Protein AF-A0A7S0H6D3-F1 (afdb_monomer)

Sequence (485 aa):
FSKVIHRALQGRVVLNNTKLGASETRRFGSTVGDAVSDLMSPMLFPGECLSIGIMVELELSQHLGHVSD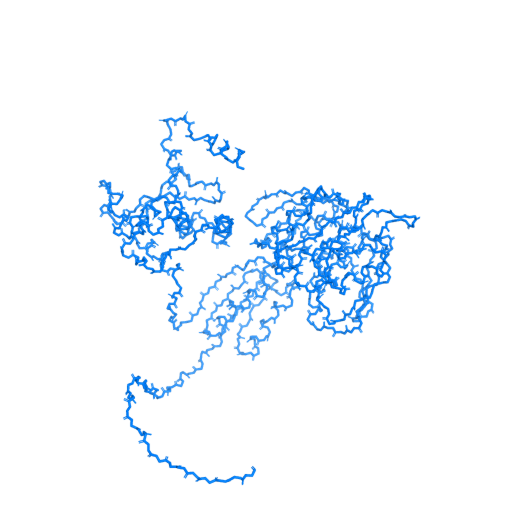SGVCLGVARRCLKKFYLPTRVPNEIVPADLIDAMRRLNDTSDSKDGTFPVVMVSGIGRSLAPDPIAMVKESAVVRILKSMKDAISLTPSRVYGSIRVPGSKSVSNRVLLMAALGKGTCQVKGLQLSDSTETMIAVLCKLGVKIEWTGETSLIVHGSCGKLSLPDTELYMGASSTATRFMTTAVNLIDQPGTVVITGNARMNERPITDLVDALNGSGCKIKYKSKAQLPLSVTVGRDKNGPIWRGGKIRLSANVSSQFVSSVLMSAPYAANPVTLTLEQTAGVSKQYIGITVSVMKLFGVEVKQISPNEFEVPTRPYTNPSVVTVEGDATAACYHLTLAAATGGEVKVENVGSSSMQNDARFCDILAKMGCKITQDKTSTIVTGPAPPPRRVDSEIDAASPDEDKRDTQKEEKIDEK

Solvent-accessible surface area (backbone atoms only — not comparable to full-atom values): 26237 Å² total; per-residue (Å²): 105,70,72,55,54,50,49,64,71,59,47,86,60,76,90,61,100,79,49,80,52,55,62,52,59,74,44,53,14,38,59,52,6,52,20,46,32,70,73,39,56,86,82,47,55,68,71,38,24,30,37,25,10,36,43,52,38,50,52,48,17,30,75,73,66,48,19,73,88,80,50,53,59,61,51,53,53,48,53,55,38,48,75,72,74,35,48,67,57,74,60,86,85,62,48,60,66,61,44,51,53,36,34,50,70,75,58,74,46,99,76,43,85,77,54,41,42,77,35,45,30,34,48,43,89,96,35,60,35,76,91,54,24,64,43,78,41,47,52,68,58,56,45,51,53,54,52,72,62,44,94,72,79,86,80,74,96,59,64,41,73,52,76,43,75,54,61,22,18,68,79,52,33,56,51,51,53,52,49,33,36,33,2,37,52,52,21,35,41,31,41,42,36,93,42,75,43,41,53,33,40,54,54,48,42,43,56,23,68,32,54,73,44,79,77,51,97,39,24,32,39,28,42,24,40,58,50,61,42,44,82,50,98,60,70,45,67,28,44,79,22,59,68,41,45,45,32,46,68,45,47,54,37,49,15,62,60,74,49,70,49,40,41,37,46,39,76,74,44,26,69,44,88,50,52,68,50,51,52,31,40,39,74,32,54,38,49,72,41,58,77,71,58,90,27,48,38,34,41,35,53,30,6,61,52,101,88,41,56,34,37,32,41,33,76,36,60,40,67,31,97,46,64,36,54,46,60,36,17,48,63,73,42,24,25,73,17,77,31,47,22,38,41,35,38,77,44,86,38,73,78,31,50,49,50,40,49,36,42,47,53,53,38,42,66,24,70,36,73,64,45,71,79,48,103,41,30,37,38,32,54,58,45,76,34,41,36,44,68,66,46,73,43,51,27,20,31,69,65,42,49,58,53,41,45,47,4,44,77,38,36,16,34,24,33,35,62,44,42,15,75,68,50,67,51,68,51,52,55,50,58,62,56,44,38,76,72,54,25,50,72,52,68,46,61,44,23,32,33,28,32,16,34,78,70,74,80,77,75,82,73,74,79,81,74,80,82,75,95,80,80,95,84,87,82,90,86,85,79,85,90,84,83,90,134

Structure (mmCIF, N/CA/C/O backbone):
data_AF-A0A7S0H6D3-F1
#
_entry.id   AF-A0A7S0H6D3-F1
#
loop_
_atom_site.group_PDB
_atom_site.id
_atom_site.type_symbol
_atom_site.label_atom_id
_atom_site.label_alt_id
_atom_site.label_comp_id
_atom_site.label_asym_id
_atom_site.label_entity_id
_atom_site.label_seq_id
_atom_site.pdbx_PDB_ins_code
_atom_site.Cartn_x
_atom_site.Cartn_y
_atom_site.Cartn_z
_atom_site.occupancy
_atom_site.B_iso_or_equiv
_atom_site.auth_seq_id
_atom_site.auth_comp_id
_atom_site.auth_asym_id
_atom_site.auth_atom_id
_atom_site.pdbx_PDB_model_num
ATOM 1 N N . PHE A 1 1 ? 9.081 26.284 6.638 1.00 47.47 1 PHE A N 1
ATOM 2 C CA . PHE A 1 1 ? 8.662 27.163 7.746 1.00 47.47 1 PHE A CA 1
ATOM 3 C C . PHE A 1 1 ? 7.935 28.424 7.268 1.00 47.47 1 PHE A C 1
ATOM 5 O O . PHE A 1 1 ? 6.742 28.501 7.509 1.00 4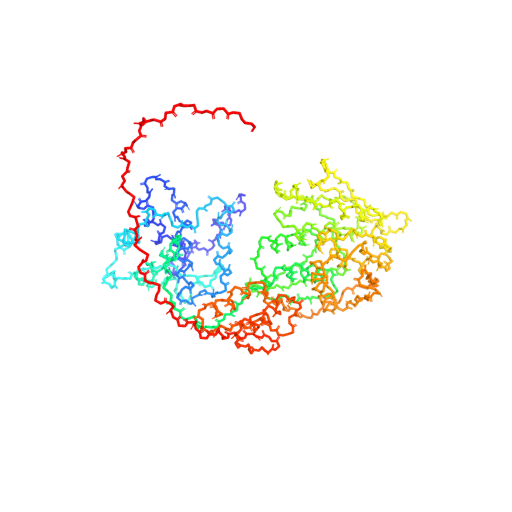7.47 1 PHE A O 1
ATOM 12 N N . SER A 1 2 ? 8.554 29.337 6.500 1.00 45.50 2 SER A N 1
ATOM 13 C CA . SER A 1 2 ? 7.908 30.593 6.036 1.00 45.50 2 SER A CA 1
ATOM 14 C C . SER A 1 2 ? 6.546 30.406 5.327 1.00 45.50 2 SER A C 1
ATOM 16 O O . SER A 1 2 ? 5.565 31.014 5.735 1.00 45.50 2 SER A O 1
ATOM 18 N N . LYS A 1 3 ? 6.416 29.475 4.364 1.00 50.19 3 LYS A N 1
ATOM 19 C CA . LYS A 1 3 ? 5.117 29.170 3.713 1.00 50.19 3 LYS A CA 1
ATOM 20 C C . LYS A 1 3 ? 4.058 28.580 4.659 1.00 50.19 3 LYS A C 1
ATOM 22 O O . LYS A 1 3 ? 2.871 28.761 4.413 1.00 50.19 3 LYS A O 1
ATOM 27 N N . VAL A 1 4 ? 4.474 27.859 5.704 1.00 60.56 4 VAL A N 1
ATOM 28 C CA . VAL A 1 4 ? 3.566 27.251 6.697 1.00 60.56 4 VAL A CA 1
ATOM 29 C C . VAL A 1 4 ? 3.059 28.324 7.648 1.00 60.56 4 VAL A C 1
ATOM 31 O O . VAL A 1 4 ? 1.855 28.436 7.816 1.00 60.56 4 VAL A O 1
ATOM 34 N N . ILE A 1 5 ? 3.957 29.161 8.175 1.00 62.94 5 ILE A N 1
ATOM 35 C CA . ILE A 1 5 ? 3.606 30.323 9.001 1.00 62.94 5 ILE A CA 1
ATOM 36 C C . ILE A 1 5 ? 2.687 31.255 8.214 1.00 62.94 5 ILE A C 1
ATOM 38 O O . ILE A 1 5 ? 1.614 31.601 8.686 1.00 62.94 5 ILE A O 1
ATOM 42 N N . HIS A 1 6 ? 3.046 31.583 6.973 1.00 58.06 6 HIS A N 1
ATOM 43 C CA . HIS A 1 6 ? 2.231 32.439 6.120 1.00 58.06 6 HIS A CA 1
ATOM 44 C C . HIS A 1 6 ? 0.843 31.845 5.862 1.00 58.06 6 HIS A C 1
ATOM 46 O O . HIS A 1 6 ? -0.135 32.564 5.969 1.00 58.06 6 HIS A O 1
ATOM 52 N N . ARG A 1 7 ? 0.717 30.539 5.580 1.00 58.00 7 ARG A N 1
ATOM 53 C CA . ARG A 1 7 ? -0.596 29.888 5.405 1.00 58.00 7 ARG A CA 1
ATOM 54 C C . ARG A 1 7 ? -1.389 29.747 6.703 1.00 58.00 7 ARG A C 1
ATOM 56 O O . ARG A 1 7 ? -2.605 29.858 6.650 1.00 58.00 7 ARG A O 1
ATOM 63 N N . ALA A 1 8 ? -0.730 29.517 7.836 1.00 62.12 8 ALA A N 1
ATOM 64 C CA . ALA A 1 8 ? -1.372 29.480 9.147 1.00 62.12 8 ALA A CA 1
ATOM 65 C C . ALA A 1 8 ? -1.920 30.865 9.530 1.00 62.12 8 ALA A C 1
ATOM 67 O O . ALA A 1 8 ? -3.051 30.969 9.987 1.00 62.12 8 ALA A O 1
ATOM 68 N N . LEU A 1 9 ? -1.161 31.928 9.243 1.00 57.12 9 LEU A N 1
ATOM 69 C CA . LEU A 1 9 ? -1.585 33.321 9.412 1.00 57.12 9 LEU A CA 1
ATOM 70 C C . LEU A 1 9 ? -2.640 33.750 8.373 1.00 57.12 9 LEU A C 1
ATOM 72 O O . LEU A 1 9 ? -3.537 34.520 8.694 1.00 57.12 9 LEU A O 1
ATOM 76 N N . GLN A 1 10 ? -2.556 33.243 7.136 1.00 45.53 10 GLN A N 1
ATOM 77 C CA . GLN A 1 10 ? -3.515 33.490 6.047 1.00 45.53 10 GLN A CA 1
ATOM 78 C C . GLN A 1 10 ? -4.758 32.600 6.089 1.00 45.53 10 GLN A C 1
ATOM 80 O O . GLN A 1 10 ? -5.638 32.775 5.242 1.00 45.53 10 GLN A O 1
ATOM 85 N N . GLY A 1 11 ? -4.841 31.633 7.010 1.00 48.12 11 GLY A N 1
ATOM 86 C CA . GLY A 1 11 ? -6.049 30.846 7.219 1.00 48.12 11 GLY A CA 1
ATOM 87 C C . GLY A 1 11 ? -7.208 31.816 7.413 1.00 48.12 11 GLY A C 1
ATOM 88 O O . GLY A 1 11 ? -7.278 32.489 8.439 1.00 48.12 11 GLY A O 1
ATOM 89 N N . ARG A 1 12 ? -8.062 31.950 6.386 1.00 44.25 12 ARG A N 1
ATOM 90 C CA . ARG A 1 12 ? -9.200 32.883 6.280 1.00 44.25 12 ARG A CA 1
ATOM 91 C C . ARG A 1 12 ? -10.302 32.531 7.284 1.00 44.25 12 ARG A C 1
ATOM 93 O O . ARG A 1 12 ? -11.418 32.186 6.924 1.00 44.25 12 ARG A O 1
ATOM 100 N N . VAL A 1 13 ? -9.962 32.599 8.558 1.00 44.91 13 VAL A N 1
ATOM 101 C CA . VAL A 1 13 ? -10.873 32.569 9.699 1.00 44.91 13 VAL A CA 1
ATOM 102 C C . VAL A 1 13 ? -10.732 33.880 10.479 1.00 44.91 13 VAL A C 1
ATOM 104 O O . VAL A 1 13 ? -11.517 34.156 11.377 1.00 44.91 13 VAL A O 1
ATOM 107 N N . VAL A 1 14 ? -9.727 34.711 10.181 1.00 38.44 14 VAL A N 1
ATOM 108 C CA . VAL A 1 14 ? -9.561 36.033 10.792 1.00 38.44 14 VAL A CA 1
ATOM 109 C C . VAL A 1 14 ? -10.223 37.064 9.874 1.00 38.44 14 VAL A C 1
ATOM 111 O O . VAL A 1 14 ? -9.906 37.107 8.688 1.00 38.44 14 VAL A O 1
ATOM 114 N N . LEU A 1 15 ? -11.103 37.888 10.455 1.00 33.12 15 LEU A N 1
ATOM 115 C CA . LEU A 1 15 ? -11.841 39.026 9.874 1.00 33.12 15 LEU A CA 1
ATOM 116 C C . LEU A 1 15 ? -13.257 38.762 9.323 1.00 33.12 15 LEU A C 1
ATOM 118 O O . LEU A 1 15 ? -13.672 39.418 8.379 1.00 33.12 15 LEU A O 1
ATOM 122 N N . ASN A 1 16 ? -14.047 37.880 9.941 1.00 32.12 16 ASN A N 1
ATOM 123 C CA . ASN A 1 16 ? -15.507 38.060 9.936 1.00 32.12 16 ASN A CA 1
ATOM 124 C C . ASN A 1 16 ? -16.078 37.696 11.311 1.00 32.12 16 ASN A C 1
ATOM 126 O O . ASN A 1 16 ? -16.449 36.554 11.564 1.00 32.12 16 ASN A O 1
ATOM 130 N N . ASN A 1 17 ? -16.168 38.701 12.187 1.00 35.44 17 ASN A N 1
ATOM 131 C CA . ASN A 1 17 ? -16.805 38.663 13.515 1.00 35.44 17 ASN A CA 1
ATOM 132 C C . ASN A 1 17 ? -18.335 38.420 13.469 1.00 35.44 17 ASN A C 1
ATOM 134 O O . ASN A 1 17 ? -19.047 38.760 14.405 1.00 35.44 17 ASN A O 1
ATOM 138 N N . THR A 1 18 ? -18.869 37.860 12.380 1.00 38.47 18 THR A N 1
ATOM 139 C CA . THR A 1 18 ? -20.317 37.741 12.133 1.00 38.47 18 THR A CA 1
ATOM 140 C C . THR A 1 18 ? -20.802 36.307 11.899 1.00 38.47 18 THR A C 1
ATOM 142 O O . THR A 1 18 ? -22.001 36.097 11.745 1.00 38.47 18 THR A O 1
ATOM 145 N N . LYS A 1 19 ? -19.922 35.293 11.926 1.00 43.41 19 LYS A N 1
ATOM 146 C CA . LYS A 1 19 ? -20.325 33.874 11.972 1.00 43.41 19 LYS A CA 1
ATOM 147 C C . LYS A 1 19 ? -19.639 33.181 13.148 1.00 43.41 19 LYS A C 1
ATOM 149 O O . LYS A 1 19 ? -18.502 32.740 13.003 1.00 43.41 19 LYS A O 1
ATOM 154 N N . LEU A 1 20 ? -20.339 33.079 14.284 1.00 42.81 20 LEU A N 1
ATOM 155 C CA . LEU A 1 20 ? -19.849 32.465 15.530 1.00 42.81 20 LEU A CA 1
ATOM 156 C C . LEU A 1 20 ? -19.160 31.098 15.325 1.00 42.81 20 LEU A C 1
ATOM 158 O O . LEU A 1 20 ? -18.194 30.806 16.010 1.00 42.81 20 LEU A O 1
ATOM 162 N N . GLY A 1 21 ? -19.560 30.290 14.338 1.00 48.19 21 GLY A N 1
ATOM 163 C CA . GLY A 1 21 ? -18.958 28.967 14.117 1.00 48.19 21 GLY A CA 1
ATOM 164 C C . GLY A 1 21 ? -17.516 28.960 13.581 1.00 48.19 21 GLY A C 1
ATOM 165 O O . GLY A 1 21 ? -16.813 27.970 13.740 1.00 48.19 21 GLY A O 1
ATOM 166 N N . ALA A 1 22 ? -17.022 30.030 12.945 1.00 52.41 22 ALA A N 1
ATOM 167 C CA . ALA A 1 22 ? -15.695 29.991 12.318 1.00 52.41 22 ALA A CA 1
ATOM 168 C C . ALA A 1 22 ? -14.550 30.133 13.342 1.00 52.41 22 ALA A C 1
ATOM 170 O O . ALA A 1 22 ? -13.534 29.453 13.207 1.00 52.41 22 ALA A O 1
ATOM 171 N N . SER A 1 23 ? -14.702 30.965 14.380 1.00 61.91 23 SER A N 1
ATOM 172 C CA . SER A 1 23 ? -13.699 31.119 15.449 1.00 61.91 23 SER A CA 1
ATOM 173 C C . SER A 1 23 ? -13.547 29.858 16.294 1.00 61.91 23 SER A C 1
ATOM 175 O O . SER A 1 23 ? -12.423 29.503 16.646 1.00 61.91 23 SER A O 1
ATOM 177 N N . GLU A 1 24 ? -14.653 29.157 16.547 1.00 70.88 24 GLU A N 1
ATOM 178 C CA . GLU A 1 24 ? -14.690 27.978 17.416 1.00 70.88 24 GLU A CA 1
ATOM 179 C C . GLU A 1 24 ? -13.931 26.787 16.832 1.00 70.88 24 GLU A C 1
ATOM 181 O O . GLU A 1 24 ? -13.269 26.061 17.566 1.00 70.88 24 GLU A O 1
ATOM 186 N N . THR A 1 25 ? -13.878 26.647 15.502 1.00 76.25 25 THR A N 1
ATOM 187 C CA . THR A 1 25 ? -13.064 25.594 14.856 1.00 76.25 25 THR A CA 1
ATOM 188 C C . THR A 1 25 ? -11.574 25.646 15.214 1.00 76.25 25 THR A C 1
ATOM 190 O O . THR A 1 25 ? -10.880 24.638 15.086 1.00 76.25 25 THR A O 1
ATOM 193 N N . ARG A 1 26 ? -11.059 26.793 15.686 1.00 79.25 26 ARG A N 1
ATOM 194 C CA . ARG A 1 26 ? -9.661 26.930 16.131 1.00 79.25 26 ARG A CA 1
ATOM 195 C C . ARG A 1 26 ? -9.379 26.249 17.465 1.00 79.25 26 ARG A C 1
ATOM 197 O O . ARG A 1 26 ? -8.214 26.009 17.756 1.00 79.25 26 ARG A O 1
ATOM 204 N N . ARG A 1 27 ? -10.419 25.964 18.250 1.00 85.25 27 ARG A N 1
ATOM 205 C CA . ARG A 1 27 ? -10.327 25.291 19.550 1.00 85.25 27 ARG A CA 1
ATOM 206 C C . ARG A 1 27 ? -10.308 23.767 19.427 1.00 85.25 27 ARG A C 1
ATOM 208 O O . ARG A 1 27 ? -10.424 23.078 20.432 1.00 85.25 27 ARG A O 1
ATOM 215 N N . PHE A 1 28 ? -10.185 23.224 18.214 1.00 90.56 28 PHE A N 1
ATOM 216 C CA . PHE A 1 28 ? -10.075 21.781 18.032 1.00 90.56 28 PHE A CA 1
ATOM 217 C C . PHE A 1 28 ? -8.851 21.221 18.763 1.00 90.56 28 PHE A C 1
ATOM 219 O O . PHE A 1 28 ? -7.715 21.617 18.494 1.00 90.56 28 PHE A O 1
ATOM 226 N N . GLY A 1 29 ? -9.104 20.282 19.670 1.00 91.62 29 GLY A N 1
ATOM 227 C CA . GLY A 1 29 ? -8.126 19.698 20.576 1.00 91.62 29 GLY A CA 1
ATOM 228 C C . GLY A 1 29 ? -7.907 20.480 21.871 1.00 91.62 29 GLY A C 1
ATOM 229 O O . GLY A 1 29 ? -7.183 19.988 22.733 1.00 91.62 29 GLY A O 1
ATOM 230 N N . SER A 1 30 ? -8.476 21.678 22.024 1.00 92.44 30 SER A N 1
ATOM 231 C CA . SER A 1 30 ? -8.266 22.518 23.207 1.00 92.44 30 SER A CA 1
ATOM 232 C C . SER A 1 30 ? -9.102 22.062 24.397 1.00 92.44 30 SER A C 1
ATOM 234 O O . SER A 1 30 ? -8.579 22.057 25.503 1.00 92.44 30 SER A O 1
ATOM 236 N N . THR A 1 31 ? -10.348 21.609 24.210 1.00 91.56 31 THR A N 1
ATOM 237 C CA . THR A 1 31 ? -11.213 21.222 25.342 1.00 91.56 31 THR A CA 1
ATOM 238 C C . THR A 1 31 ? -10.563 20.120 26.181 1.00 91.56 31 THR A C 1
ATOM 240 O O . THR A 1 31 ? -10.555 20.188 27.409 1.00 91.56 31 THR A O 1
ATOM 243 N N . VAL A 1 32 ? -9.981 19.113 25.523 1.00 92.81 32 VAL A N 1
ATOM 244 C CA . VAL A 1 32 ? -9.225 18.058 26.214 1.00 92.81 32 VAL A CA 1
ATOM 245 C C . VAL A 1 32 ? -7.773 18.474 26.461 1.00 92.81 32 VAL A C 1
ATOM 247 O O . VAL A 1 32 ? -7.218 18.161 27.513 1.00 92.81 32 VAL A O 1
ATOM 250 N N . GLY A 1 33 ? -7.140 19.172 25.516 1.00 94.19 33 GLY A N 1
ATOM 251 C CA . GLY A 1 33 ? -5.734 19.571 25.614 1.00 94.19 33 GLY A CA 1
ATOM 252 C C . GLY A 1 33 ? -5.448 20.508 26.787 1.00 94.19 33 GLY A C 1
ATOM 253 O O . GLY A 1 33 ? -4.454 20.317 27.483 1.00 94.19 33 GLY A O 1
ATOM 254 N N . ASP A 1 34 ? -6.338 21.456 27.067 1.00 94.38 34 ASP A N 1
ATOM 255 C CA . ASP A 1 34 ? -6.207 22.388 28.188 1.00 94.38 34 ASP A CA 1
ATOM 256 C C . ASP A 1 34 ? -6.361 21.652 29.528 1.00 94.38 34 ASP A C 1
ATOM 258 O O . ASP A 1 34 ? -5.597 21.901 30.458 1.00 94.38 34 ASP A O 1
ATOM 262 N N . ALA A 1 35 ? -7.256 20.660 29.607 1.00 93.94 35 ALA A N 1
ATOM 263 C CA . ALA A 1 35 ? -7.393 19.799 30.784 1.00 93.94 35 ALA A CA 1
ATOM 264 C C . ALA A 1 35 ? -6.158 18.912 31.013 1.00 93.94 35 ALA A C 1
ATOM 266 O O . ALA A 1 35 ? -5.712 18.745 32.146 1.00 93.94 35 ALA A O 1
ATOM 267 N N . VAL A 1 36 ? -5.554 18.378 29.944 1.00 93.75 36 VAL A N 1
ATOM 268 C CA . VAL A 1 36 ? -4.259 17.679 30.038 1.00 93.75 36 VAL A CA 1
ATOM 269 C C . VAL A 1 36 ? -3.169 18.639 30.519 1.00 93.75 36 VAL A C 1
ATOM 271 O O . VAL A 1 36 ? -2.339 18.257 31.342 1.00 93.75 36 VAL A O 1
ATOM 274 N N . SER A 1 37 ? -3.183 19.885 30.040 1.00 94.25 37 SER A N 1
ATOM 275 C CA . SER A 1 37 ? -2.228 20.911 30.455 1.00 94.25 37 SER A CA 1
ATOM 276 C C . SER A 1 37 ? -2.368 21.284 31.932 1.00 94.25 37 SER A C 1
ATOM 278 O O . SER A 1 37 ? -1.345 21.463 32.586 1.00 94.25 37 SER A O 1
ATOM 280 N N . ASP A 1 38 ? -3.590 21.376 32.464 1.00 93.88 38 ASP A N 1
ATOM 281 C CA . ASP A 1 38 ? -3.858 21.640 33.889 1.00 93.88 38 ASP A CA 1
ATOM 282 C C . ASP A 1 38 ? -3.258 20.550 34.788 1.00 93.88 38 ASP A C 1
ATOM 284 O O . ASP A 1 38 ? -2.627 20.844 35.799 1.00 93.88 38 ASP A O 1
ATOM 288 N N . LEU A 1 39 ? -3.379 19.284 34.377 1.00 93.00 39 LEU A N 1
ATOM 289 C CA . LEU A 1 39 ? -2.887 18.148 35.158 1.00 93.00 39 LEU A CA 1
ATOM 290 C C . LEU A 1 39 ? -1.379 17.922 35.038 1.00 93.00 39 LEU A C 1
ATOM 292 O O . LEU A 1 39 ? -0.749 17.472 35.991 1.00 93.00 39 LEU A O 1
ATOM 296 N N . MET A 1 40 ? -0.806 18.161 33.857 1.00 91.75 40 MET A N 1
ATOM 297 C CA . MET A 1 40 ? 0.575 17.776 33.547 1.00 91.75 40 MET A CA 1
ATOM 298 C C . MET A 1 40 ? 1.555 18.938 33.577 1.00 91.75 40 MET A C 1
ATOM 300 O O . MET A 1 40 ? 2.744 18.706 33.392 1.00 91.75 40 MET A O 1
ATOM 304 N N . SER A 1 41 ? 1.115 20.175 33.795 1.00 89.00 41 SER A N 1
ATOM 305 C CA . SER A 1 41 ? 2.042 21.296 33.942 1.00 89.00 41 SER A CA 1
ATOM 306 C C . SER A 1 41 ? 2.911 21.122 35.201 1.00 89.00 41 SER A C 1
ATOM 308 O O . SER A 1 41 ? 2.378 20.801 36.263 1.00 89.00 41 SER A O 1
ATOM 310 N N . PRO A 1 42 ? 4.243 21.333 35.132 1.00 88.56 42 PRO A N 1
ATOM 311 C CA . PRO A 1 42 ? 5.034 21.809 33.987 1.00 88.56 42 PRO A CA 1
ATOM 312 C C . PRO A 1 42 ? 5.716 20.690 33.167 1.00 88.56 42 PRO A C 1
ATOM 314 O O . PRO A 1 42 ? 6.630 20.970 32.396 1.00 88.56 42 PRO A O 1
ATOM 317 N N . MET A 1 43 ? 5.336 19.425 33.353 1.00 90.31 43 MET A N 1
ATOM 318 C CA . MET A 1 43 ? 5.961 18.258 32.711 1.00 90.31 43 MET A CA 1
ATOM 319 C C . MET A 1 43 ? 5.729 18.182 31.196 1.00 90.31 43 MET A C 1
ATOM 321 O O . MET A 1 43 ? 6.577 17.640 30.493 1.00 90.31 43 MET A O 1
ATOM 325 N N . LEU A 1 44 ? 4.605 18.706 30.695 1.00 89.94 44 LEU A N 1
ATOM 326 C CA . LEU A 1 44 ? 4.298 18.788 29.263 1.00 89.94 44 LEU A CA 1
ATOM 327 C C . LEU A 1 44 ? 4.089 20.235 28.816 1.00 89.94 44 LEU A C 1
ATOM 329 O O . LEU A 1 44 ? 3.454 21.035 29.506 1.00 89.94 44 LEU A O 1
ATOM 333 N N . PHE A 1 45 ? 4.583 20.562 27.623 1.00 93.12 45 PHE A N 1
ATOM 334 C CA . PHE A 1 45 ? 4.357 21.861 27.000 1.00 93.12 45 PHE A CA 1
ATOM 335 C C . PHE A 1 45 ? 2.930 21.974 26.432 1.00 93.12 45 PHE A C 1
ATOM 337 O O . PHE A 1 45 ? 2.373 20.981 25.959 1.00 93.12 45 PHE A O 1
ATOM 344 N N . PRO A 1 46 ? 2.350 23.188 26.328 1.00 91.38 46 PRO A N 1
ATOM 345 C CA . PRO A 1 46 ? 0.990 23.372 25.806 1.00 91.38 46 PRO A CA 1
ATOM 346 C C . PRO A 1 46 ? 0.752 22.758 24.417 1.00 91.38 46 PRO A C 1
ATOM 348 O O . PRO A 1 46 ? -0.314 22.214 24.147 1.00 91.38 46 PRO A O 1
ATOM 351 N N . GLY A 1 47 ? 1.755 22.794 23.530 1.00 89.56 47 GLY A N 1
ATOM 352 C CA . GLY A 1 47 ? 1.661 22.169 22.204 1.00 89.56 47 GLY A CA 1
ATOM 353 C C . GLY A 1 47 ? 1.611 20.636 22.246 1.00 89.56 47 GLY A C 1
ATOM 354 O O . GLY A 1 47 ? 0.962 20.017 21.402 1.00 89.56 47 GLY A O 1
ATOM 355 N N . GLU A 1 48 ? 2.254 20.022 23.239 1.00 93.56 48 GLU A N 1
ATOM 356 C CA . GLU A 1 48 ? 2.199 18.581 23.484 1.00 93.56 48 GLU A CA 1
ATOM 357 C C . GLU A 1 48 ? 0.822 18.193 24.032 1.00 93.56 48 GLU A C 1
ATOM 359 O O . GLU A 1 48 ? 0.176 17.294 23.491 1.00 93.56 48 GLU A O 1
ATOM 364 N N . CYS A 1 49 ? 0.307 18.940 25.009 1.00 95.31 49 CYS A N 1
ATOM 365 C CA . CYS A 1 49 ? -1.044 18.756 25.541 1.00 95.31 49 CYS A CA 1
ATOM 366 C C . CYS A 1 49 ? -2.116 18.911 24.447 1.00 95.31 49 CYS A C 1
ATOM 368 O O . CYS A 1 49 ? -2.989 18.053 24.305 1.00 95.31 49 CYS A O 1
ATOM 370 N N . LEU A 1 50 ? -1.995 19.935 23.593 1.00 94.88 50 LEU A N 1
ATOM 371 C CA . LEU A 1 50 ? -2.888 20.147 22.451 1.00 94.88 50 LEU A CA 1
ATOM 372 C C . LEU A 1 50 ? -2.854 18.968 21.470 1.00 94.88 50 LEU A C 1
ATOM 374 O O . LEU A 1 50 ? -3.893 18.551 20.970 1.00 94.88 50 LEU A O 1
ATOM 378 N N . SER A 1 51 ? -1.681 18.392 21.197 1.00 94.75 51 SER A N 1
ATOM 379 C CA . SER A 1 51 ? -1.575 17.234 20.298 1.00 94.75 51 SER A CA 1
ATOM 380 C C . SER A 1 51 ? -2.274 15.978 20.836 1.00 94.75 51 SER A C 1
ATOM 382 O O . SER A 1 51 ? -2.858 15.215 20.060 1.00 94.75 51 SER A O 1
ATOM 384 N N . ILE A 1 52 ? -2.290 15.801 22.160 1.00 94.00 52 ILE A N 1
ATOM 385 C CA . ILE A 1 52 ? -3.059 14.752 22.837 1.00 94.00 52 ILE A CA 1
ATOM 386 C C . ILE A 1 52 ? -4.554 15.053 22.718 1.00 94.00 52 ILE A C 1
ATOM 388 O O . ILE A 1 52 ? -5.316 14.176 22.309 1.00 94.00 52 ILE A O 1
ATOM 392 N N . GLY A 1 53 ? -4.959 16.294 22.999 1.00 94.88 53 GLY A N 1
ATOM 393 C CA . GLY A 1 53 ? -6.346 16.732 22.873 1.00 94.88 53 GLY A CA 1
ATOM 394 C C . GLY A 1 53 ? -6.900 16.551 21.459 1.00 94.88 53 GLY A C 1
ATOM 395 O O . GLY A 1 53 ? -7.966 15.967 21.297 1.00 94.88 53 GLY A O 1
ATOM 396 N N . ILE A 1 54 ? -6.131 16.913 20.423 1.00 94.94 54 ILE A N 1
ATOM 397 C CA . ILE A 1 54 ? -6.471 16.667 19.009 1.00 94.94 54 ILE A CA 1
ATOM 398 C C . ILE A 1 54 ? -6.791 15.190 18.767 1.00 94.94 54 ILE A C 1
ATOM 400 O O . ILE A 1 54 ? -7.757 14.872 18.074 1.00 94.94 54 ILE A O 1
ATOM 404 N N . MET A 1 55 ? -5.980 14.276 19.308 1.00 94.25 55 MET A N 1
ATOM 405 C CA . MET A 1 55 ? -6.225 12.847 19.135 1.00 94.25 55 MET A CA 1
ATOM 406 C C . MET A 1 55 ? -7.504 12.415 19.851 1.00 94.25 55 MET A C 1
ATOM 408 O O . MET A 1 55 ? -8.326 11.759 19.222 1.00 94.25 55 MET A O 1
ATOM 412 N N . VAL A 1 56 ? -7.705 12.809 21.113 1.00 93.38 56 VAL A N 1
ATOM 413 C CA . VAL A 1 56 ? -8.907 12.449 21.890 1.00 93.38 56 VAL A CA 1
ATOM 414 C C . VAL A 1 56 ? -10.179 12.979 21.231 1.00 93.38 56 VAL A C 1
ATOM 416 O O . VAL A 1 56 ? -11.126 12.221 21.042 1.00 93.38 56 VAL A O 1
ATOM 419 N N . GLU A 1 57 ? -10.198 14.244 20.816 1.00 94.38 57 GLU A N 1
ATOM 420 C CA . GLU A 1 57 ? -11.362 14.862 20.170 1.00 94.38 57 GLU A CA 1
ATOM 421 C C . GLU A 1 57 ? -11.646 14.269 18.780 1.00 94.38 57 GLU A C 1
ATOM 423 O O . GLU A 1 57 ? -12.805 14.137 18.374 1.00 94.38 57 GLU A O 1
ATOM 428 N N . LEU A 1 58 ? -10.611 13.815 18.067 1.00 93.44 58 LEU A N 1
ATOM 429 C CA . LEU A 1 58 ? -10.778 13.071 16.820 1.00 93.44 58 LEU A CA 1
ATOM 430 C C . LEU A 1 58 ? -11.368 11.670 17.047 1.00 93.44 58 LEU A C 1
ATOM 432 O O . LEU A 1 58 ? -12.238 11.254 16.281 1.00 93.44 58 LEU A O 1
ATOM 436 N N . GLU A 1 59 ? -10.924 10.941 18.078 1.00 92.25 59 GLU A N 1
ATOM 437 C CA . GLU A 1 59 ? -11.516 9.637 18.424 1.00 92.25 59 GLU A CA 1
ATOM 438 C C . GLU A 1 59 ? -12.958 9.798 18.928 1.00 92.25 59 GLU A C 1
ATOM 440 O O . GLU A 1 59 ? -13.812 8.981 18.593 1.00 92.25 59 GLU A O 1
ATOM 445 N N . LEU A 1 60 ? -13.267 10.883 19.650 1.00 93.19 60 LEU A N 1
ATOM 446 C CA . LEU A 1 60 ? -14.641 11.247 20.017 1.00 93.19 60 LEU A CA 1
ATOM 447 C C . LEU A 1 60 ? -15.504 11.518 18.781 1.00 93.19 60 LEU A C 1
ATOM 449 O O . LEU A 1 60 ? -16.607 10.983 18.680 1.00 93.19 60 LEU A O 1
ATOM 453 N N . SER A 1 61 ? -14.988 12.281 17.813 1.00 92.31 61 SER A N 1
ATOM 454 C CA . SER A 1 61 ? -15.686 12.543 16.548 1.00 92.31 61 SER A CA 1
ATOM 455 C C . SER A 1 61 ? -15.998 11.243 15.791 1.00 92.31 61 SER A C 1
ATOM 457 O O . SER A 1 61 ? -17.073 11.107 15.209 1.00 92.31 61 SER A O 1
ATOM 459 N N . GLN A 1 62 ? -15.085 10.266 15.815 1.00 90.81 62 GLN A N 1
ATOM 460 C CA . GLN A 1 62 ? -15.322 8.936 15.246 1.00 90.81 62 GLN A CA 1
ATOM 461 C C . GLN A 1 62 ? -16.359 8.147 16.053 1.00 90.81 62 GLN A C 1
ATOM 463 O O . GLN A 1 62 ? -17.320 7.645 15.486 1.00 90.81 62 GLN A O 1
ATOM 468 N N . HIS A 1 63 ? -16.219 8.093 17.379 1.00 90.06 63 HIS A N 1
ATOM 469 C CA . HIS A 1 63 ? -17.133 7.362 18.257 1.00 90.06 63 HIS A CA 1
ATOM 470 C C . HIS A 1 63 ? -18.588 7.837 18.159 1.00 90.06 63 HIS A C 1
ATOM 472 O O . HIS A 1 63 ? -19.508 7.032 18.289 1.00 90.06 63 HIS A O 1
ATOM 478 N N . LEU A 1 64 ? -18.793 9.132 17.911 1.00 90.19 64 LEU A N 1
ATOM 479 C CA . LEU A 1 64 ? -20.108 9.741 17.703 1.00 90.19 64 LEU A CA 1
ATOM 480 C C . LEU A 1 64 ? -20.618 9.619 16.252 1.00 90.19 64 LEU A C 1
ATOM 482 O O . LEU A 1 64 ? -21.697 10.115 15.938 1.00 90.19 64 LEU A O 1
ATOM 486 N N . GLY A 1 65 ? -19.868 8.961 15.363 1.00 89.25 65 GLY A N 1
ATOM 487 C CA . GLY A 1 65 ? -20.251 8.715 13.971 1.00 89.25 65 GLY A CA 1
ATOM 488 C C . GLY A 1 65 ? -20.068 9.911 13.030 1.00 89.25 65 GLY A C 1
ATOM 489 O O . GLY A 1 65 ? -20.571 9.887 11.908 1.00 89.25 65 GLY A O 1
ATOM 490 N N . HIS A 1 66 ? -19.362 10.965 13.452 1.00 89.00 66 HIS A N 1
ATOM 491 C CA . HIS A 1 66 ? -19.067 12.125 12.600 1.00 89.00 66 HIS A CA 1
ATOM 492 C C . HIS A 1 66 ? -17.893 11.868 11.649 1.00 89.00 66 HIS A C 1
ATOM 494 O O . HIS A 1 66 ? -17.845 12.425 10.551 1.00 89.00 66 HIS A O 1
ATOM 500 N N . VAL A 1 67 ? -16.959 11.005 12.050 1.00 87.19 67 VAL A N 1
ATOM 501 C CA . VAL A 1 67 ? -15.846 10.524 11.225 1.00 87.19 67 VAL A CA 1
ATOM 502 C C . VAL A 1 67 ? -16.059 9.049 10.914 1.00 87.19 67 VAL A C 1
ATOM 504 O O . VAL A 1 67 ? -16.513 8.290 11.759 1.00 87.19 67 VAL A O 1
ATOM 507 N N . SER A 1 68 ? -15.691 8.639 9.701 1.00 82.50 68 SER A N 1
ATOM 508 C CA . SER A 1 68 ? -15.721 7.240 9.271 1.00 82.50 68 SER A CA 1
ATOM 509 C C . SER A 1 68 ? -14.980 6.307 10.243 1.00 82.50 68 SER A C 1
ATOM 511 O O . SER A 1 68 ? -13.842 6.576 10.644 1.00 82.50 68 SER A O 1
ATOM 513 N N . ASP A 1 69 ? -15.564 5.140 10.522 1.00 77.94 69 ASP A N 1
ATOM 514 C CA . ASP A 1 69 ? -14.952 4.064 11.321 1.00 77.94 69 ASP A CA 1
ATOM 515 C C . ASP A 1 69 ? -13.784 3.354 10.606 1.00 77.94 69 ASP A C 1
ATOM 517 O O . ASP A 1 69 ? -13.190 2.415 11.131 1.00 77.94 69 ASP A O 1
ATOM 521 N N . SER A 1 70 ? -13.385 3.829 9.418 1.00 73.56 70 SER A N 1
ATOM 522 C CA . SER A 1 70 ? -12.248 3.306 8.646 1.00 73.56 70 SER A CA 1
ATOM 523 C C . SER A 1 70 ? -10.900 3.391 9.381 1.00 73.56 70 SER A C 1
ATOM 525 O O . SER A 1 70 ? -9.928 2.759 8.965 1.00 73.56 70 SER A O 1
ATOM 527 N N . GLY A 1 71 ? -10.799 4.230 10.421 1.00 79.75 71 GLY A N 1
ATOM 528 C CA . GLY A 1 71 ? -9.554 4.519 11.141 1.00 79.75 71 GLY A CA 1
ATOM 529 C C . GLY A 1 71 ? -8.545 5.352 10.338 1.00 79.75 71 GLY A C 1
ATOM 530 O O . GLY A 1 71 ? -7.469 5.685 10.842 1.00 79.75 71 GLY A O 1
ATOM 531 N N . VAL A 1 72 ? -8.880 5.733 9.099 1.00 80.88 72 VAL A N 1
ATOM 532 C CA . VAL A 1 72 ? -7.993 6.484 8.204 1.00 80.88 72 VAL A CA 1
ATOM 533 C C . VAL A 1 72 ? -7.678 7.862 8.766 1.00 80.88 72 VAL A C 1
ATOM 535 O O . VAL A 1 72 ? -6.504 8.224 8.857 1.00 80.88 72 VAL A O 1
ATOM 538 N N . CYS A 1 73 ? -8.703 8.618 9.167 1.00 84.75 73 CYS A N 1
ATOM 539 C CA . CYS A 1 73 ? -8.528 9.969 9.695 1.00 84.75 73 CYS A CA 1
ATOM 540 C C . CYS A 1 73 ? -7.623 9.974 10.938 1.00 84.75 73 CYS A C 1
ATOM 542 O O . CYS A 1 73 ? -6.648 10.728 10.974 1.00 84.75 73 CYS A O 1
ATOM 544 N N . LEU A 1 74 ? -7.864 9.071 11.900 1.00 87.69 74 LEU A N 1
ATOM 545 C CA . LEU A 1 74 ? -7.007 8.910 13.081 1.00 87.69 74 LEU A CA 1
ATOM 546 C C . LEU A 1 74 ? -5.571 8.541 12.697 1.00 87.69 74 LEU A C 1
ATOM 548 O O . LEU A 1 74 ? -4.617 9.099 13.236 1.00 87.69 74 LEU A O 1
ATOM 552 N N . GLY A 1 75 ? -5.402 7.609 11.756 1.00 85.19 75 GLY A N 1
ATOM 553 C CA . GLY A 1 75 ? -4.089 7.187 11.277 1.00 85.19 75 GLY A CA 1
ATOM 554 C C . GLY A 1 75 ? -3.290 8.334 10.655 1.00 85.19 75 GLY A C 1
ATOM 555 O O . GLY A 1 75 ? -2.109 8.491 10.965 1.00 85.19 75 GLY A O 1
ATOM 556 N N . VAL A 1 76 ? -3.933 9.154 9.817 1.00 85.69 76 VAL A N 1
ATOM 557 C CA . VAL A 1 76 ? -3.317 10.328 9.177 1.00 85.69 76 VAL A CA 1
ATOM 558 C C . VAL A 1 76 ? -2.927 11.379 10.217 1.00 85.69 76 VAL A C 1
ATOM 560 O O . VAL A 1 76 ? -1.780 11.830 10.214 1.00 85.69 76 VAL A O 1
ATOM 563 N N . ALA A 1 77 ? -3.834 11.735 11.134 1.00 89.25 77 ALA A N 1
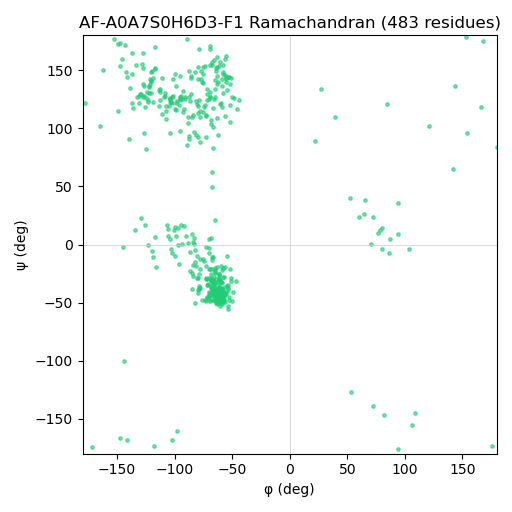ATOM 564 C CA . ALA A 1 77 ? -3.554 12.703 12.195 1.00 89.25 77 ALA A CA 1
ATOM 565 C C . ALA A 1 77 ? -2.380 12.245 13.075 1.00 89.25 77 ALA A C 1
ATOM 567 O O . ALA A 1 77 ? -1.406 12.978 13.256 1.00 89.25 77 ALA A O 1
ATOM 568 N N . ARG A 1 78 ? -2.406 10.982 13.516 1.00 89.75 78 ARG A N 1
ATOM 569 C CA . ARG A 1 78 ? -1.351 10.376 14.337 1.00 89.75 78 ARG A CA 1
ATOM 570 C C . ARG A 1 78 ? 0.006 10.373 13.633 1.00 89.75 78 ARG A C 1
ATOM 572 O O . ARG A 1 78 ? 1.011 10.708 14.256 1.00 89.75 78 ARG A O 1
ATOM 579 N N . ARG A 1 79 ? 0.064 10.012 12.343 1.00 85.38 79 ARG A N 1
ATOM 580 C CA . ARG A 1 79 ? 1.313 10.061 11.555 1.00 85.38 79 ARG A CA 1
ATOM 581 C C . ARG A 1 79 ? 1.834 11.488 11.403 1.00 85.38 79 ARG A C 1
ATOM 583 O O . ARG A 1 79 ? 3.038 11.702 11.525 1.00 85.38 79 ARG A O 1
ATOM 590 N N . CYS A 1 80 ? 0.942 12.451 11.170 1.00 88.31 80 CYS A N 1
ATOM 591 C CA . CYS A 1 80 ? 1.301 13.862 11.065 1.00 88.31 80 CYS A CA 1
ATOM 592 C C . CYS A 1 80 ? 1.946 14.367 12.364 1.00 88.31 80 CYS A C 1
ATOM 594 O O . CYS A 1 80 ? 3.073 14.851 12.325 1.00 88.31 80 CYS A O 1
ATOM 596 N N . LEU A 1 81 ? 1.290 14.170 13.512 1.00 89.81 81 LEU A N 1
ATOM 597 C CA . LEU A 1 81 ? 1.788 14.604 14.823 1.00 89.81 81 LEU A CA 1
ATOM 598 C C . LEU A 1 81 ? 3.125 13.939 15.185 1.00 89.81 81 LEU A C 1
ATOM 600 O O . LEU A 1 81 ? 4.086 14.628 15.527 1.00 89.81 81 LEU A O 1
ATOM 604 N N . LYS A 1 82 ? 3.242 12.617 14.995 1.00 87.00 82 LYS A N 1
ATOM 605 C CA . LYS A 1 82 ? 4.497 11.886 15.247 1.00 87.00 82 LYS A CA 1
ATOM 606 C C . LYS A 1 82 ? 5.666 12.380 14.397 1.00 87.00 82 LYS A C 1
ATOM 608 O O . LYS A 1 82 ? 6.802 12.353 14.859 1.00 87.00 82 LYS A O 1
ATOM 613 N N . LYS A 1 83 ? 5.414 12.852 13.172 1.00 83.19 83 LYS A N 1
ATOM 614 C CA . LYS A 1 83 ? 6.456 13.427 12.305 1.00 83.19 83 LYS A CA 1
ATOM 615 C C . LYS A 1 83 ? 7.060 14.715 12.880 1.00 83.19 83 LYS A C 1
ATOM 617 O O . LYS A 1 83 ? 8.193 15.046 12.543 1.00 83.19 83 LYS A O 1
ATOM 622 N N . PHE A 1 84 ? 6.319 15.413 13.738 1.00 87.06 84 PHE A N 1
ATOM 623 C CA . PHE A 1 84 ? 6.778 16.584 14.486 1.00 87.06 84 PHE A CA 1
ATOM 624 C C . PHE A 1 84 ? 7.173 16.250 15.933 1.00 87.06 84 PHE A C 1
ATOM 626 O O . PHE A 1 84 ? 7.326 17.165 16.732 1.00 87.06 84 PHE A O 1
ATOM 633 N N . TYR A 1 85 ? 7.361 14.965 16.259 1.00 88.75 85 TYR A N 1
ATOM 634 C CA . TYR A 1 85 ? 7.727 14.480 17.596 1.00 88.75 85 TYR A CA 1
ATOM 635 C C . TYR A 1 85 ? 6.713 14.830 18.695 1.00 88.75 85 TYR A C 1
ATOM 637 O O . TYR A 1 85 ? 7.062 14.854 19.868 1.00 88.75 85 TYR A O 1
ATOM 645 N N . LEU A 1 86 ? 5.452 15.064 18.321 1.00 93.19 86 LEU A N 1
ATOM 646 C CA . LEU A 1 86 ? 4.385 15.361 19.270 1.00 93.19 86 LEU A CA 1
ATOM 647 C C . LEU A 1 86 ? 3.744 14.073 19.817 1.00 93.19 86 LEU A C 1
ATOM 649 O O . LEU A 1 86 ? 3.602 13.090 19.067 1.00 93.19 86 LEU A O 1
ATOM 653 N N . PRO A 1 87 ? 3.329 14.057 21.098 1.00 91.88 87 PRO A N 1
ATOM 654 C CA . PRO A 1 87 ? 2.616 12.928 21.673 1.00 91.88 87 PRO A CA 1
ATOM 655 C C . PRO A 1 87 ? 1.259 12.715 20.992 1.00 91.88 87 PRO A C 1
ATOM 657 O O . PRO A 1 87 ? 0.640 13.608 20.427 1.00 91.88 87 PRO A O 1
ATOM 660 N N . THR A 1 88 ? 0.800 11.466 20.993 1.00 91.12 88 THR A N 1
ATOM 661 C CA . THR A 1 88 ? -0.466 11.068 20.338 1.00 91.12 88 THR A CA 1
ATOM 662 C C . THR A 1 88 ? -1.320 10.165 21.219 1.00 91.12 88 THR A C 1
ATOM 664 O O . THR A 1 88 ? -2.247 9.515 20.735 1.00 91.12 88 THR A O 1
ATOM 667 N N . ARG A 1 89 ? -0.959 10.074 22.499 1.00 88.00 89 ARG A N 1
ATOM 668 C CA . ARG A 1 89 ? -1.605 9.259 23.521 1.00 88.00 89 ARG A CA 1
ATOM 669 C C . ARG A 1 89 ? -1.613 10.029 24.826 1.00 88.00 89 ARG A C 1
ATOM 671 O O . ARG A 1 89 ? -0.687 10.791 25.091 1.00 88.00 89 ARG A O 1
ATOM 678 N N . VAL A 1 90 ? -2.647 9.786 25.614 1.00 87.19 90 VAL A N 1
ATOM 679 C CA . VAL A 1 90 ? -2.760 10.307 26.972 1.00 87.19 90 VAL A CA 1
ATOM 680 C C . VAL A 1 90 ? -1.716 9.600 27.853 1.00 87.19 90 VAL A C 1
ATOM 682 O O . VAL A 1 90 ? -1.632 8.371 27.778 1.00 87.19 90 VAL A O 1
ATOM 685 N N . PRO A 1 91 ? -0.915 10.335 28.647 1.00 87.31 91 PRO A N 1
ATOM 686 C CA . PRO A 1 91 ? 0.009 9.751 29.618 1.00 87.31 91 PRO A CA 1
ATOM 687 C C . PRO A 1 91 ? -0.702 8.780 30.570 1.00 87.31 91 PRO A C 1
ATOM 689 O O . PRO A 1 91 ? -1.858 8.996 30.947 1.00 87.31 91 PRO A O 1
ATOM 692 N N . ASN A 1 92 ? -0.028 7.698 30.960 1.00 84.62 92 ASN A N 1
ATOM 693 C CA . ASN A 1 92 ? -0.634 6.652 31.791 1.00 84.62 92 ASN A CA 1
ATOM 694 C C . ASN A 1 92 ? -0.997 7.165 33.194 1.00 84.62 92 ASN A C 1
ATOM 696 O O . ASN A 1 92 ? -1.972 6.686 33.785 1.00 84.62 92 ASN A O 1
ATOM 700 N N . GLU A 1 93 ? -0.250 8.166 33.659 1.00 86.62 93 GLU A N 1
ATOM 701 C CA . GLU A 1 93 ? -0.380 8.898 34.916 1.00 86.62 93 GLU A CA 1
ATOM 702 C C . GLU A 1 93 ? -1.723 9.631 35.025 1.00 86.62 93 GLU A C 1
ATOM 704 O O . GLU A 1 93 ? -2.255 9.771 36.121 1.00 86.62 93 GLU A O 1
ATOM 709 N N . ILE A 1 94 ? -2.313 10.053 33.900 1.00 87.06 94 ILE A N 1
ATOM 710 C CA . ILE A 1 94 ? -3.606 10.744 33.902 1.00 87.06 94 ILE A CA 1
ATOM 711 C C . ILE A 1 94 ? -4.723 9.722 34.089 1.00 87.06 94 ILE A C 1
ATOM 713 O O . ILE A 1 94 ? -5.031 8.933 33.188 1.00 87.06 94 ILE A O 1
ATOM 717 N N . VAL A 1 95 ? -5.376 9.725 35.248 1.00 88.00 95 VAL A N 1
ATOM 718 C CA . VAL A 1 95 ? -6.571 8.909 35.488 1.00 88.00 95 VAL A CA 1
ATOM 719 C C . VAL A 1 95 ? -7.778 9.559 34.792 1.00 88.00 95 VAL A C 1
ATOM 721 O O . VAL A 1 95 ? -7.911 10.780 34.819 1.00 88.00 95 VAL A O 1
ATOM 724 N N . PRO A 1 96 ? -8.691 8.782 34.164 1.00 88.81 96 PRO A N 1
ATOM 725 C CA . PRO A 1 96 ? -9.859 9.358 33.499 1.00 88.81 96 PRO A CA 1
ATOM 726 C C . PRO A 1 96 ? -10.710 10.275 34.386 1.00 88.81 96 PRO A C 1
ATOM 728 O O . PRO A 1 96 ? -11.240 11.251 33.878 1.00 88.81 96 PRO A O 1
ATOM 731 N N . ALA A 1 97 ? -10.834 9.981 35.685 1.00 87.94 97 ALA A N 1
ATOM 732 C CA . ALA A 1 97 ? -11.585 10.817 36.624 1.00 87.94 97 ALA A CA 1
ATOM 733 C C . ALA A 1 97 ? -10.955 12.212 36.781 1.00 87.94 97 ALA A C 1
ATOM 735 O O . ALA A 1 97 ? -11.649 13.210 36.606 1.00 87.94 97 ALA A O 1
ATOM 736 N N . ASP A 1 98 ? -9.638 12.278 36.984 1.00 90.94 98 ASP A N 1
ATOM 737 C CA . ASP A 1 98 ? -8.913 13.541 37.158 1.00 90.94 98 ASP A CA 1
ATOM 738 C C . ASP A 1 98 ? -9.026 14.436 35.918 1.00 90.94 98 ASP A C 1
ATOM 740 O O . ASP A 1 98 ? -9.190 15.652 36.035 1.00 90.94 98 ASP A O 1
ATOM 744 N N . LEU A 1 99 ? -8.988 13.837 34.719 1.00 90.56 99 LEU A N 1
ATOM 745 C CA . LEU A 1 99 ? -9.162 14.583 33.471 1.00 90.56 99 LEU A CA 1
ATOM 746 C C . LEU A 1 99 ? -10.577 15.144 33.336 1.00 90.56 99 LEU A C 1
ATOM 748 O O . LEU A 1 99 ? -10.735 16.288 32.924 1.00 90.56 99 LEU A O 1
ATOM 752 N N . ILE A 1 100 ? -11.596 14.366 33.702 1.00 90.94 100 ILE A N 1
ATOM 753 C CA . ILE A 1 100 ? -12.990 14.827 33.707 1.00 90.94 100 ILE A CA 1
ATOM 754 C C . ILE A 1 100 ? -13.162 15.994 34.681 1.00 90.94 100 ILE A C 1
ATOM 756 O O . ILE A 1 100 ? -13.780 16.995 34.325 1.00 90.94 100 ILE A O 1
ATOM 760 N N . ASP A 1 101 ? -12.571 15.916 35.872 1.00 89.88 101 ASP A N 1
ATOM 761 C CA . ASP A 1 101 ? -12.638 17.003 36.849 1.00 89.88 101 ASP A CA 1
ATOM 762 C C . ASP A 1 101 ? -11.900 18.259 36.371 1.00 89.88 101 ASP A C 1
ATOM 764 O O . ASP A 1 101 ? -12.409 19.368 36.545 1.00 89.88 101 ASP A O 1
ATOM 768 N N . ALA A 1 102 ? -10.747 18.113 35.711 1.00 90.88 102 ALA A N 1
ATOM 769 C CA . ALA A 1 102 ? -10.060 19.229 35.061 1.00 90.88 102 ALA A CA 1
ATOM 770 C C . ALA A 1 102 ? -10.912 19.851 33.941 1.00 90.88 102 ALA A C 1
ATOM 772 O O . ALA A 1 102 ? -11.075 21.071 33.889 1.00 90.88 102 ALA A O 1
ATOM 773 N N . MET A 1 103 ? -11.537 19.028 33.093 1.00 91.06 103 MET A N 1
ATOM 774 C CA . MET A 1 103 ? -12.455 19.502 32.055 1.00 91.06 103 MET A CA 1
ATOM 775 C C . MET A 1 103 ? -13.651 20.255 32.649 1.00 91.06 103 MET A C 1
ATOM 777 O O . MET A 1 103 ? -14.027 21.290 32.103 1.00 91.06 103 MET A O 1
ATOM 781 N N . ARG A 1 104 ? -14.231 19.795 33.765 1.00 87.75 104 ARG A N 1
ATOM 782 C CA . ARG A 1 104 ? -15.317 20.512 34.460 1.00 87.75 104 ARG A CA 1
ATOM 783 C C . ARG A 1 104 ? -14.862 21.880 34.955 1.00 87.75 104 ARG A C 1
ATOM 785 O O . ARG A 1 104 ? -15.535 22.865 34.677 1.00 87.75 104 ARG A O 1
ATOM 792 N N . ARG A 1 105 ? -13.708 21.951 35.633 1.00 87.44 105 ARG A N 1
ATOM 793 C CA . ARG A 1 105 ? -13.157 23.217 36.153 1.00 87.44 105 ARG A CA 1
ATOM 794 C C . ARG A 1 105 ? -12.915 24.249 35.051 1.00 87.44 105 ARG A C 1
ATOM 796 O O . ARG A 1 105 ? -13.150 25.431 35.268 1.00 87.44 105 ARG A O 1
ATOM 803 N N . LEU A 1 106 ? -12.435 23.811 33.887 1.00 85.94 106 LEU A N 1
ATOM 804 C CA . LEU A 1 106 ? -12.047 24.703 32.789 1.00 85.94 106 LEU A CA 1
ATOM 805 C C . LEU A 1 106 ? -13.209 25.118 31.877 1.00 85.94 106 LEU A C 1
ATOM 807 O O . LEU A 1 106 ? -13.125 26.159 31.230 1.00 85.94 106 LEU A O 1
ATOM 811 N N . ASN A 1 107 ? -14.280 24.323 31.810 1.00 77.25 107 ASN A N 1
ATOM 812 C CA . ASN A 1 107 ? -15.412 24.557 30.905 1.00 77.25 107 ASN A CA 1
ATOM 813 C C . ASN A 1 107 ? -16.673 25.062 31.621 1.00 77.25 107 ASN A C 1
ATOM 815 O O . ASN A 1 107 ? -17.762 24.974 31.047 1.00 77.25 107 ASN A O 1
ATOM 819 N N . ASP A 1 108 ? -16.542 25.564 32.855 1.00 63.97 108 ASP A N 1
ATOM 820 C CA . ASP A 1 108 ? -17.672 25.967 33.691 1.00 63.97 108 ASP A CA 1
ATOM 821 C C . ASP A 1 108 ? -18.459 27.121 33.046 1.00 63.97 108 ASP A C 1
ATOM 823 O O . ASP A 1 108 ? -18.137 28.307 33.129 1.00 63.97 108 ASP A O 1
ATOM 827 N N . THR A 1 109 ? -19.489 26.720 32.317 1.00 53.03 109 THR A N 1
ATOM 828 C CA . THR A 1 109 ? -20.495 27.543 31.662 1.00 53.03 109 THR A CA 1
ATOM 829 C C . THR A 1 109 ? -21.824 27.133 32.277 1.00 53.03 109 THR A C 1
ATOM 831 O O . THR A 1 109 ? -21.991 25.990 32.689 1.00 53.03 109 THR A O 1
ATOM 834 N N . SER A 1 110 ? -22.791 28.042 32.366 1.00 48.03 110 SER A N 1
ATOM 835 C CA . SER A 1 110 ? -24.081 27.822 33.044 1.00 48.03 110 SER A CA 1
ATOM 836 C C . SER A 1 110 ? -24.894 26.593 32.574 1.00 48.03 110 SER A C 1
ATOM 838 O O . SER A 1 110 ? -25.851 26.227 33.258 1.00 48.03 110 SER A O 1
ATOM 840 N N . ASP A 1 111 ? -24.489 25.947 31.472 1.00 50.34 111 ASP A N 1
ATOM 841 C CA . ASP A 1 111 ? -25.053 24.726 30.874 1.00 50.34 111 ASP A CA 1
ATOM 842 C C . ASP A 1 111 ? -24.311 23.416 31.254 1.00 50.34 111 ASP A C 1
ATOM 844 O O . ASP A 1 111 ? -24.723 22.329 30.853 1.00 50.34 111 ASP A O 1
ATOM 848 N N . SER A 1 112 ? -23.241 23.465 32.061 1.00 51.91 112 SER A N 1
ATOM 849 C CA . SER A 1 112 ? -22.411 22.304 32.458 1.00 51.91 112 SER A CA 1
ATOM 850 C C . SER A 1 112 ? -23.103 21.307 33.411 1.00 51.91 112 SER A C 1
ATOM 852 O O . SER A 1 112 ? -22.541 20.260 33.745 1.00 51.91 112 SER A O 1
ATOM 854 N N . LYS A 1 113 ? -24.341 21.593 33.838 1.00 51.66 113 LYS A N 1
ATOM 855 C CA . LYS A 1 113 ? -25.074 20.833 34.869 1.00 51.66 113 LYS A CA 1
ATOM 856 C C . LYS A 1 113 ? -25.476 19.408 34.464 1.00 51.66 113 LYS A C 1
ATOM 858 O O . LYS A 1 113 ? -25.787 18.613 35.347 1.00 51.66 113 LYS A O 1
ATOM 863 N N . ASP A 1 114 ? -25.394 19.062 33.180 1.00 62.38 114 ASP A N 1
ATOM 864 C CA . ASP A 1 114 ? -25.823 17.758 32.645 1.00 62.38 114 ASP A CA 1
ATOM 865 C C . ASP A 1 114 ? -24.676 16.753 32.398 1.00 62.38 114 ASP A C 1
ATOM 867 O O . ASP A 1 114 ? -24.874 15.726 31.742 1.00 62.38 114 ASP A O 1
ATOM 871 N N . GLY A 1 115 ? -23.460 17.015 32.901 1.00 79.38 115 GLY A N 1
ATOM 872 C CA . GLY A 1 115 ? -22.316 16.104 32.716 1.00 79.38 115 GLY A CA 1
ATOM 873 C C . GLY A 1 115 ? -21.891 15.987 31.247 1.00 79.38 115 GLY A C 1
ATOM 874 O O . GLY A 1 115 ? -21.583 14.895 30.746 1.00 79.38 115 GLY A O 1
ATOM 875 N N . THR A 1 116 ? -21.940 17.115 30.532 1.00 87.19 116 THR A N 1
ATOM 876 C CA . THR A 1 116 ? -21.543 17.228 29.126 1.00 87.19 116 THR A CA 1
ATOM 877 C C . THR A 1 116 ? -20.541 18.361 28.915 1.00 87.19 116 THR A C 1
ATOM 879 O O . THR A 1 116 ? -20.547 19.346 29.649 1.00 87.19 116 THR A O 1
ATOM 882 N N . PHE A 1 117 ? -19.686 18.224 27.900 1.00 88.12 117 PHE A N 1
ATOM 883 C CA . PHE A 1 117 ? -18.660 19.206 27.548 1.00 88.12 117 PHE A CA 1
ATOM 884 C C . PHE A 1 117 ? -18.831 19.701 26.111 1.00 88.12 117 PHE A C 1
ATOM 886 O O . PHE A 1 117 ? -19.055 18.870 25.224 1.00 88.12 117 PHE A O 1
ATOM 893 N N . PRO A 1 118 ? -18.665 21.008 25.846 1.00 89.56 118 PRO A N 1
ATOM 894 C CA . PRO A 1 118 ? -18.599 21.524 24.488 1.00 89.56 118 PRO A CA 1
ATOM 895 C C . PRO A 1 118 ? -17.258 21.130 23.856 1.00 89.56 118 PRO A C 1
ATOM 897 O O . PRO A 1 118 ? -16.192 21.597 24.259 1.00 89.56 118 PRO A O 1
ATOM 900 N N . VAL A 1 119 ? -17.301 20.248 22.861 1.00 91.25 119 VAL A N 1
ATOM 901 C CA . VAL A 1 119 ? -16.109 19.758 22.158 1.00 91.25 119 VAL A CA 1
ATOM 902 C C . VAL A 1 119 ? -16.243 20.055 20.672 1.00 91.25 119 VAL A C 1
ATOM 904 O O . VAL A 1 119 ? -17.297 19.830 20.073 1.00 91.25 119 VAL A O 1
ATOM 907 N N . VAL A 1 120 ? -15.165 20.547 20.064 1.00 90.94 120 VAL A N 1
ATOM 908 C CA . VAL A 1 120 ? -15.122 20.802 18.624 1.00 90.94 120 VAL A CA 1
ATOM 909 C C . VAL A 1 120 ? -15.024 19.470 17.882 1.00 90.94 120 V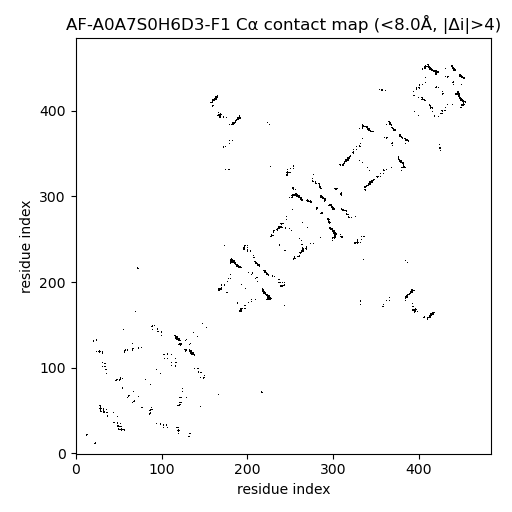AL A C 1
ATOM 911 O O . VAL A 1 120 ? -14.068 18.716 18.038 1.00 90.94 120 VAL A O 1
ATOM 914 N N . MET A 1 121 ? -16.010 19.190 17.038 1.00 90.62 121 MET A N 1
ATOM 915 C CA . MET A 1 121 ? -16.096 17.978 16.237 1.00 90.62 121 MET A CA 1
ATOM 916 C C . MET A 1 121 ? -15.642 18.205 14.804 1.00 90.62 121 MET A C 1
ATOM 918 O O . MET A 1 121 ? -15.869 19.248 14.178 1.00 90.62 121 MET A O 1
ATOM 922 N N . VAL A 1 122 ? -15.052 17.157 14.244 1.00 89.50 122 VAL A N 1
ATOM 923 C CA . VAL A 1 122 ? -14.646 17.112 12.842 1.00 89.50 122 VAL A CA 1
ATOM 924 C C . VAL A 1 122 ? -15.408 16.032 12.090 1.00 89.50 122 VAL A C 1
ATOM 926 O O . VAL A 1 122 ? -15.798 15.015 12.649 1.00 89.50 122 VAL A O 1
ATOM 929 N N . SER A 1 123 ? -15.601 16.253 10.792 1.00 85.81 123 SER A N 1
ATOM 930 C CA . SER A 1 123 ? -16.175 15.269 9.860 1.00 85.81 123 SER A CA 1
ATOM 931 C C . SER A 1 123 ? -15.106 14.625 8.960 1.00 85.81 123 SER A C 1
ATOM 933 O O . SER A 1 123 ? -15.389 13.874 8.022 1.00 85.81 123 SER A O 1
ATOM 935 N N . GLY A 1 124 ? -13.837 14.960 9.200 1.00 82.62 124 GLY A N 1
ATOM 936 C CA . GLY A 1 124 ? -12.669 14.413 8.519 1.00 82.62 124 GLY A CA 1
ATOM 937 C C . GLY A 1 124 ? -11.500 15.395 8.504 1.00 82.62 124 GLY A C 1
ATOM 938 O O . GLY A 1 124 ? -11.603 16.529 8.970 1.00 82.62 124 GLY A O 1
ATOM 939 N N . ILE A 1 125 ? -10.368 14.979 7.934 1.00 82.12 125 ILE A N 1
ATOM 940 C CA . ILE A 1 125 ? -9.185 15.845 7.833 1.00 82.12 125 ILE A CA 1
ATOM 941 C C . ILE A 1 125 ? -9.512 17.104 7.017 1.00 82.12 125 ILE A C 1
ATOM 943 O O . ILE A 1 125 ? -9.901 17.023 5.852 1.00 82.12 125 ILE A O 1
ATOM 947 N N . GLY A 1 126 ? -9.336 18.271 7.643 1.00 81.12 126 GLY A N 1
ATOM 948 C CA . GLY A 1 126 ? -9.614 19.577 7.041 1.00 81.12 126 GLY A CA 1
ATOM 949 C C . GLY A 1 126 ? -11.099 19.955 6.966 1.00 81.12 126 GLY A C 1
ATOM 950 O O . GLY A 1 126 ? -11.417 20.939 6.302 1.00 81.12 126 GLY A O 1
ATOM 951 N N . ARG A 1 127 ? -12.003 19.201 7.612 1.00 84.12 127 ARG A N 1
ATOM 952 C CA . ARG A 1 127 ? -13.449 19.473 7.633 1.00 84.12 127 ARG A CA 1
ATOM 953 C C . ARG A 1 127 ? -13.997 19.426 9.060 1.00 84.12 127 ARG A C 1
ATOM 955 O O . ARG A 1 127 ? -13.904 18.396 9.723 1.00 84.12 127 ARG A O 1
ATOM 962 N N . SER A 1 128 ? -14.606 20.516 9.517 1.00 85.38 128 SER A N 1
ATOM 963 C CA . SER A 1 128 ? -15.363 20.537 10.773 1.00 85.38 128 SER A CA 1
ATOM 964 C C . SER A 1 128 ? -16.750 19.910 10.597 1.00 85.38 128 SER A C 1
ATOM 966 O O . SER A 1 128 ? -17.195 19.663 9.469 1.00 85.38 128 SER A O 1
ATOM 968 N N . LEU A 1 129 ? -17.440 19.645 11.705 1.00 82.94 129 LEU A N 1
ATOM 969 C CA . LEU A 1 129 ? -18.882 19.421 11.677 1.00 82.94 129 LEU A CA 1
ATOM 970 C C . LEU A 1 129 ? -19.599 20.709 11.212 1.00 82.94 129 LEU A C 1
ATOM 972 O O . LEU A 1 129 ? -19.083 21.818 11.377 1.00 82.94 129 LEU A O 1
ATOM 976 N N . ALA A 1 130 ? -20.743 20.549 10.549 1.00 76.31 130 ALA A N 1
ATOM 977 C CA . ALA A 1 130 ? -21.580 21.639 10.055 1.00 76.31 130 ALA A CA 1
ATOM 978 C C . ALA A 1 130 ? -23.059 21.310 10.338 1.00 76.31 130 ALA A C 1
ATOM 980 O O . ALA A 1 130 ? -23.424 20.135 10.256 1.00 76.31 130 ALA A O 1
ATOM 981 N N . PRO A 1 131 ? -23.922 22.307 10.622 1.00 76.88 131 PRO A N 1
ATOM 982 C CA . PRO A 1 131 ? -23.660 23.751 10.576 1.00 76.88 131 PRO A CA 1
ATOM 983 C C . PRO A 1 131 ? -22.876 24.303 11.778 1.00 76.88 131 PRO A C 1
ATOM 985 O O . PRO A 1 131 ? -22.249 25.351 11.636 1.00 76.88 131 PRO A O 1
ATOM 988 N N . ASP A 1 132 ? -22.877 23.596 12.910 1.00 82.50 132 ASP A N 1
ATOM 989 C CA . ASP A 1 132 ? -22.142 23.956 14.127 1.00 82.50 132 ASP A CA 1
ATOM 990 C C . ASP A 1 132 ? -20.970 22.980 14.338 1.00 82.50 132 ASP A C 1
ATOM 992 O O . ASP A 1 132 ? -21.181 21.762 14.289 1.00 82.50 132 ASP A O 1
ATOM 996 N N . PRO A 1 133 ? -19.729 23.471 14.512 1.00 84.25 133 PRO A N 1
ATOM 997 C CA . PRO A 1 133 ? -18.597 22.616 14.829 1.00 84.25 133 PRO A CA 1
ATOM 998 C C . PRO A 1 133 ? -18.585 22.113 16.278 1.00 84.25 133 PRO A C 1
ATOM 1000 O O . PRO A 1 133 ? -17.804 21.210 16.554 1.00 84.25 133 PRO A O 1
ATOM 1003 N N . ILE A 1 134 ? -19.378 22.662 17.203 1.00 88.25 134 ILE A N 1
ATOM 1004 C CA . ILE A 1 134 ? -19.397 22.237 18.610 1.00 88.25 134 ILE A CA 1
ATOM 1005 C C . ILE A 1 134 ? -20.480 21.174 18.827 1.00 88.25 134 ILE A C 1
ATOM 1007 O O . ILE A 1 134 ? -21.630 21.343 18.430 1.00 88.25 134 ILE A O 1
ATOM 1011 N N . ALA A 1 135 ? -20.123 20.084 19.508 1.00 88.75 135 ALA A N 1
ATOM 1012 C CA . ALA A 1 135 ? -21.072 19.098 20.014 1.00 88.75 135 ALA A CA 1
ATOM 1013 C C . ALA A 1 135 ? -20.950 18.960 21.536 1.00 88.75 135 ALA A C 1
ATOM 1015 O O . ALA A 1 135 ? -19.846 18.970 22.082 1.00 88.75 135 ALA A O 1
ATOM 1016 N N . MET A 1 136 ? -22.087 18.775 22.213 1.00 90.38 136 MET A N 1
ATOM 1017 C CA . MET A 1 136 ? -22.116 18.461 23.643 1.00 90.38 136 MET A CA 1
ATOM 1018 C C . MET A 1 136 ? -21.819 16.974 23.855 1.00 90.38 136 MET A C 1
ATOM 1020 O O . MET A 1 136 ? -22.598 16.101 23.468 1.00 90.38 136 MET A O 1
ATOM 1024 N N . VAL A 1 137 ? -20.678 16.676 24.473 1.00 90.75 137 VAL A N 1
ATOM 1025 C CA . VAL A 1 137 ? -20.171 15.314 24.678 1.00 90.75 137 VAL A CA 1
ATOM 1026 C C . VAL A 1 137 ? -20.375 14.883 26.115 1.00 90.75 137 VAL A C 1
ATOM 1028 O O . VAL A 1 137 ? -19.883 15.534 27.028 1.00 90.75 137 VAL A O 1
ATOM 1031 N N . LYS A 1 138 ? -21.034 13.742 26.325 1.00 91.44 138 LYS A N 1
ATOM 1032 C CA . LYS A 1 138 ? -21.184 13.144 27.659 1.00 91.44 138 LYS A CA 1
ATOM 1033 C C . LYS A 1 138 ? -19.838 12.707 28.232 1.00 91.44 138 LYS A C 1
ATOM 1035 O O . LYS A 1 138 ? -19.043 12.075 27.536 1.00 91.44 138 LYS A O 1
ATOM 1040 N N . GLU A 1 139 ? -19.650 12.906 29.532 1.00 90.19 139 GLU A N 1
ATOM 1041 C CA . GLU A 1 139 ? -18.485 12.415 30.287 1.00 90.19 139 GLU A CA 1
ATOM 1042 C C . GLU A 1 139 ? -18.185 10.931 30.041 1.00 90.19 139 GLU A C 1
ATOM 1044 O O . GLU A 1 139 ? -17.036 10.532 29.864 1.00 90.19 139 GLU A O 1
ATOM 1049 N N . SER A 1 140 ? -19.226 10.099 29.964 1.00 88.69 140 SER A N 1
ATOM 1050 C CA . SER A 1 140 ? -19.092 8.660 29.717 1.00 88.69 140 SER A CA 1
ATOM 1051 C C . SER A 1 140 ? -18.430 8.331 28.374 1.00 88.69 140 SER A C 1
ATOM 1053 O O . SER A 1 140 ? -17.684 7.353 28.292 1.00 88.69 140 SER A O 1
ATOM 1055 N N . ALA A 1 141 ? -18.651 9.148 27.339 1.00 89.88 141 ALA A N 1
ATOM 1056 C CA . ALA A 1 141 ? -17.991 8.994 26.047 1.00 89.88 141 ALA A CA 1
ATOM 1057 C C . ALA A 1 141 ? -16.499 9.342 26.152 1.00 89.88 141 ALA A C 1
ATOM 1059 O O . ALA A 1 141 ? -15.660 8.572 25.688 1.00 89.88 141 ALA A O 1
ATOM 1060 N N . VAL A 1 142 ? -16.161 10.438 26.841 1.00 89.62 142 VAL A N 1
ATOM 1061 C CA . VAL A 1 142 ? -14.767 10.832 27.106 1.00 89.62 142 VAL A CA 1
ATOM 1062 C C . VAL A 1 142 ? -14.039 9.729 27.875 1.00 89.62 142 VAL A C 1
ATOM 1064 O O . VAL A 1 142 ? -13.010 9.235 27.420 1.00 89.62 142 VAL A O 1
ATOM 1067 N N . VAL A 1 143 ? -14.611 9.245 28.983 1.00 88.38 143 VAL A N 1
ATOM 1068 C CA . VAL A 1 143 ? -14.029 8.155 29.787 1.00 88.38 143 VAL A CA 1
ATOM 1069 C C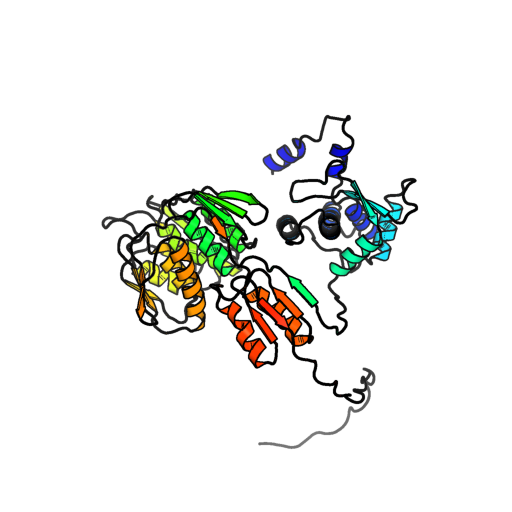 . VAL A 1 143 ? -13.816 6.889 28.957 1.00 88.38 143 VAL A C 1
ATOM 1071 O O . VAL A 1 143 ? -12.795 6.216 29.113 1.00 88.38 143 VAL A O 1
ATOM 1074 N N . ARG A 1 144 ? -14.757 6.549 28.069 1.00 86.88 144 ARG A N 1
ATOM 1075 C CA . ARG A 1 144 ? -14.631 5.386 27.184 1.00 86.88 144 ARG A CA 1
ATOM 1076 C C . ARG A 1 144 ? -13.427 5.512 26.251 1.00 86.88 144 ARG A C 1
ATOM 1078 O O . ARG A 1 144 ? -12.665 4.553 26.154 1.00 86.88 144 ARG A O 1
ATOM 1085 N N . ILE A 1 145 ? -13.239 6.675 25.626 1.00 88.69 145 ILE A N 1
ATOM 1086 C CA . ILE A 1 145 ? -12.090 6.944 24.748 1.00 88.69 145 ILE A CA 1
ATOM 1087 C C . ILE A 1 145 ? -10.773 6.907 25.526 1.00 88.69 145 ILE A C 1
ATOM 1089 O O . ILE A 1 145 ? -9.822 6.248 25.111 1.00 88.69 145 ILE A O 1
ATOM 1093 N N . LEU A 1 146 ? -10.716 7.539 26.699 1.00 85.06 146 LEU A N 1
ATOM 1094 C CA . LEU A 1 146 ? -9.509 7.517 27.530 1.00 85.06 146 LEU A CA 1
ATOM 1095 C C . LEU A 1 146 ? -9.124 6.089 27.926 1.00 85.06 146 LEU A C 1
ATOM 1097 O O . LEU A 1 146 ? -7.950 5.730 27.881 1.00 85.06 146 LEU A O 1
ATOM 1101 N N . LYS A 1 147 ? -10.108 5.247 28.268 1.00 80.38 147 LYS A N 1
ATOM 1102 C CA . LYS A 1 147 ? -9.872 3.829 28.567 1.00 80.38 147 LYS A CA 1
ATOM 1103 C C . LYS A 1 147 ? -9.355 3.060 27.353 1.00 80.38 147 LYS A C 1
ATOM 1105 O O . LYS A 1 147 ? -8.441 2.263 27.523 1.00 80.38 147 LYS A O 1
ATOM 1110 N N . SER A 1 148 ? -9.882 3.301 26.148 1.00 74.56 148 SER A N 1
ATOM 1111 C CA . SER A 1 148 ? -9.379 2.635 24.935 1.00 74.56 148 SER A CA 1
ATOM 1112 C C . SER A 1 148 ? -7.977 3.086 24.523 1.00 74.56 148 SER A C 1
ATOM 1114 O O . SER A 1 148 ? -7.299 2.364 23.798 1.00 74.56 148 SER A O 1
ATOM 1116 N N . MET A 1 149 ? -7.530 4.259 24.977 1.00 74.94 149 MET A N 1
ATOM 1117 C CA . MET A 1 149 ? -6.182 4.767 24.713 1.00 74.94 149 MET A CA 1
ATOM 1118 C C . MET A 1 149 ? -5.109 4.235 25.676 1.00 74.94 149 MET A C 1
ATOM 1120 O O . MET A 1 149 ? -3.921 4.322 25.345 1.00 74.94 149 MET A O 1
ATOM 1124 N N . LYS A 1 150 ? -5.503 3.692 26.839 1.00 69.50 150 LYS A N 1
ATOM 1125 C CA . LYS A 1 150 ? -4.592 3.068 27.812 1.00 69.50 150 LYS A CA 1
ATOM 1126 C C . LYS A 1 150 ? -4.265 1.624 27.416 1.00 69.50 150 LYS A C 1
ATOM 1128 O O . LYS A 1 150 ? -5.092 0.921 26.846 1.00 69.50 150 LYS A O 1
ATOM 1133 N N . ASP A 1 151 ? -3.061 1.163 27.753 1.00 55.78 151 ASP A N 1
ATOM 1134 C CA . ASP A 1 151 ? -2.511 -0.119 27.275 1.00 55.78 151 ASP A CA 1
ATOM 1135 C C . ASP A 1 151 ? -3.145 -1.383 27.907 1.00 55.78 151 ASP A C 1
ATOM 1137 O O . ASP A 1 151 ? -2.814 -2.501 27.514 1.00 55.78 151 ASP A O 1
ATOM 1141 N N . ALA A 1 152 ? -4.085 -1.239 28.848 1.00 53.66 152 ALA A N 1
ATOM 1142 C CA . ALA A 1 152 ? -4.736 -2.359 29.528 1.00 53.66 152 ALA A CA 1
ATOM 1143 C C . ALA A 1 152 ? -6.165 -2.595 29.006 1.00 53.66 152 ALA A C 1
ATOM 1145 O O . ALA A 1 152 ? -7.130 -1.993 29.479 1.00 53.66 152 ALA A O 1
ATOM 1146 N N . ILE A 1 153 ? -6.310 -3.521 28.055 1.00 56.72 153 ILE A N 1
ATOM 1147 C CA . ILE A 1 153 ? -7.615 -4.069 27.666 1.00 56.72 153 ILE A CA 1
ATOM 1148 C C . ILE A 1 153 ? -7.905 -5.268 28.574 1.00 56.72 153 ILE A C 1
ATOM 1150 O O . ILE A 1 153 ? 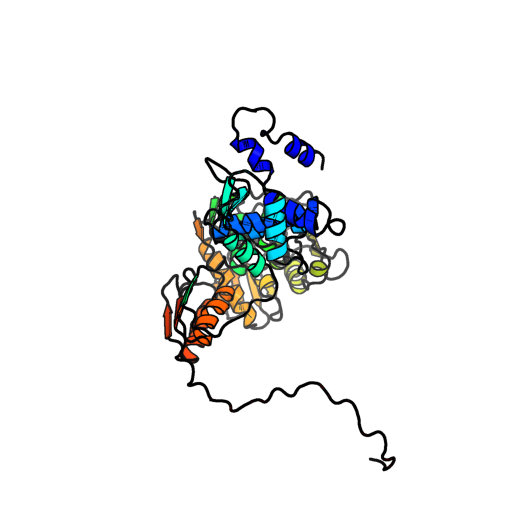-7.270 -6.313 28.448 1.00 56.72 153 ILE A O 1
ATOM 1154 N N . SER A 1 154 ? -8.873 -5.137 29.484 1.00 57.94 154 SER A N 1
ATOM 1155 C CA . SER A 1 154 ? -9.415 -6.295 30.203 1.00 57.94 154 SER A CA 1
ATOM 1156 C C . SER A 1 154 ? -10.339 -7.073 29.263 1.00 57.94 154 SER A C 1
ATOM 1158 O O . SER A 1 154 ? -11.365 -6.550 28.822 1.00 57.94 154 SER A O 1
ATOM 1160 N N . LEU A 1 155 ? -9.953 -8.301 28.909 1.00 62.91 155 LEU A N 1
ATOM 1161 C CA . LEU A 1 155 ? -10.747 -9.192 28.064 1.00 62.91 155 LEU A CA 1
ATOM 1162 C C . LEU A 1 155 ? -11.551 -10.148 28.945 1.00 62.91 155 LEU A C 1
ATOM 1164 O O . LEU A 1 155 ? -10.986 -10.946 29.689 1.00 62.91 155 LEU A O 1
ATOM 1168 N N . THR A 1 156 ? -12.876 -10.103 28.829 1.00 71.06 156 THR A N 1
ATOM 1169 C CA . THR A 1 156 ? -13.755 -11.120 29.415 1.00 71.06 156 THR A CA 1
ATOM 1170 C C . THR A 1 156 ? -13.993 -12.235 28.391 1.00 71.06 156 THR A C 1
ATOM 1172 O O . THR A 1 156 ? -14.396 -11.937 27.260 1.00 71.06 156 THR A O 1
ATOM 1175 N N . PRO A 1 157 ? -13.757 -13.519 28.741 1.00 72.19 157 PRO A N 1
ATOM 1176 C CA . PRO A 1 157 ? -14.031 -14.635 27.841 1.00 72.19 157 PRO A CA 1
ATOM 1177 C C . PRO A 1 157 ? -15.496 -14.622 27.401 1.00 72.19 157 PRO A C 1
ATOM 1179 O O . PRO A 1 157 ? -16.405 -14.851 28.197 1.00 72.19 157 PRO A O 1
ATOM 1182 N N . SER A 1 158 ? -15.727 -14.324 26.128 1.00 82.12 158 SER A N 1
ATOM 1183 C CA . SER A 1 158 ? -17.056 -14.188 25.541 1.00 82.12 158 SER A CA 1
ATOM 1184 C C . SER A 1 158 ? -17.035 -14.647 24.088 1.00 82.12 158 SER A C 1
ATOM 1186 O O . SER A 1 158 ? -15.994 -14.623 23.428 1.00 82.12 158 SER A O 1
ATOM 1188 N N . ARG A 1 159 ? -18.191 -15.101 23.594 1.00 89.00 159 ARG A N 1
ATOM 1189 C CA . ARG A 1 159 ? -18.366 -15.415 22.173 1.00 89.00 159 ARG A CA 1
ATOM 1190 C C . ARG A 1 159 ? -18.396 -14.112 21.387 1.00 89.00 159 ARG A C 1
ATOM 1192 O O . ARG A 1 159 ? -19.165 -13.215 21.729 1.00 89.00 159 ARG A O 1
ATOM 1199 N N . VAL A 1 160 ? -17.595 -14.022 20.333 1.00 88.62 160 VAL A N 1
ATOM 1200 C CA . VAL A 1 160 ? -17.531 -12.816 19.503 1.00 88.62 160 VAL A CA 1
ATOM 1201 C C . VAL A 1 160 ? -18.454 -12.958 18.302 1.00 88.62 160 VAL A C 1
ATOM 1203 O O . VAL A 1 160 ? -18.338 -13.913 17.541 1.00 88.62 160 VAL A O 1
ATOM 1206 N N . TYR A 1 161 ? -19.339 -11.981 18.119 1.00 93.31 161 TYR A N 1
ATOM 1207 C CA . TYR A 1 161 ? -20.214 -11.885 16.956 1.00 93.31 161 TYR A CA 1
ATOM 1208 C C . TYR A 1 161 ? -19.998 -10.554 16.251 1.00 93.31 161 TYR A C 1
ATOM 1210 O O . TYR A 1 161 ? -19.923 -9.516 16.911 1.00 93.31 161 TYR A O 1
ATOM 1218 N N . GLY A 1 162 ? -19.922 -10.557 14.923 1.00 93.88 162 GLY A N 1
ATOM 1219 C CA . GLY A 1 162 ? -19.881 -9.302 14.182 1.00 93.88 162 GLY A CA 1
ATOM 1220 C C . GLY A 1 162 ? -19.509 -9.421 12.713 1.00 93.88 162 GLY A C 1
ATOM 1221 O O . GLY A 1 162 ? -19.144 -10.481 12.210 1.00 93.88 162 GLY A O 1
ATOM 1222 N N . SER A 1 163 ? -19.583 -8.281 12.034 1.00 94.88 163 SER A N 1
ATOM 1223 C CA . SER A 1 163 ? -19.123 -8.099 10.661 1.00 94.88 163 SER A CA 1
ATOM 1224 C C . SER A 1 163 ? -18.055 -7.014 10.635 1.00 94.88 163 SER A C 1
ATOM 1226 O O . SER A 1 163 ? -18.167 -6.020 11.353 1.00 94.88 163 SER A O 1
ATOM 1228 N N . ILE A 1 164 ? -17.015 -7.196 9.826 1.00 92.81 164 ILE A N 1
ATOM 1229 C CA . ILE A 1 164 ? -15.932 -6.228 9.687 1.00 92.81 164 ILE A CA 1
ATOM 1230 C C . ILE A 1 164 ? -15.450 -6.123 8.242 1.00 92.81 164 ILE A C 1
ATOM 1232 O O . ILE A 1 164 ? -15.351 -7.106 7.504 1.00 92.81 164 ILE A O 1
ATOM 1236 N N . ARG A 1 165 ? -15.080 -4.903 7.850 1.00 92.31 165 ARG A N 1
ATOM 1237 C CA . ARG A 1 165 ? -14.257 -4.646 6.669 1.00 92.31 165 ARG A CA 1
ATOM 1238 C C . ARG A 1 165 ? -12.819 -4.445 7.094 1.00 92.31 165 ARG A C 1
ATOM 1240 O O . ARG A 1 165 ? -12.522 -3.535 7.861 1.00 92.31 165 ARG A O 1
ATOM 1247 N N . VAL A 1 166 ? -11.925 -5.268 6.564 1.00 92.69 166 VAL A N 1
ATOM 1248 C CA . VAL A 1 166 ? -10.491 -5.089 6.798 1.00 92.69 166 VAL A CA 1
ATOM 1249 C C . VAL A 1 166 ? -9.933 -3.990 5.887 1.00 92.69 166 VAL A C 1
ATOM 1251 O O . VAL A 1 166 ? -10.478 -3.767 4.797 1.00 92.69 166 VAL A O 1
ATOM 1254 N N . PRO A 1 167 ? -8.850 -3.296 6.287 1.00 90.88 167 PRO A N 1
ATOM 1255 C CA . PRO A 1 167 ? -8.160 -2.347 5.416 1.00 90.88 167 PRO A CA 1
ATOM 1256 C C . PRO A 1 167 ? -7.719 -2.995 4.101 1.00 90.88 167 PRO A C 1
ATOM 1258 O O . PRO A 1 167 ? -7.609 -4.216 4.015 1.00 90.88 167 PRO A O 1
ATOM 1261 N N . GLY A 1 168 ? -7.419 -2.189 3.081 1.00 93.50 168 GLY A N 1
ATOM 1262 C CA . GLY A 1 168 ? -6.860 -2.705 1.829 1.00 93.50 168 GLY A CA 1
ATOM 1263 C C . GLY A 1 168 ? -5.546 -3.464 2.036 1.00 93.50 168 GLY A C 1
ATOM 1264 O O . GLY A 1 168 ? -4.804 -3.200 2.983 1.00 93.50 168 GLY A O 1
ATOM 1265 N N . SER A 1 169 ? -5.229 -4.379 1.124 1.00 95.00 169 SER A N 1
ATOM 1266 C CA . SER A 1 169 ? -3.981 -5.144 1.173 1.00 95.00 169 SER A CA 1
ATOM 1267 C C . SER A 1 169 ? -2.756 -4.278 0.888 1.00 95.00 169 SER A C 1
ATOM 1269 O O . SER A 1 169 ? -2.649 -3.650 -0.177 1.00 95.00 169 SER A O 1
ATOM 1271 N N . LYS A 1 170 ? -1.763 -4.314 1.788 1.00 89.62 170 LYS A N 1
ATOM 1272 C CA . LYS A 1 170 ? -0.460 -3.648 1.576 1.00 89.62 170 LYS A CA 1
ATOM 1273 C C . LYS A 1 170 ? 0.227 -4.132 0.307 1.00 89.62 170 LYS A C 1
ATOM 1275 O O . LYS A 1 170 ? 0.816 -3.361 -0.456 1.00 89.62 170 LYS A O 1
ATOM 1280 N N . SER A 1 171 ? 0.179 -5.447 0.123 1.00 90.19 171 SER A N 1
ATOM 1281 C CA . SER A 1 171 ? 0.881 -6.170 -0.930 1.00 90.19 171 SER A CA 1
ATOM 1282 C C . SER A 1 171 ? 0.271 -5.890 -2.299 1.00 90.19 171 SER A C 1
ATOM 1284 O O . SER A 1 171 ? 1.007 -5.799 -3.281 1.00 90.19 171 SER A O 1
ATOM 1286 N N . VAL A 1 172 ? -1.044 -5.690 -2.370 1.00 96.06 172 VAL A N 1
ATOM 1287 C CA . VAL A 1 172 ? -1.735 -5.305 -3.608 1.00 96.06 172 VAL A CA 1
ATOM 1288 C C . VAL A 1 172 ? -1.578 -3.804 -3.878 1.00 96.06 172 VAL A C 1
ATOM 1290 O O . VAL A 1 172 ? -1.270 -3.422 -5.006 1.00 96.06 172 VAL A O 1
ATOM 1293 N N . SER A 1 173 ? -1.682 -2.953 -2.848 1.00 96.81 173 SER A N 1
ATOM 1294 C CA . SER A 1 173 ? -1.680 -1.486 -2.985 1.00 96.81 173 SER A CA 1
ATOM 1295 C C . SER A 1 173 ? -0.476 -0.945 -3.768 1.00 96.81 173 SER A C 1
ATOM 1297 O O . SER A 1 173 ? -0.655 -0.249 -4.764 1.00 96.81 173 SER A O 1
ATOM 1299 N N . ASN A 1 174 ? 0.758 -1.300 -3.384 1.00 96.38 174 ASN A N 1
ATOM 1300 C CA . ASN A 1 174 ? 1.956 -0.790 -4.073 1.00 96.38 174 ASN A CA 1
ATOM 1301 C C . ASN A 1 174 ? 2.118 -1.334 -5.504 1.00 96.38 174 ASN A C 1
ATOM 1303 O O . ASN A 1 174 ? 2.729 -0.664 -6.334 1.00 96.38 174 ASN A O 1
ATOM 1307 N N . ARG A 1 175 ? 1.566 -2.517 -5.807 1.00 98.06 175 ARG A N 1
ATOM 1308 C CA . ARG A 1 175 ? 1.573 -3.086 -7.166 1.00 98.06 175 ARG A CA 1
ATOM 1309 C C . ARG A 1 175 ? 0.589 -2.349 -8.064 1.00 98.06 175 ARG A C 1
ATOM 1311 O O . ARG A 1 175 ? 0.962 -1.924 -9.151 1.00 98.06 175 ARG A O 1
ATOM 1318 N N . VAL A 1 176 ? -0.632 -2.138 -7.572 1.00 98.31 176 VAL A N 1
ATOM 1319 C CA . VAL A 1 176 ? -1.666 -1.370 -8.275 1.00 98.31 176 VAL A CA 1
ATOM 1320 C C . VAL A 1 176 ? -1.200 0.064 -8.519 1.00 98.31 176 VAL A C 1
ATOM 1322 O O . VAL A 1 176 ? -1.333 0.543 -9.637 1.00 98.31 176 VAL A O 1
ATOM 1325 N N . LEU A 1 177 ? -0.599 0.726 -7.522 1.00 98.31 177 LEU A N 1
ATOM 1326 C CA . LEU A 1 177 ? -0.060 2.083 -7.678 1.00 98.31 177 LEU A CA 1
ATOM 1327 C C . LEU A 1 177 ? 0.993 2.164 -8.786 1.00 98.31 177 LEU A C 1
ATOM 1329 O O . LEU A 1 177 ? 0.901 3.040 -9.643 1.00 98.31 177 LEU A O 1
ATOM 1333 N N . LEU A 1 178 ? 1.967 1.249 -8.792 1.00 98.56 178 LEU A N 1
ATOM 1334 C CA . LEU A 1 178 ? 3.009 1.244 -9.814 1.00 98.56 178 LEU A CA 1
ATOM 1335 C C . LEU A 1 178 ? 2.438 0.938 -11.206 1.00 98.56 178 LEU A C 1
ATOM 1337 O O . LEU A 1 178 ? 2.736 1.659 -12.152 1.00 98.56 178 LEU A O 1
ATOM 1341 N N . MET A 1 179 ? 1.600 -0.091 -11.349 1.00 98.62 179 MET A N 1
ATOM 1342 C CA . MET A 1 179 ? 1.033 -0.451 -12.655 1.00 98.62 179 MET A CA 1
ATOM 1343 C C . MET A 1 179 ? 0.089 0.625 -13.194 1.00 98.62 179 MET A C 1
ATOM 1345 O O . MET A 1 179 ? 0.177 0.955 -14.373 1.00 98.62 179 MET A O 1
ATOM 1349 N N . ALA A 1 180 ? -0.737 1.238 -12.337 1.00 98.62 180 ALA A N 1
ATOM 1350 C CA . ALA A 1 180 ? -1.585 2.364 -12.719 1.00 98.62 180 ALA A CA 1
ATOM 1351 C C . ALA A 1 180 ? -0.758 3.576 -13.165 1.00 98.62 180 ALA A C 1
ATOM 1353 O O . ALA A 1 180 ? -1.105 4.241 -14.141 1.00 98.62 180 ALA A O 1
ATOM 1354 N N . ALA A 1 181 ? 0.355 3.846 -12.479 1.00 98.62 181 ALA A N 1
ATOM 1355 C CA . ALA A 1 181 ? 1.267 4.922 -12.840 1.00 98.62 181 ALA A CA 1
ATOM 1356 C C . ALA A 1 181 ? 1.994 4.656 -14.159 1.00 98.62 181 ALA A C 1
ATOM 1358 O O . ALA A 1 181 ? 2.223 5.589 -14.924 1.00 98.62 181 ALA A O 1
ATOM 1359 N N . LEU A 1 182 ? 2.351 3.405 -14.446 1.00 98.56 182 LEU A N 1
ATOM 1360 C CA . LEU A 1 182 ? 3.008 3.037 -15.697 1.00 98.56 182 LEU A CA 1
ATOM 1361 C C . LEU A 1 182 ? 2.020 2.908 -16.862 1.00 98.56 182 LEU A C 1
ATOM 1363 O O . LEU A 1 182 ? 2.417 3.136 -17.995 1.00 98.56 182 LEU A O 1
ATOM 1367 N N . GLY A 1 183 ? 0.757 2.558 -16.624 1.00 98.25 183 GLY A N 1
ATOM 1368 C CA . GLY A 1 183 ? -0.202 2.266 -17.687 1.00 98.25 183 GLY A CA 1
ATOM 1369 C C . GLY A 1 183 ? -0.643 3.456 -18.530 1.00 98.25 183 GLY A C 1
ATOM 1370 O O . GLY A 1 183 ? -0.368 4.619 -18.237 1.00 98.25 183 GLY A O 1
ATOM 1371 N N . LYS A 1 184 ? -1.318 3.144 -19.636 1.00 98.00 184 LYS A N 1
ATOM 1372 C CA . LYS A 1 184 ? -1.937 4.117 -20.538 1.00 98.00 184 LYS A CA 1
ATOM 1373 C C . LYS A 1 184 ? -3.338 4.473 -20.045 1.00 98.00 184 LYS A C 1
ATOM 1375 O O . LYS A 1 184 ? -4.155 3.577 -19.854 1.00 98.00 184 LYS A O 1
ATOM 1380 N N . GLY A 1 185 ? -3.632 5.770 -19.945 1.00 97.38 185 GLY A N 1
ATOM 1381 C CA . GLY A 1 185 ? -4.940 6.297 -19.541 1.00 97.38 185 GLY A CA 1
ATOM 1382 C C . GLY A 1 185 ? -5.036 6.594 -18.044 1.00 97.38 185 GLY A C 1
ATOM 1383 O O . GLY A 1 185 ? -4.064 6.467 -17.302 1.00 97.38 185 GLY A O 1
ATOM 1384 N N . THR A 1 186 ? -6.216 6.999 -17.591 1.00 98.06 186 THR A N 1
ATOM 1385 C CA . THR A 1 186 ? -6.471 7.359 -16.191 1.00 98.06 186 THR A CA 1
ATOM 1386 C C . THR A 1 186 ? -7.132 6.196 -15.452 1.00 98.06 186 THR A C 1
ATOM 1388 O O . THR A 1 186 ? -8.044 5.571 -15.986 1.00 98.06 186 THR A O 1
ATOM 1391 N N . CYS A 1 187 ? -6.684 5.919 -14.227 1.00 98.38 187 CYS A N 1
ATOM 1392 C CA . CYS A 1 187 ? -7.206 4.854 -13.372 1.00 98.38 187 CYS A CA 1
ATOM 1393 C C . CYS A 1 187 ? -7.678 5.427 -12.035 1.00 98.38 187 CYS A C 1
ATOM 1395 O O . CYS A 1 187 ? -6.894 6.056 -11.319 1.00 98.38 187 CYS A O 1
ATOM 1397 N N . GLN A 1 188 ? -8.934 5.183 -11.663 1.00 98.38 188 GLN A N 1
ATOM 1398 C CA . GLN A 1 188 ? -9.389 5.419 -10.297 1.00 98.38 188 GLN A CA 1
ATOM 1399 C C . GLN A 1 188 ? -9.048 4.206 -9.426 1.00 98.38 188 GLN A C 1
ATOM 1401 O O . GLN A 1 188 ? -9.646 3.141 -9.561 1.00 98.38 188 GLN A O 1
ATOM 1406 N N . VAL A 1 189 ? -8.120 4.374 -8.489 1.00 98.19 189 VAL A N 1
ATOM 1407 C CA . VAL A 1 189 ? -7.768 3.344 -7.509 1.00 98.19 189 VAL A CA 1
ATOM 1408 C C . VAL A 1 189 ? -8.580 3.570 -6.237 1.00 98.19 189 VAL A C 1
ATOM 1410 O O . VAL A 1 189 ? -8.540 4.659 -5.668 1.00 98.19 189 VAL A O 1
ATOM 1413 N N . LYS A 1 190 ? -9.307 2.548 -5.780 1.00 96.69 190 LYS A N 1
ATOM 1414 C CA . LYS A 1 190 ? -10.142 2.570 -4.567 1.00 96.69 190 LYS A CA 1
ATOM 1415 C C . LYS A 1 190 ? -9.638 1.574 -3.527 1.00 96.69 190 LYS A C 1
ATOM 1417 O O . LYS A 1 190 ? -9.090 0.534 -3.884 1.00 96.69 190 LYS A O 1
ATOM 1422 N N . GLY A 1 191 ? -9.882 1.860 -2.249 1.00 93.00 191 GLY A N 1
ATOM 1423 C CA . GLY A 1 191 ? -9.610 0.925 -1.152 1.00 93.00 191 GLY A CA 1
ATOM 1424 C C . GLY A 1 191 ? -8.127 0.732 -0.835 1.00 93.00 191 GLY A C 1
ATOM 1425 O O . GLY A 1 191 ? -7.759 -0.301 -0.288 1.00 93.00 191 GLY A O 1
ATOM 1426 N N . LEU A 1 192 ? -7.263 1.696 -1.174 1.00 93.88 192 LEU A N 1
ATOM 1427 C CA . LEU A 1 192 ? -5.842 1.626 -0.832 1.00 93.88 192 LEU A CA 1
ATOM 1428 C C . LEU A 1 192 ? -5.642 1.519 0.677 1.00 93.88 192 LEU A C 1
ATOM 1430 O O . LEU A 1 192 ? -6.301 2.201 1.465 1.00 93.88 192 LEU A O 1
ATOM 1434 N N . GLN A 1 193 ? -4.650 0.731 1.076 1.00 90.94 193 GLN A N 1
ATOM 1435 C CA . GLN A 1 193 ? -4.173 0.781 2.446 1.00 90.94 193 GLN A CA 1
ATOM 1436 C C . GLN A 1 193 ? -3.348 2.047 2.651 1.00 90.94 193 GLN A C 1
ATOM 1438 O O . GLN A 1 193 ? -2.303 2.192 2.027 1.00 90.94 193 GLN A O 1
ATOM 1443 N N . LEU A 1 194 ? -3.753 2.945 3.547 1.00 84.50 194 LEU A N 1
ATOM 1444 C CA . LEU A 1 194 ? -2.925 4.100 3.891 1.00 84.50 194 LEU A CA 1
ATOM 1445 C C . LEU A 1 194 ? -1.878 3.740 4.940 1.00 84.50 194 LEU A C 1
ATOM 1447 O O . LEU A 1 194 ? -2.135 3.742 6.142 1.00 84.50 194 LEU A O 1
ATOM 1451 N N . SER A 1 195 ? -0.676 3.451 4.452 1.00 86.31 195 SER A N 1
ATOM 1452 C CA . SER A 1 195 ? 0.520 3.191 5.248 1.00 86.31 195 SER A CA 1
ATOM 1453 C C . SER A 1 195 ? 1.681 4.079 4.801 1.00 86.31 195 SER A C 1
ATOM 1455 O O . SER A 1 195 ? 1.696 4.563 3.668 1.00 86.31 195 SER A O 1
ATOM 1457 N N . ASP A 1 196 ? 2.726 4.183 5.626 1.00 85.31 196 ASP A N 1
ATOM 1458 C CA . ASP A 1 196 ? 3.988 4.843 5.250 1.00 85.31 196 ASP A CA 1
ATOM 1459 C C . ASP A 1 196 ? 4.534 4.312 3.913 1.00 85.31 196 ASP A C 1
ATOM 1461 O O . ASP A 1 196 ? 5.156 5.029 3.134 1.00 85.31 196 ASP A O 1
ATOM 1465 N N . SER A 1 197 ? 4.279 3.032 3.624 1.00 90.88 197 SER A N 1
ATOM 1466 C CA . SER A 1 197 ? 4.746 2.348 2.421 1.00 90.88 197 SER A CA 1
ATOM 1467 C C . SER A 1 197 ? 4.066 2.819 1.139 1.00 90.88 197 SER A C 1
ATOM 1469 O O . SER A 1 197 ? 4.728 2.960 0.113 1.00 90.88 197 SER A O 1
ATOM 1471 N N . THR A 1 198 ? 2.754 3.024 1.182 1.00 92.75 198 THR A N 1
ATOM 1472 C CA . THR A 1 198 ? 1.960 3.520 0.051 1.00 92.75 198 THR A CA 1
ATOM 1473 C C . THR A 1 198 ? 2.105 5.025 -0.099 1.00 92.75 198 THR A C 1
ATOM 1475 O O . THR A 1 198 ? 2.214 5.508 -1.219 1.00 92.75 198 THR A O 1
ATOM 1478 N N . GLU A 1 199 ? 2.190 5.766 1.010 1.00 91.62 199 GLU A N 1
ATOM 1479 C CA . GLU A 1 199 ? 2.476 7.206 0.989 1.00 91.62 199 GLU A CA 1
ATOM 1480 C C . GLU A 1 199 ? 3.841 7.489 0.352 1.00 91.62 199 GLU A C 1
ATOM 1482 O O . GLU A 1 199 ? 3.950 8.350 -0.520 1.00 91.62 199 GLU A O 1
ATOM 1487 N N . THR A 1 200 ? 4.865 6.707 0.715 1.00 93.94 200 THR A N 1
ATOM 1488 C CA . THR A 1 200 ? 6.190 6.773 0.083 1.00 93.94 200 THR A CA 1
ATOM 1489 C C . THR A 1 200 ? 6.104 6.494 -1.416 1.00 93.94 200 THR A C 1
ATOM 1491 O O . THR A 1 200 ? 6.659 7.251 -2.209 1.00 93.94 200 THR A O 1
ATOM 1494 N N . MET A 1 201 ? 5.401 5.427 -1.814 1.00 96.62 201 MET A N 1
ATOM 1495 C CA . MET A 1 201 ? 5.240 5.075 -3.226 1.00 96.62 201 MET A CA 1
ATOM 1496 C C . MET A 1 201 ? 4.576 6.215 -4.011 1.00 96.62 201 MET A C 1
ATOM 1498 O O . MET A 1 201 ? 5.100 6.630 -5.039 1.00 96.62 201 MET A O 1
ATOM 1502 N N . ILE A 1 202 ? 3.473 6.773 -3.502 1.00 96.50 202 ILE A N 1
ATOM 1503 C CA . ILE A 1 202 ? 2.769 7.907 -4.121 1.00 96.50 202 ILE A CA 1
ATOM 1504 C C . ILE A 1 202 ? 3.706 9.112 -4.255 1.00 96.50 202 ILE A C 1
ATOM 1506 O O . ILE A 1 202 ? 3.820 9.682 -5.337 1.00 96.50 202 ILE A O 1
ATOM 1510 N N . ALA A 1 203 ? 4.418 9.479 -3.185 1.00 95.44 203 ALA A N 1
ATOM 1511 C CA . ALA A 1 203 ? 5.333 10.616 -3.199 1.00 95.44 203 ALA A CA 1
ATOM 1512 C C . ALA A 1 203 ? 6.461 10.448 -4.231 1.00 95.44 203 ALA A C 1
ATOM 1514 O O . ALA A 1 203 ? 6.792 11.396 -4.943 1.00 95.44 203 ALA A O 1
ATOM 1515 N N . VAL A 1 204 ? 7.034 9.247 -4.333 1.00 97.56 204 VAL A N 1
ATOM 1516 C CA . VAL A 1 204 ? 8.081 8.935 -5.312 1.00 97.56 204 VAL A CA 1
ATOM 1517 C C . VAL A 1 204 ? 7.541 8.961 -6.739 1.00 97.56 204 VAL A C 1
ATOM 1519 O O . VAL A 1 204 ? 8.176 9.558 -7.603 1.00 97.56 204 VAL A O 1
ATOM 1522 N N . LEU A 1 205 ? 6.365 8.385 -6.995 1.00 98.19 205 LEU A N 1
ATOM 1523 C CA . LEU A 1 205 ? 5.733 8.440 -8.316 1.00 98.19 205 LEU A CA 1
ATOM 1524 C C . LEU A 1 205 ? 5.465 9.891 -8.747 1.00 98.19 205 LEU A C 1
ATOM 1526 O O . LEU A 1 205 ? 5.775 10.254 -9.880 1.00 98.19 205 LEU A O 1
ATOM 1530 N N . CYS A 1 206 ? 4.998 10.747 -7.832 1.00 97.69 206 CYS A N 1
ATOM 1531 C CA . CYS A 1 206 ? 4.839 12.179 -8.097 1.00 97.69 206 CYS A CA 1
ATOM 1532 C C . CYS A 1 206 ? 6.170 12.868 -8.440 1.00 97.69 206 CYS A C 1
ATOM 1534 O O . CYS A 1 206 ? 6.220 13.659 -9.381 1.00 97.69 206 CYS A O 1
ATOM 1536 N N . LYS A 1 207 ? 7.266 12.553 -7.728 1.00 97.44 207 LYS A N 1
ATOM 1537 C CA . LYS A 1 207 ? 8.613 13.063 -8.062 1.00 97.44 207 LYS A CA 1
ATOM 1538 C C . LYS A 1 207 ? 9.096 12.619 -9.446 1.00 97.44 207 LYS A C 1
ATOM 1540 O O . LYS A 1 207 ? 9.923 13.298 -10.040 1.00 97.44 207 LYS A O 1
ATOM 1545 N N . LEU A 1 208 ? 8.588 11.495 -9.941 1.00 98.06 208 LEU A N 1
ATOM 1546 C CA . LEU A 1 208 ? 8.891 10.944 -11.261 1.00 98.06 208 LEU A CA 1
ATOM 1547 C C . LEU A 1 208 ? 7.906 11.413 -12.343 1.00 98.06 208 LEU A C 1
ATOM 1549 O O . LEU A 1 208 ? 7.852 10.825 -13.420 1.00 98.06 208 LEU A O 1
ATOM 1553 N N . GLY A 1 209 ? 7.131 12.468 -12.074 1.00 97.19 209 GLY A N 1
ATOM 1554 C CA . GLY A 1 209 ? 6.253 13.109 -13.054 1.00 97.19 209 GLY A CA 1
ATOM 1555 C C . GLY A 1 209 ? 4.855 12.499 -13.177 1.00 97.19 209 GLY A C 1
ATOM 1556 O O . GLY A 1 209 ? 4.075 12.942 -14.017 1.00 97.19 209 GLY A O 1
ATOM 1557 N N . VAL A 1 210 ? 4.496 11.516 -12.347 1.00 98.25 210 VAL A N 1
ATOM 1558 C CA . VAL A 1 210 ? 3.152 10.919 -12.364 1.00 98.25 210 VAL A CA 1
ATOM 1559 C C . VAL A 1 210 ? 2.174 11.831 -11.627 1.00 98.25 210 VAL A C 1
ATOM 1561 O O . VAL A 1 210 ? 2.361 12.144 -10.452 1.00 98.25 210 VAL A O 1
ATOM 1564 N N . LYS A 1 211 ? 1.085 12.234 -12.287 1.00 98.19 211 LYS A N 1
ATOM 1565 C CA . LYS A 1 211 ? 0.031 13.029 -11.646 1.00 98.19 211 LYS A CA 1
ATOM 1566 C C . LYS A 1 211 ? -0.914 12.112 -10.860 1.00 98.19 211 LYS A C 1
ATOM 1568 O O . LYS A 1 211 ? -1.513 11.199 -11.429 1.00 98.19 211 LYS A O 1
ATOM 1573 N N . ILE A 1 212 ? -1.066 12.376 -9.560 1.00 97.94 212 ILE A N 1
ATOM 1574 C CA . ILE A 1 212 ? -1.938 11.622 -8.646 1.00 97.94 212 ILE A CA 1
ATOM 1575 C C . ILE A 1 212 ? -2.824 12.597 -7.862 1.00 97.94 212 ILE A C 1
ATOM 1577 O O . ILE A 1 212 ? -2.324 13.555 -7.275 1.00 97.94 212 ILE A O 1
ATOM 1581 N N . GLU A 1 213 ? -4.133 12.346 -7.837 1.00 95.81 213 GLU A N 1
ATOM 1582 C CA . GLU A 1 213 ? -5.134 13.208 -7.191 1.00 95.81 213 GLU A CA 1
ATOM 1583 C C . GLU A 1 213 ? -6.002 12.399 -6.222 1.00 95.81 213 GLU A C 1
ATOM 1585 O O . GLU A 1 213 ? -6.591 11.391 -6.601 1.00 95.81 213 GLU A O 1
ATOM 1590 N N . TRP A 1 214 ? -6.118 12.829 -4.967 1.00 91.25 214 TRP A N 1
ATOM 1591 C CA . TRP A 1 214 ? -7.001 12.173 -3.998 1.00 91.25 214 TRP A CA 1
ATOM 1592 C C . TRP A 1 214 ? -8.471 12.460 -4.316 1.00 91.25 214 TRP A C 1
ATOM 1594 O O . TRP A 1 214 ? -8.846 13.605 -4.551 1.00 91.25 214 TRP A O 1
ATOM 1604 N N . THR A 1 215 ? -9.308 11.422 -4.291 1.00 90.88 215 THR A N 1
ATOM 1605 C CA . THR A 1 215 ? -10.770 11.522 -4.494 1.00 90.88 215 THR A CA 1
ATOM 1606 C C . THR A 1 215 ? -11.583 11.030 -3.301 1.00 90.88 215 THR A C 1
ATOM 1608 O O . THR A 1 215 ? -12.802 11.164 -3.282 1.00 90.88 215 THR A O 1
ATOM 1611 N N . GLY A 1 216 ? -10.920 10.481 -2.286 1.00 84.81 216 GLY A N 1
ATOM 1612 C CA . GLY A 1 216 ? -11.520 10.071 -1.024 1.00 84.81 216 GLY A CA 1
ATOM 1613 C C . GLY A 1 216 ? -10.444 9.662 -0.024 1.00 84.81 216 GLY A C 1
ATOM 1614 O O . GLY A 1 216 ? -9.255 9.765 -0.312 1.00 84.81 216 GLY A O 1
ATOM 1615 N N . GLU A 1 217 ? -10.860 9.154 1.136 1.00 81.19 217 GLU A N 1
ATOM 1616 C CA . GLU A 1 217 ? -9.945 8.736 2.210 1.00 81.19 217 GLU A CA 1
ATOM 1617 C C . GLU A 1 217 ? -8.945 7.662 1.764 1.00 81.19 217 GLU A C 1
ATOM 1619 O O . GLU A 1 217 ? -7.778 7.716 2.119 1.00 81.19 217 GLU A O 1
ATOM 1624 N N . THR A 1 218 ? -9.387 6.697 0.961 1.00 89.56 218 THR A N 1
ATOM 1625 C CA . THR A 1 218 ? -8.564 5.575 0.469 1.00 89.56 218 THR A CA 1
ATOM 1626 C C . THR A 1 218 ? -8.593 5.466 -1.053 1.00 89.56 218 THR A C 1
ATOM 1628 O O . THR A 1 218 ? -8.292 4.414 -1.620 1.00 89.56 218 THR A O 1
ATOM 1631 N N . SER A 1 219 ? -9.019 6.537 -1.727 1.00 94.19 219 SER A N 1
ATOM 1632 C CA . SER A 1 219 ? -9.249 6.546 -3.170 1.00 94.19 219 SER A CA 1
ATOM 1633 C C . SER A 1 219 ? -8.517 7.695 -3.843 1.00 94.19 219 SER A C 1
ATOM 1635 O O . SER A 1 219 ? -8.514 8.825 -3.353 1.00 94.19 219 SER A O 1
ATOM 1637 N N . LEU A 1 220 ? -7.926 7.413 -4.997 1.00 96.88 220 LEU A N 1
ATOM 1638 C CA . LEU A 1 220 ? -7.180 8.378 -5.790 1.00 96.88 220 LEU A CA 1
ATOM 1639 C C . LEU A 1 220 ? -7.351 8.118 -7.286 1.00 96.88 220 LEU A C 1
ATOM 1641 O O . LEU A 1 220 ? -7.730 7.030 -7.710 1.00 96.88 220 LEU A O 1
ATOM 1645 N N . ILE A 1 221 ? -7.083 9.139 -8.083 1.00 98.38 221 ILE A N 1
ATOM 1646 C CA . ILE A 1 221 ? -6.979 9.074 -9.532 1.00 98.38 221 ILE A CA 1
ATOM 1647 C C . ILE A 1 221 ? -5.493 9.101 -9.878 1.00 98.38 221 ILE A C 1
ATOM 1649 O O . ILE A 1 221 ? -4.786 10.041 -9.511 1.00 98.38 221 ILE A O 1
ATOM 1653 N N . VAL A 1 222 ? -5.025 8.074 -10.585 1.00 98.56 222 VAL A N 1
ATOM 1654 C CA . VAL A 1 222 ? -3.684 8.020 -11.175 1.00 98.56 222 VAL A CA 1
ATOM 1655 C C . VAL A 1 222 ? -3.799 8.317 -12.660 1.00 98.56 222 VAL A C 1
ATOM 1657 O O . VAL A 1 222 ? -4.483 7.601 -13.395 1.00 98.56 222 VAL A O 1
ATOM 1660 N N . HIS A 1 223 ? -3.109 9.357 -13.114 1.00 98.44 223 HIS A N 1
ATOM 1661 C CA . HIS A 1 223 ? -2.959 9.645 -14.537 1.00 98.44 223 HIS A CA 1
ATOM 1662 C C . HIS A 1 223 ? -1.729 8.897 -15.041 1.00 98.44 223 HIS A C 1
ATOM 1664 O O . HIS A 1 223 ? -0.596 9.264 -14.725 1.00 98.44 223 HIS A O 1
ATOM 1670 N N . GLY A 1 224 ? -1.962 7.804 -15.764 1.00 97.94 224 GLY A N 1
ATOM 1671 C CA . GLY A 1 224 ? -0.911 6.905 -16.209 1.00 97.94 224 GLY A CA 1
ATOM 1672 C C . GLY A 1 224 ? 0.077 7.573 -17.168 1.00 97.94 224 GLY A C 1
ATOM 1673 O O . GLY A 1 224 ? -0.304 8.319 -18.071 1.00 97.94 224 GLY A O 1
ATOM 1674 N N . SER A 1 225 ? 1.361 7.289 -16.966 1.00 97.19 225 SER A N 1
ATOM 1675 C CA . SER A 1 225 ? 2.490 7.862 -17.709 1.00 97.19 225 SER A CA 1
ATOM 1676 C C . SER A 1 225 ? 2.828 7.109 -18.998 1.00 97.19 225 SER A C 1
ATOM 1678 O O . SER A 1 225 ? 3.689 7.551 -19.759 1.00 97.19 225 SER A O 1
ATOM 1680 N N . CYS A 1 226 ? 2.183 5.966 -19.264 1.00 94.94 226 CYS A N 1
ATOM 1681 C CA . CYS A 1 226 ? 2.527 5.079 -20.379 1.00 94.94 226 CYS A CA 1
ATOM 1682 C C . CYS A 1 226 ? 4.028 4.695 -20.388 1.00 94.94 226 CYS A C 1
ATOM 1684 O O . CYS A 1 226 ? 4.672 4.684 -21.437 1.00 94.94 226 CYS A O 1
ATOM 1686 N N . GLY A 1 227 ? 4.592 4.434 -19.205 1.00 93.75 227 GLY A N 1
ATOM 1687 C CA . GLY A 1 227 ? 5.997 4.079 -18.983 1.00 93.75 227 GLY A CA 1
ATOM 1688 C C . GLY A 1 227 ? 6.977 5.256 -18.977 1.00 93.75 227 GLY A C 1
ATOM 1689 O O . GLY A 1 227 ? 8.158 5.051 -18.716 1.00 93.75 227 GLY A O 1
ATOM 1690 N N . LYS A 1 228 ? 6.516 6.484 -19.245 1.00 94.31 228 LYS A N 1
ATOM 1691 C CA . LYS A 1 228 ? 7.372 7.672 -19.358 1.00 94.31 228 LYS A CA 1
ATOM 1692 C C . LYS A 1 228 ? 7.559 8.347 -18.003 1.00 94.31 228 LYS A C 1
ATOM 1694 O O . LYS A 1 228 ? 6.835 9.278 -17.658 1.00 94.31 228 LYS A O 1
ATOM 1699 N N . LEU A 1 229 ? 8.535 7.868 -17.242 1.00 97.31 229 LEU A N 1
ATOM 1700 C CA . LEU A 1 229 ? 8.945 8.484 -15.982 1.00 97.31 229 LEU A CA 1
ATOM 1701 C C . LEU A 1 229 ? 9.969 9.602 -16.228 1.00 97.31 229 LEU A C 1
ATOM 1703 O O . LEU A 1 229 ? 10.839 9.480 -17.093 1.00 97.31 229 LEU A O 1
ATOM 1707 N N . SER A 1 230 ? 9.880 10.672 -15.443 1.00 97.00 230 SER A N 1
ATOM 1708 C CA . SER A 1 230 ? 10.807 11.807 -15.490 1.00 97.00 230 SER A CA 1
ATOM 1709 C C . SER A 1 230 ? 12.024 11.581 -14.600 1.00 97.00 230 SER A C 1
ATOM 1711 O O . SER A 1 230 ? 11.927 10.949 -13.545 1.00 97.00 230 SER A O 1
ATOM 1713 N N . LEU A 1 231 ? 13.168 12.148 -14.990 1.00 97.25 231 LEU A N 1
ATOM 1714 C CA . LEU A 1 231 ? 14.339 12.207 -14.121 1.00 97.25 231 LEU A CA 1
ATOM 1715 C C . LEU A 1 231 ? 14.026 13.115 -12.913 1.00 97.25 231 LEU A C 1
ATOM 1717 O O . LEU A 1 231 ? 13.603 14.252 -13.119 1.00 97.25 231 LEU A O 1
ATOM 1721 N N . PRO A 1 232 ? 14.194 12.645 -11.664 1.00 96.25 232 PRO A N 1
ATOM 1722 C CA . PRO A 1 232 ? 13.908 13.455 -10.490 1.00 96.25 232 PRO A CA 1
ATOM 1723 C C . PRO A 1 232 ? 15.062 14.423 -10.188 1.00 96.25 232 PRO A C 1
ATOM 1725 O O . PRO A 1 232 ? 16.230 14.044 -10.246 1.00 96.25 232 PRO A O 1
ATOM 1728 N N . ASP A 1 233 ? 14.733 15.637 -9.744 1.00 92.56 233 ASP A N 1
ATOM 1729 C CA . ASP A 1 233 ? 15.728 16.658 -9.358 1.00 92.56 233 ASP A CA 1
ATOM 1730 C C . ASP A 1 233 ? 16.400 16.381 -8.000 1.00 92.56 233 ASP A C 1
ATOM 1732 O O . ASP A 1 233 ? 17.362 17.037 -7.605 1.00 92.56 233 ASP A O 1
ATOM 1736 N N . THR A 1 234 ? 15.857 15.436 -7.229 1.00 94.06 234 THR A N 1
ATOM 1737 C CA . THR A 1 234 ? 16.327 15.081 -5.884 1.00 94.06 234 THR A CA 1
ATOM 1738 C C . THR A 1 234 ? 16.347 13.572 -5.706 1.00 94.06 234 THR A C 1
ATOM 1740 O O . THR A 1 234 ? 15.708 12.831 -6.454 1.00 94.06 234 THR A O 1
ATOM 1743 N N . GLU A 1 235 ? 17.031 13.105 -4.664 1.00 95.62 235 GLU A N 1
ATOM 1744 C CA . GLU A 1 235 ? 16.993 11.695 -4.295 1.00 95.62 235 GLU A CA 1
ATOM 1745 C C . GLU A 1 235 ? 15.568 11.192 -3.996 1.00 95.62 235 GLU A C 1
ATOM 1747 O O . GLU A 1 235 ? 14.684 11.892 -3.469 1.00 95.62 235 GLU A O 1
ATOM 1752 N N . LEU A 1 236 ? 15.352 9.923 -4.330 1.00 97.44 236 LEU A N 1
ATOM 1753 C CA . LEU A 1 236 ? 14.136 9.193 -4.021 1.00 97.44 236 LEU A CA 1
ATOM 1754 C C . LEU A 1 236 ? 14.283 8.562 -2.634 1.00 97.44 236 LEU A C 1
ATOM 1756 O O . LEU A 1 236 ? 14.827 7.467 -2.478 1.00 97.44 236 LEU A O 1
ATOM 1760 N N . TYR A 1 237 ? 13.804 9.282 -1.621 1.00 95.69 237 TYR A N 1
ATOM 1761 C CA . TYR A 1 237 ? 13.766 8.812 -0.240 1.00 95.69 237 TYR A CA 1
ATOM 1762 C C . TYR A 1 237 ? 12.598 7.840 -0.021 1.00 95.69 237 TYR A C 1
ATOM 1764 O O . TYR A 1 237 ? 11.433 8.229 -0.089 1.00 95.69 237 TYR A O 1
ATOM 1772 N N . MET A 1 238 ? 12.920 6.582 0.276 1.00 94.69 238 MET A N 1
ATOM 1773 C CA . MET A 1 238 ? 11.971 5.472 0.425 1.00 94.69 238 MET A CA 1
ATOM 1774 C C . MET A 1 238 ? 11.507 5.243 1.876 1.00 94.69 238 MET A C 1
ATOM 1776 O O . MET A 1 238 ? 10.764 4.297 2.153 1.00 94.69 238 MET A O 1
ATOM 1780 N N . GLY A 1 239 ? 11.975 6.051 2.834 1.00 91.12 239 GLY A N 1
ATOM 1781 C CA . GLY A 1 239 ? 11.690 5.845 4.257 1.00 91.12 239 GLY A CA 1
ATOM 1782 C C . GLY A 1 239 ? 12.053 4.429 4.715 1.00 91.12 239 GLY A C 1
ATOM 1783 O O . GLY A 1 239 ? 13.171 3.970 4.493 1.00 91.12 239 GLY A O 1
ATOM 1784 N N . ALA A 1 240 ? 11.096 3.737 5.340 1.00 89.44 240 ALA A N 1
ATOM 1785 C CA . ALA A 1 240 ? 11.205 2.329 5.740 1.00 89.44 240 ALA A CA 1
ATOM 1786 C C . ALA A 1 240 ? 10.524 1.356 4.748 1.00 89.44 240 ALA A C 1
ATOM 1788 O O . ALA A 1 240 ? 10.357 0.166 5.045 1.00 89.44 240 ALA A O 1
ATOM 1789 N N . SER A 1 241 ? 10.060 1.849 3.593 1.00 92.12 241 SER A N 1
ATOM 1790 C CA . SER A 1 241 ? 9.247 1.073 2.657 1.00 92.12 241 SER A CA 1
ATOM 1791 C C . SER A 1 241 ? 10.103 0.189 1.773 1.00 92.12 241 SER A C 1
ATOM 1793 O O . SER A 1 241 ? 10.533 0.576 0.690 1.00 92.12 241 SER A O 1
ATOM 1795 N N . SER A 1 242 ? 10.282 -1.059 2.188 1.00 91.38 242 SER A N 1
ATOM 1796 C CA . SER A 1 242 ? 11.063 -1.954 1.352 1.00 91.38 242 SER A CA 1
ATOM 1797 C C . SER A 1 242 ? 10.371 -2.287 0.033 1.00 91.38 242 SER A C 1
ATOM 1799 O O . SER A 1 242 ? 11.041 -2.316 -0.986 1.00 91.38 242 SER A O 1
ATOM 1801 N N . THR A 1 243 ? 9.049 -2.471 -0.008 1.00 92.62 243 THR A N 1
ATOM 1802 C CA . THR A 1 243 ? 8.361 -2.724 -1.288 1.00 92.62 243 THR A CA 1
ATOM 1803 C C . THR A 1 243 ? 8.554 -1.569 -2.267 1.00 92.62 243 THR A C 1
ATOM 1805 O O . THR A 1 243 ? 8.886 -1.834 -3.417 1.00 92.62 243 THR A O 1
ATOM 1808 N N . ALA A 1 244 ? 8.441 -0.310 -1.818 1.00 94.62 244 ALA A N 1
ATOM 1809 C CA . ALA A 1 244 ? 8.737 0.841 -2.670 1.00 94.62 244 ALA A CA 1
ATOM 1810 C C . ALA A 1 244 ? 10.199 0.838 -3.120 1.00 94.62 244 ALA A C 1
ATOM 1812 O O . ALA A 1 244 ? 10.449 0.943 -4.315 1.00 94.62 244 ALA A O 1
ATOM 1813 N N . THR A 1 245 ? 11.154 0.612 -2.211 1.00 96.38 245 THR A N 1
ATOM 1814 C CA . THR A 1 245 ? 12.572 0.516 -2.576 1.00 96.38 245 THR A CA 1
ATOM 1815 C C . THR A 1 245 ? 12.810 -0.510 -3.680 1.00 96.38 245 THR A C 1
ATOM 1817 O O . THR A 1 245 ? 13.350 -0.150 -4.718 1.00 96.38 245 THR A O 1
ATOM 1820 N N . ARG A 1 246 ? 12.374 -1.765 -3.492 1.00 95.69 246 ARG A N 1
ATOM 1821 C CA . ARG A 1 246 ? 12.616 -2.850 -4.458 1.00 95.69 246 ARG A CA 1
ATOM 1822 C C . ARG A 1 246 ? 11.982 -2.530 -5.809 1.00 95.69 246 ARG A C 1
ATOM 1824 O O . ARG A 1 246 ? 12.671 -2.587 -6.817 1.00 95.69 246 ARG A O 1
ATOM 1831 N N . PHE A 1 247 ? 10.699 -2.160 -5.810 1.00 97.56 247 PHE A N 1
ATOM 1832 C CA . PHE A 1 247 ? 9.944 -1.885 -7.034 1.00 97.56 247 PHE A CA 1
ATOM 1833 C C . PHE A 1 247 ? 10.538 -0.714 -7.818 1.00 97.56 247 PHE A C 1
ATOM 1835 O O . PHE A 1 247 ? 10.716 -0.794 -9.033 1.00 97.56 247 PHE A O 1
ATOM 1842 N N . MET A 1 248 ? 10.909 0.356 -7.113 1.00 97.62 248 MET A N 1
ATOM 1843 C CA . MET A 1 248 ? 11.492 1.531 -7.742 1.00 97.62 248 MET A CA 1
ATOM 1844 C C . MET A 1 248 ? 12.921 1.289 -8.223 1.00 97.62 248 MET A C 1
ATOM 1846 O O . MET A 1 248 ? 13.288 1.855 -9.244 1.00 97.62 248 MET A O 1
ATOM 1850 N N . THR A 1 249 ? 13.704 0.415 -7.580 1.00 97.69 249 THR A N 1
ATOM 1851 C CA . THR A 1 249 ? 15.038 0.034 -8.078 1.00 97.69 249 THR A CA 1
ATOM 1852 C C . THR A 1 249 ? 14.989 -0.513 -9.502 1.00 97.69 249 THR A C 1
ATOM 1854 O O . THR A 1 249 ? 15.888 -0.206 -10.281 1.00 97.69 249 THR A O 1
ATOM 1857 N N . THR A 1 250 ? 13.945 -1.260 -9.882 1.00 97.81 250 THR A N 1
ATOM 1858 C CA . THR A 1 250 ? 13.756 -1.657 -11.285 1.00 97.81 250 THR A CA 1
ATOM 1859 C C . THR A 1 250 ? 13.088 -0.547 -12.093 1.00 97.81 250 THR A C 1
ATOM 1861 O O . THR A 1 250 ? 13.630 -0.165 -13.129 1.00 97.81 250 THR A O 1
ATOM 1864 N N . ALA A 1 251 ? 11.968 0.009 -11.618 1.00 98.12 251 ALA A N 1
ATOM 1865 C CA . ALA A 1 251 ? 11.140 0.929 -12.401 1.00 98.12 251 ALA A CA 1
ATOM 1866 C C . ALA A 1 251 ? 11.862 2.219 -12.833 1.00 98.12 251 ALA A C 1
ATOM 1868 O O . ALA A 1 251 ? 11.570 2.741 -13.903 1.00 98.12 251 ALA A O 1
ATOM 1869 N N . VAL A 1 252 ? 12.838 2.728 -12.068 1.00 98.12 252 VAL A N 1
ATOM 1870 C CA . VAL A 1 252 ? 13.596 3.925 -12.490 1.00 98.12 252 VAL A CA 1
ATOM 1871 C C . VAL A 1 252 ? 14.430 3.690 -13.754 1.00 98.12 252 VAL A C 1
ATOM 1873 O O . VAL A 1 252 ? 14.719 4.645 -14.464 1.00 98.12 252 VAL A O 1
ATOM 1876 N N . ASN A 1 253 ? 14.770 2.440 -14.094 1.00 97.50 253 ASN A N 1
ATOM 1877 C CA . ASN A 1 253 ? 15.485 2.131 -15.341 1.00 97.50 253 ASN A CA 1
ATOM 1878 C C . ASN A 1 253 ? 14.612 2.330 -16.595 1.00 97.50 253 ASN A C 1
ATOM 1880 O O . ASN A 1 253 ? 15.132 2.246 -17.703 1.00 97.50 253 ASN A O 1
ATOM 1884 N N . LEU A 1 254 ? 13.311 2.606 -16.430 1.00 96.25 254 LEU A N 1
ATOM 1885 C CA . LEU A 1 254 ? 12.400 2.990 -17.513 1.00 96.25 254 LEU A CA 1
ATOM 1886 C C . LEU A 1 254 ? 12.557 4.460 -17.937 1.00 96.25 254 LEU A C 1
ATOM 1888 O O . LEU A 1 254 ? 12.006 4.863 -18.958 1.00 96.25 254 LEU A O 1
ATOM 1892 N N . ILE A 1 255 ? 13.276 5.275 -17.158 1.00 97.19 255 ILE A N 1
ATOM 1893 C CA . ILE A 1 255 ? 13.524 6.680 -17.491 1.00 97.19 255 ILE A CA 1
ATOM 1894 C C . ILE A 1 255 ? 14.408 6.740 -18.742 1.00 97.19 255 ILE A C 1
ATOM 1896 O O . ILE A 1 255 ? 15.553 6.293 -18.728 1.00 97.19 255 ILE A O 1
ATOM 1900 N N . ASP A 1 256 ? 13.869 7.323 -19.814 1.00 92.56 256 ASP A N 1
ATOM 1901 C CA . ASP A 1 256 ? 14.543 7.465 -21.111 1.00 92.56 256 ASP A CA 1
ATOM 1902 C C . ASP A 1 256 ? 15.557 8.623 -21.138 1.00 92.56 256 ASP A C 1
ATOM 1904 O O . ASP A 1 256 ? 16.515 8.604 -21.916 1.00 92.56 256 ASP A O 1
ATOM 1908 N N . GLN A 1 257 ? 15.363 9.631 -20.284 1.00 94.56 257 GLN A N 1
ATOM 1909 C CA . GLN A 1 257 ? 16.279 10.761 -20.152 1.00 94.56 257 GLN A CA 1
ATOM 1910 C C . GLN A 1 257 ? 17.604 10.302 -19.515 1.00 94.56 257 GLN A C 1
ATOM 1912 O O . GLN A 1 257 ? 17.578 9.733 -18.422 1.00 94.56 257 GLN A O 1
ATOM 1917 N N . PRO A 1 258 ? 18.769 10.575 -20.137 1.00 95.75 258 PRO A N 1
ATOM 1918 C CA . PRO A 1 258 ? 20.064 10.283 -19.532 1.00 95.75 258 PRO A CA 1
ATOM 1919 C C . PRO A 1 258 ? 20.234 10.996 -18.192 1.00 95.75 258 PRO A C 1
ATOM 1921 O O . PRO A 1 258 ? 20.018 12.204 -18.089 1.00 95.75 258 PRO A O 1
ATOM 1924 N N . GLY A 1 259 ? 20.649 10.258 -17.166 1.00 96.62 259 GLY A N 1
ATOM 1925 C CA . GLY A 1 259 ? 20.845 10.832 -15.842 1.00 96.62 259 GLY A CA 1
ATOM 1926 C C . GLY A 1 259 ? 21.213 9.806 -14.785 1.00 96.62 259 GLY A C 1
ATOM 1927 O O . GLY A 1 259 ? 21.451 8.633 -15.072 1.00 96.62 259 GLY A O 1
ATOM 1928 N N . THR A 1 260 ? 21.272 10.265 -13.538 1.00 97.75 260 THR A N 1
ATOM 1929 C CA . THR A 1 260 ? 21.513 9.411 -12.372 1.00 97.75 260 THR A CA 1
ATOM 1930 C C . THR A 1 260 ? 20.398 9.604 -11.359 1.00 97.75 260 THR A C 1
ATOM 1932 O O . THR A 1 260 ? 20.142 10.721 -10.922 1.00 97.75 260 THR A O 1
ATOM 1935 N N . VAL A 1 261 ? 19.767 8.504 -10.956 1.00 98.31 261 VAL A N 1
ATOM 1936 C CA . VAL A 1 261 ? 18.760 8.474 -9.896 1.00 98.31 261 VAL A CA 1
ATOM 1937 C C . VAL A 1 261 ? 19.382 7.897 -8.636 1.00 98.31 261 VAL A C 1
ATOM 1939 O O . VAL A 1 261 ? 19.927 6.794 -8.650 1.00 98.31 261 VAL A O 1
ATOM 1942 N N . VAL A 1 262 ? 19.276 8.626 -7.527 1.00 98.00 262 VAL A N 1
ATOM 1943 C CA . VAL A 1 262 ? 19.700 8.134 -6.213 1.00 98.00 262 VAL A CA 1
ATOM 1944 C C . VAL A 1 262 ? 18.487 7.611 -5.456 1.00 98.00 262 VAL A C 1
ATOM 1946 O O . VAL A 1 262 ? 17.523 8.347 -5.249 1.00 98.00 262 VAL A O 1
ATOM 1949 N N . ILE A 1 263 ? 18.541 6.351 -5.029 1.00 97.88 263 ILE A N 1
ATOM 1950 C CA . ILE A 1 263 ? 17.527 5.724 -4.176 1.00 97.88 263 ILE A CA 1
ATOM 1951 C C . ILE A 1 263 ? 18.130 5.543 -2.785 1.00 97.88 263 ILE A C 1
ATOM 1953 O O . ILE A 1 263 ? 19.209 4.968 -2.648 1.00 97.88 263 ILE A O 1
ATOM 1957 N N . THR A 1 264 ? 17.433 6.011 -1.753 1.00 96.00 264 THR A N 1
ATOM 1958 C CA . THR A 1 264 ? 17.881 5.933 -0.353 1.00 96.00 264 THR A CA 1
ATOM 1959 C C . THR A 1 264 ? 16.700 5.660 0.582 1.00 96.00 264 THR A C 1
ATOM 1961 O O . THR A 1 264 ? 15.547 5.681 0.153 1.00 96.00 264 THR A O 1
ATOM 1964 N N . GLY A 1 265 ? 16.954 5.395 1.859 1.00 93.31 265 GLY A N 1
ATOM 1965 C CA . GLY A 1 265 ? 15.929 5.241 2.888 1.00 93.31 265 GLY A CA 1
ATOM 1966 C C . GLY A 1 265 ? 16.410 5.719 4.255 1.00 93.31 265 GLY A C 1
ATOM 1967 O O . GLY A 1 265 ? 17.423 6.406 4.379 1.00 93.31 265 GLY A O 1
ATOM 1968 N N . ASN A 1 266 ? 15.663 5.369 5.302 1.00 90.06 266 ASN A N 1
ATOM 1969 C CA . ASN A 1 266 ? 16.136 5.575 6.671 1.00 90.06 266 ASN A CA 1
ATOM 1970 C C . ASN A 1 266 ? 17.304 4.625 7.009 1.00 90.06 266 ASN A C 1
ATOM 1972 O O . ASN A 1 266 ? 17.588 3.693 6.258 1.00 90.06 266 ASN A O 1
ATOM 1976 N N . ALA A 1 267 ? 17.952 4.833 8.161 1.00 88.38 267 ALA A N 1
ATOM 1977 C CA . ALA A 1 267 ? 19.109 4.036 8.588 1.00 88.38 267 ALA A CA 1
ATOM 1978 C C . ALA A 1 267 ? 18.854 2.519 8.498 1.00 88.38 267 ALA A C 1
ATOM 1980 O O . ALA A 1 267 ? 19.601 1.801 7.844 1.00 88.38 267 ALA A O 1
ATOM 1981 N N . ARG A 1 268 ? 17.718 2.050 9.030 1.00 87.94 268 ARG A N 1
ATOM 1982 C CA . ARG A 1 268 ? 17.347 0.628 8.988 1.00 87.94 268 ARG A CA 1
ATOM 1983 C C . ARG A 1 268 ? 17.080 0.109 7.573 1.00 87.94 268 ARG A C 1
ATOM 1985 O O . ARG A 1 268 ? 17.348 -1.052 7.282 1.00 87.94 268 ARG A O 1
ATOM 1992 N N . MET A 1 269 ? 16.486 0.916 6.697 1.00 89.81 269 MET A N 1
ATOM 1993 C CA . MET A 1 269 ? 16.267 0.547 5.296 1.00 89.81 269 MET A CA 1
ATOM 1994 C C . MET A 1 269 ? 17.604 0.435 4.560 1.00 89.81 269 MET A C 1
ATOM 1996 O O . MET A 1 269 ? 17.766 -0.465 3.740 1.00 89.81 269 MET A O 1
ATOM 2000 N N . ASN A 1 270 ? 18.579 1.270 4.921 1.00 85.69 270 ASN A N 1
ATOM 2001 C CA . 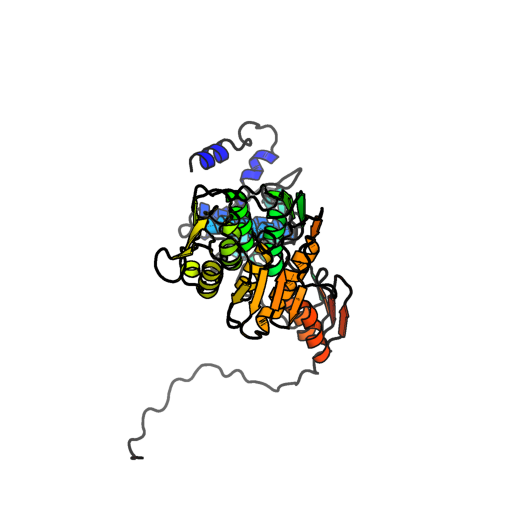ASN A 1 270 ? 19.926 1.215 4.365 1.00 85.69 270 ASN A CA 1
ATOM 2002 C C . ASN A 1 270 ? 20.709 -0.039 4.745 1.00 85.69 270 ASN A C 1
ATOM 2004 O O . ASN A 1 270 ? 21.709 -0.314 4.107 1.00 85.69 270 ASN A O 1
ATOM 2008 N N . GLU A 1 271 ? 20.227 -0.842 5.689 1.00 87.69 271 GLU A N 1
ATOM 2009 C CA . GLU A 1 271 ? 20.846 -2.114 6.068 1.00 87.69 271 GLU A CA 1
ATOM 2010 C C . GLU A 1 271 ? 20.158 -3.331 5.430 1.00 87.69 271 GLU A C 1
ATOM 2012 O O . GLU A 1 271 ? 20.657 -4.455 5.525 1.00 87.69 271 GLU A O 1
ATOM 2017 N N . ARG A 1 272 ? 18.987 -3.160 4.794 1.00 87.81 272 ARG A N 1
ATOM 2018 C CA . ARG A 1 272 ? 18.233 -4.316 4.288 1.00 87.81 272 ARG A CA 1
ATOM 2019 C C . ARG A 1 272 ? 18.845 -4.861 2.990 1.00 87.81 272 ARG A C 1
ATOM 2021 O O . ARG A 1 272 ? 19.187 -4.074 2.107 1.00 87.81 272 ARG A O 1
ATOM 2028 N N . PRO A 1 273 ? 18.855 -6.195 2.803 1.00 89.19 273 PRO A N 1
ATOM 2029 C CA . PRO A 1 273 ? 19.373 -6.817 1.588 1.00 89.19 273 PRO A CA 1
ATOM 2030 C C . PRO A 1 273 ? 18.657 -6.353 0.311 1.00 89.19 273 PRO A C 1
ATOM 2032 O O . PRO A 1 273 ? 17.416 -6.274 0.265 1.00 89.19 273 PRO A O 1
ATOM 2035 N N . ILE A 1 274 ? 19.460 -6.083 -0.724 1.00 92.12 274 ILE A N 1
ATOM 2036 C CA . ILE A 1 274 ? 19.026 -5.757 -2.094 1.00 92.12 274 ILE A CA 1
ATOM 2037 C C . ILE A 1 274 ? 19.963 -6.319 -3.180 1.00 92.12 274 ILE A C 1
ATOM 2039 O O . ILE A 1 274 ? 19.676 -6.172 -4.365 1.00 92.12 274 ILE A O 1
ATOM 2043 N N . THR A 1 275 ? 21.057 -6.976 -2.786 1.00 93.00 275 THR A N 1
ATOM 2044 C CA . THR A 1 275 ? 22.158 -7.357 -3.678 1.00 93.00 275 THR A CA 1
ATOM 2045 C C . THR A 1 275 ? 21.721 -8.215 -4.852 1.00 93.00 275 THR A C 1
ATOM 2047 O O . THR A 1 275 ? 21.981 -7.838 -5.988 1.00 93.00 275 THR A O 1
ATOM 2050 N N . ASP A 1 276 ? 20.935 -9.266 -4.614 1.00 91.81 276 ASP A N 1
ATOM 2051 C CA . ASP A 1 276 ? 20.499 -10.164 -5.693 1.00 91.81 276 ASP A CA 1
ATOM 2052 C C . ASP A 1 276 ? 19.659 -9.446 -6.763 1.00 91.81 276 ASP A C 1
ATOM 2054 O O . ASP A 1 276 ? 19.711 -9.794 -7.941 1.00 91.81 276 ASP A O 1
ATOM 2058 N N . LEU A 1 277 ? 18.890 -8.416 -6.377 1.00 94.00 277 LEU A N 1
ATOM 2059 C CA . LEU A 1 277 ? 18.155 -7.591 -7.339 1.00 94.00 277 LEU A CA 1
ATOM 2060 C C . LEU A 1 277 ? 19.115 -6.733 -8.162 1.00 94.00 277 LEU A C 1
ATOM 2062 O O . LEU A 1 277 ? 18.958 -6.634 -9.375 1.00 94.00 277 LEU A O 1
ATOM 2066 N N . VAL A 1 278 ? 20.086 -6.096 -7.507 1.00 95.50 278 VAL A N 1
ATOM 2067 C CA . VAL A 1 278 ? 21.085 -5.254 -8.176 1.00 95.50 278 VAL A CA 1
ATOM 2068 C C . VAL A 1 278 ? 21.902 -6.078 -9.165 1.00 95.50 278 VAL A C 1
ATOM 2070 O O . VAL A 1 278 ? 22.061 -5.655 -10.308 1.00 95.50 278 VAL A O 1
ATOM 2073 N N . ASP A 1 279 ? 22.352 -7.263 -8.762 1.00 93.94 279 ASP A N 1
ATOM 2074 C CA . ASP A 1 279 ? 23.168 -8.147 -9.590 1.00 93.94 279 ASP A CA 1
ATOM 2075 C C . ASP A 1 279 ? 22.381 -8.667 -10.797 1.00 93.94 279 ASP A C 1
ATOM 2077 O O . ASP A 1 279 ? 22.875 -8.606 -11.924 1.00 93.94 279 ASP A O 1
ATOM 2081 N N . ALA A 1 280 ? 21.122 -9.076 -10.606 1.00 93.62 280 ALA A N 1
ATOM 2082 C CA . ALA A 1 280 ? 20.258 -9.498 -11.707 1.00 93.62 280 ALA A CA 1
ATOM 2083 C C . ALA A 1 280 ? 19.973 -8.361 -12.703 1.00 93.62 280 ALA A C 1
ATOM 2085 O O . ALA A 1 280 ? 20.025 -8.566 -13.918 1.00 93.62 280 ALA A O 1
ATOM 2086 N N . LEU A 1 281 ? 19.707 -7.146 -12.208 1.00 95.50 281 LEU A N 1
ATOM 2087 C CA . LEU A 1 281 ? 19.478 -5.980 -13.063 1.00 95.50 281 LEU A CA 1
ATOM 2088 C C . LEU A 1 281 ? 20.754 -5.583 -13.817 1.00 95.50 281 LEU A C 1
ATOM 2090 O O . LEU A 1 281 ? 20.694 -5.358 -15.027 1.00 95.50 281 LEU A O 1
ATOM 2094 N N . ASN A 1 282 ? 21.907 -5.552 -13.147 1.00 95.25 282 ASN A N 1
ATOM 2095 C CA . ASN A 1 282 ? 23.195 -5.279 -13.787 1.00 95.25 282 ASN A CA 1
ATOM 2096 C C . ASN A 1 282 ? 23.537 -6.343 -14.843 1.00 95.25 282 ASN A C 1
ATOM 2098 O O . ASN A 1 282 ? 23.957 -5.998 -15.947 1.00 95.25 282 ASN A O 1
ATOM 2102 N N . GLY A 1 283 ? 23.265 -7.621 -14.560 1.00 92.44 283 GLY A N 1
ATOM 2103 C CA . GLY A 1 283 ? 23.402 -8.719 -15.521 1.00 92.44 283 GLY A CA 1
ATOM 2104 C C . GLY A 1 283 ? 22.503 -8.576 -16.758 1.00 92.44 283 GLY A C 1
ATOM 2105 O O . GLY A 1 283 ? 22.858 -9.060 -17.829 1.00 92.44 283 GLY A O 1
ATOM 2106 N N . SER A 1 284 ? 21.379 -7.859 -16.639 1.00 90.25 284 SER A N 1
ATOM 2107 C CA . SER A 1 284 ? 20.474 -7.525 -17.754 1.00 90.25 284 SER A CA 1
ATOM 2108 C C . SER A 1 284 ? 20.825 -6.222 -18.496 1.00 90.25 284 SER A C 1
ATOM 2110 O O . SER A 1 284 ? 20.141 -5.839 -19.446 1.00 90.25 284 SER A O 1
ATOM 2112 N N . GLY A 1 285 ? 21.907 -5.543 -18.097 1.00 91.00 285 GLY A N 1
ATOM 2113 C CA . GLY A 1 285 ? 22.408 -4.323 -18.737 1.00 91.00 285 GLY A CA 1
ATOM 2114 C C . GLY A 1 285 ? 22.118 -3.017 -17.992 1.00 91.00 285 GLY A C 1
ATOM 2115 O O . GLY A 1 285 ? 22.614 -1.973 -18.425 1.00 91.00 285 GLY A O 1
ATOM 2116 N N . CYS A 1 286 ? 21.384 -3.052 -16.872 1.00 95.62 286 CYS A N 1
ATOM 2117 C CA . CYS A 1 286 ? 21.243 -1.885 -16.000 1.00 95.62 286 CYS A CA 1
ATOM 2118 C C . CYS A 1 286 ? 22.594 -1.464 -15.409 1.00 95.62 286 CYS A C 1
ATOM 2120 O O . CYS A 1 286 ? 23.559 -2.226 -15.384 1.00 95.62 286 CYS A O 1
ATOM 2122 N N . LYS A 1 287 ? 22.669 -0.219 -14.934 1.00 96.44 287 LYS A N 1
ATOM 2123 C CA . LYS A 1 287 ? 23.900 0.368 -14.393 1.00 96.44 287 LYS A CA 1
ATOM 2124 C C . LYS A 1 287 ? 23.650 0.885 -12.985 1.00 96.44 287 LYS A C 1
ATOM 2126 O O . LYS A 1 287 ? 23.391 2.070 -12.780 1.00 96.44 287 LYS A O 1
ATOM 2131 N N . ILE A 1 288 ? 23.710 -0.020 -12.017 1.00 97.62 288 ILE A N 1
ATOM 2132 C CA . ILE A 1 288 ? 23.427 0.251 -10.610 1.00 97.62 288 ILE A CA 1
ATOM 2133 C C . ILE A 1 288 ? 24.716 0.107 -9.803 1.00 97.62 288 ILE A C 1
ATOM 2135 O O . ILE A 1 288 ? 25.367 -0.937 -9.829 1.00 97.62 288 ILE A O 1
ATOM 2139 N N . LYS A 1 289 ? 25.070 1.163 -9.068 1.00 97.38 289 LYS A N 1
ATOM 2140 C CA . LYS A 1 289 ? 26.214 1.199 -8.153 1.00 97.38 289 LYS A CA 1
ATOM 2141 C C . LYS A 1 289 ? 25.748 1.460 -6.730 1.00 97.38 289 LYS A C 1
ATOM 2143 O O . LYS A 1 289 ? 24.861 2.279 -6.497 1.00 97.38 289 LYS A O 1
ATOM 2148 N N . TYR A 1 290 ? 26.406 0.828 -5.775 1.00 96.19 290 TYR A N 1
ATOM 2149 C CA . TYR A 1 290 ? 26.282 1.194 -4.372 1.00 96.19 290 TYR A CA 1
ATOM 2150 C C . TYR A 1 290 ? 27.057 2.484 -4.094 1.00 96.19 290 TYR A C 1
ATOM 2152 O O . TYR A 1 290 ? 28.164 2.656 -4.605 1.00 96.19 290 TYR A O 1
ATOM 2160 N N . LYS A 1 291 ? 26.499 3.398 -3.291 1.00 90.25 291 LYS A N 1
ATOM 2161 C CA . LYS A 1 291 ? 27.222 4.615 -2.872 1.00 90.25 291 LYS A CA 1
ATOM 2162 C C . LYS A 1 291 ? 28.155 4.380 -1.680 1.00 90.25 291 LYS A C 1
ATOM 2164 O O . LYS A 1 291 ? 28.984 5.239 -1.400 1.00 90.25 291 LYS A O 1
ATOM 2169 N N . SER A 1 292 ? 28.008 3.262 -0.973 1.00 80.44 292 SER A N 1
ATOM 2170 C CA . SER A 1 292 ? 28.833 2.913 0.188 1.00 80.44 292 SER A CA 1
ATOM 2171 C C . SER A 1 292 ? 29.110 1.403 0.244 1.00 80.44 292 SER A C 1
ATOM 2173 O O . SER A 1 292 ? 29.983 0.917 -0.467 1.00 80.44 292 SER A O 1
ATOM 2175 N N . LYS A 1 293 ? 28.377 0.654 1.072 1.00 81.81 293 LYS A N 1
ATOM 2176 C CA . LYS A 1 293 ? 28.433 -0.815 1.186 1.00 81.81 293 LYS A CA 1
ATOM 2177 C C . LYS A 1 293 ? 27.453 -1.455 0.200 1.00 81.81 293 LYS A C 1
ATOM 2179 O O . LYS A 1 293 ? 26.703 -0.731 -0.439 1.00 81.81 293 LYS A O 1
ATOM 2184 N N . ALA A 1 294 ? 27.410 -2.787 0.102 1.00 82.69 294 ALA A N 1
ATOM 2185 C CA . ALA A 1 294 ? 26.453 -3.543 -0.727 1.00 82.69 294 ALA A CA 1
ATOM 2186 C C . ALA A 1 294 ? 24.987 -3.448 -0.226 1.00 82.69 294 ALA A C 1
ATOM 2188 O O . ALA A 1 294 ? 24.310 -4.448 -0.002 1.00 82.69 294 ALA A O 1
ATOM 2189 N N . GLN A 1 295 ? 24.521 -2.229 0.038 1.00 87.69 295 GLN A N 1
ATOM 2190 C CA . GLN A 1 295 ? 23.223 -1.850 0.578 1.00 87.69 295 GLN A CA 1
ATOM 2191 C C . GLN A 1 295 ? 22.876 -0.426 0.089 1.00 87.69 295 GLN A C 1
ATOM 2193 O O . GLN A 1 295 ? 23.669 0.216 -0.600 1.00 87.69 295 GLN A O 1
ATOM 2198 N N . LEU A 1 296 ? 21.693 0.099 0.419 1.00 88.69 296 LEU A N 1
ATOM 2199 C CA . LEU A 1 296 ? 21.372 1.489 0.069 1.00 88.69 296 LEU A CA 1
ATOM 2200 C C . LEU A 1 296 ? 22.326 2.483 0.772 1.00 88.69 296 LEU A C 1
ATOM 2202 O O . LEU A 1 296 ? 22.810 2.190 1.864 1.00 88.69 296 LEU A O 1
ATOM 2206 N N . PRO A 1 297 ? 22.563 3.680 0.199 1.00 95.25 297 PRO A N 1
ATOM 2207 C CA . PRO A 1 297 ? 21.955 4.227 -1.019 1.00 95.25 297 PRO A CA 1
ATOM 2208 C C . PRO A 1 297 ? 22.479 3.628 -2.332 1.00 95.25 297 PRO A C 1
ATOM 2210 O O . PRO A 1 297 ? 23.666 3.328 -2.474 1.00 95.25 297 PRO A O 1
ATOM 2213 N N . LEU A 1 298 ? 21.593 3.536 -3.326 1.00 97.38 298 LEU A N 1
ATOM 2214 C CA . LEU A 1 298 ? 21.919 3.127 -4.694 1.00 97.38 298 LEU A CA 1
ATOM 2215 C C . LEU A 1 298 ? 22.010 4.344 -5.616 1.00 97.38 298 LEU A C 1
ATOM 2217 O O . LEU A 1 298 ? 21.208 5.269 -5.514 1.00 97.38 298 LEU A O 1
ATOM 2221 N N . SER A 1 299 ? 22.957 4.304 -6.545 1.00 97.81 299 SER A N 1
ATOM 2222 C CA . SER A 1 299 ? 23.089 5.219 -7.676 1.00 97.81 299 SER A CA 1
ATOM 2223 C C . SER A 1 299 ? 22.776 4.453 -8.961 1.00 97.81 299 SER A C 1
ATOM 2225 O O . SER A 1 299 ? 23.513 3.538 -9.332 1.00 97.81 299 SER A O 1
ATOM 2227 N N . VAL A 1 300 ? 21.668 4.792 -9.616 1.00 98.25 300 VAL A N 1
ATOM 2228 C CA . VAL A 1 300 ? 21.181 4.131 -10.832 1.00 98.25 300 VAL A CA 1
ATOM 2229 C C . VAL A 1 300 ? 21.394 5.061 -12.019 1.00 98.25 300 VAL A C 1
ATOM 2231 O O . VAL A 1 300 ? 20.795 6.131 -12.081 1.00 98.25 300 VAL A O 1
ATOM 2234 N N . THR A 1 301 ? 22.250 4.676 -12.963 1.00 97.88 301 THR A N 1
ATOM 2235 C CA . THR A 1 301 ? 22.400 5.398 -14.234 1.00 97.88 301 THR A CA 1
ATOM 2236 C C . THR A 1 301 ? 21.280 4.978 -15.181 1.00 97.88 301 THR A C 1
ATOM 2238 O O . THR A 1 301 ? 21.156 3.796 -15.502 1.00 97.88 301 THR A O 1
ATOM 2241 N N . VAL A 1 302 ? 20.480 5.947 -15.622 1.00 97.50 302 VAL A N 1
ATOM 2242 C CA . VAL A 1 302 ? 19.273 5.754 -16.440 1.00 97.50 302 VAL A CA 1
ATOM 2243 C C . VAL A 1 302 ? 19.420 6.422 -17.809 1.00 97.50 302 VAL A C 1
ATOM 2245 O O . VAL A 1 302 ? 20.381 7.158 -18.052 1.00 97.50 302 VAL A O 1
ATOM 2248 N N . GLY A 1 303 ? 18.482 6.140 -18.711 1.00 95.50 303 GLY A N 1
ATOM 2249 C CA . GLY A 1 303 ? 18.462 6.643 -20.077 1.00 95.50 303 GLY A CA 1
ATOM 2250 C C . GLY A 1 303 ? 18.775 5.576 -21.120 1.00 95.50 303 GLY A C 1
ATOM 2251 O O . GLY A 1 303 ? 18.410 4.403 -20.994 1.00 95.50 303 GLY A O 1
ATOM 2252 N N . ARG A 1 304 ? 19.461 6.000 -22.181 1.00 93.56 304 ARG A N 1
ATOM 2253 C CA . ARG A 1 304 ? 19.799 5.173 -23.344 1.00 93.56 304 ARG A CA 1
ATOM 2254 C C . ARG A 1 304 ? 21.309 5.088 -23.534 1.00 93.56 304 ARG A C 1
ATOM 2256 O O . ARG A 1 304 ? 22.034 6.028 -23.219 1.00 93.56 304 ARG A O 1
ATOM 2263 N N . ASP A 1 305 ? 21.779 3.965 -24.063 1.00 90.31 305 ASP A N 1
ATOM 2264 C CA . ASP A 1 305 ? 23.137 3.811 -24.576 1.00 90.31 305 ASP A CA 1
ATOM 2265 C C . ASP A 1 305 ? 23.133 3.495 -26.079 1.00 90.31 305 ASP A C 1
ATOM 2267 O O . ASP A 1 305 ? 22.093 3.535 -26.738 1.00 90.31 305 ASP A O 1
ATOM 2271 N N . LYS A 1 306 ? 24.311 3.202 -26.642 1.00 87.19 306 LYS A N 1
ATOM 2272 C CA . LYS A 1 306 ? 24.479 2.915 -28.076 1.00 87.19 306 LYS A CA 1
ATOM 2273 C C . LYS A 1 306 ? 23.603 1.768 -28.604 1.00 87.19 306 LYS A C 1
ATOM 2275 O O . LYS A 1 306 ? 23.388 1.697 -29.806 1.00 87.19 306 LYS A O 1
ATOM 2280 N N . ASN A 1 307 ? 23.100 0.892 -27.731 1.00 85.12 307 ASN A N 1
ATOM 2281 C CA . ASN A 1 307 ? 22.267 -0.251 -28.100 1.00 85.12 307 ASN A CA 1
ATOM 2282 C C . ASN A 1 307 ? 20.778 -0.042 -27.744 1.00 85.12 307 ASN A C 1
ATOM 2284 O O . ASN A 1 307 ? 20.023 -1.013 -27.727 1.00 85.12 307 ASN A O 1
ATOM 2288 N N . GLY A 1 308 ? 20.351 1.186 -27.422 1.00 89.50 308 GLY A N 1
ATOM 2289 C CA . GLY A 1 308 ? 18.967 1.515 -27.060 1.00 89.50 308 GLY A CA 1
ATOM 2290 C C . GLY A 1 308 ? 18.769 1.795 -25.562 1.00 89.50 308 GLY A C 1
ATOM 2291 O O . GLY A 1 308 ? 19.707 2.229 -24.891 1.00 89.50 308 GLY A O 1
ATOM 2292 N N . PRO A 1 309 ? 17.550 1.608 -25.019 1.00 91.88 309 PRO A N 1
ATOM 2293 C CA . PRO A 1 309 ? 17.280 1.776 -23.590 1.00 91.88 309 PRO A CA 1
ATOM 2294 C C . PRO A 1 309 ? 18.191 0.911 -22.715 1.00 91.88 309 PRO A C 1
ATOM 2296 O O . PRO A 1 309 ? 18.482 -0.237 -23.054 1.00 91.88 309 PRO A O 1
ATOM 2299 N N . ILE A 1 310 ? 18.612 1.449 -21.566 1.00 93.75 310 ILE A N 1
ATOM 2300 C CA . ILE A 1 310 ? 19.412 0.699 -20.582 1.00 93.75 310 ILE A CA 1
ATOM 2301 C C . ILE A 1 310 ? 18.636 -0.527 -20.071 1.00 93.75 310 ILE A C 1
ATOM 2303 O O . ILE A 1 310 ? 19.217 -1.599 -19.897 1.00 93.75 310 ILE A O 1
ATOM 2307 N N . TRP A 1 311 ? 17.316 -0.405 -19.894 1.00 94.19 311 TRP A N 1
ATOM 2308 C CA . TRP A 1 311 ? 16.439 -1.531 -19.576 1.00 94.19 311 TRP A CA 1
ATOM 2309 C C . TRP A 1 311 ? 16.136 -2.382 -20.819 1.00 94.19 311 TRP A C 1
ATOM 2311 O O . TRP A 1 311 ? 15.162 -2.162 -21.544 1.00 94.19 311 TRP A O 1
ATOM 2321 N N . ARG A 1 312 ? 16.997 -3.370 -21.086 1.00 91.12 312 ARG A N 1
ATOM 2322 C CA . ARG A 1 312 ? 16.909 -4.202 -22.299 1.00 91.12 312 ARG A CA 1
ATOM 2323 C C . ARG A 1 312 ? 15.943 -5.376 -22.195 1.00 91.12 312 ARG A C 1
ATOM 2325 O O . ARG A 1 312 ? 15.431 -5.813 -23.224 1.00 91.12 312 ARG A O 1
ATOM 2332 N N . GLY A 1 313 ? 15.711 -5.891 -20.991 1.00 91.62 313 GLY A N 1
ATOM 2333 C CA . GLY A 1 313 ? 14.977 -7.139 -20.782 1.00 91.62 313 GLY A CA 1
ATOM 2334 C C . GLY A 1 313 ? 15.781 -8.371 -21.199 1.00 91.62 313 GLY A C 1
ATOM 2335 O O . GLY A 1 313 ? 16.980 -8.448 -20.934 1.00 91.62 313 GLY A O 1
ATOM 2336 N N . GLY A 1 314 ? 15.127 -9.340 -21.844 1.00 93.94 314 GLY A N 1
ATOM 2337 C CA . GLY A 1 314 ? 15.737 -10.622 -22.198 1.00 93.94 314 GLY A CA 1
ATOM 2338 C C . GLY A 1 314 ? 15.748 -11.616 -21.034 1.00 93.94 314 GLY A C 1
ATOM 2339 O O . GLY A 1 314 ? 14.823 -11.653 -20.221 1.00 93.94 314 GLY A O 1
ATOM 2340 N N . LYS A 1 315 ? 16.783 -12.460 -20.962 1.00 94.94 315 LYS A N 1
ATOM 2341 C CA . LYS A 1 315 ? 16.898 -13.490 -19.919 1.00 94.94 315 LYS A CA 1
ATOM 2342 C C . LYS A 1 315 ? 17.399 -12.880 -18.615 1.00 94.94 315 LYS A C 1
ATOM 2344 O O . LYS A 1 315 ? 18.521 -12.384 -18.559 1.00 94.94 315 LYS A O 1
ATOM 2349 N N . ILE A 1 316 ? 16.598 -12.983 -17.564 1.00 94.50 316 ILE A N 1
ATOM 2350 C CA . ILE A 1 316 ? 16.937 -12.519 -16.219 1.00 94.50 316 ILE A CA 1
ATOM 2351 C C . ILE A 1 316 ? 16.871 -13.717 -15.281 1.00 94.50 316 ILE A C 1
ATOM 2353 O O . ILE A 1 316 ? 15.893 -14.461 -15.285 1.00 94.50 316 ILE A O 1
ATOM 2357 N N . ARG A 1 317 ? 17.916 -13.910 -14.474 1.00 91.44 317 ARG A N 1
ATOM 2358 C CA . ARG A 1 317 ? 17.966 -14.961 -13.455 1.00 91.44 317 ARG A CA 1
ATOM 2359 C C . ARG A 1 317 ? 17.960 -14.335 -12.071 1.00 91.44 317 ARG A C 1
ATOM 2361 O O . ARG A 1 317 ? 18.682 -13.372 -11.833 1.00 91.44 317 ARG A O 1
ATOM 2368 N N . LEU A 1 318 ? 17.136 -14.879 -11.184 1.00 88.69 318 LEU A N 1
ATOM 2369 C CA . LEU A 1 318 ? 17.105 -14.530 -9.768 1.00 88.69 318 LEU A CA 1
ATOM 2370 C C . LEU A 1 318 ? 17.248 -15.807 -8.945 1.00 88.69 318 LEU A C 1
ATOM 2372 O O . LEU A 1 318 ? 16.587 -16.809 -9.227 1.00 88.69 318 LEU A O 1
ATOM 2376 N N . SER A 1 319 ? 18.066 -15.757 -7.896 1.00 77.19 319 SER A N 1
ATOM 2377 C CA . SER A 1 319 ? 18.113 -16.844 -6.921 1.00 77.19 319 SER A CA 1
ATOM 2378 C C . SER A 1 319 ? 16.743 -17.016 -6.246 1.00 77.19 319 SER A C 1
ATOM 2380 O O . SER A 1 319 ? 15.926 -16.097 -6.180 1.00 77.19 319 SER A O 1
ATOM 2382 N N . ALA A 1 320 ? 16.445 -18.219 -5.772 1.00 56.12 320 ALA A N 1
ATOM 2383 C CA . ALA A 1 320 ? 15.155 -18.548 -5.170 1.00 56.12 320 ALA A CA 1
ATOM 2384 C C . ALA A 1 320 ? 15.058 -18.255 -3.680 1.00 56.12 320 ALA A C 1
ATOM 2386 O O . ALA A 1 320 ? 13.963 -18.010 -3.183 1.00 56.12 320 ALA A O 1
ATOM 2387 N N . ASN A 1 321 ? 16.192 -18.193 -2.977 1.00 62.50 321 ASN A N 1
ATOM 2388 C CA . ASN A 1 321 ? 16.250 -17.769 -1.569 1.00 62.50 321 ASN A CA 1
ATOM 2389 C C . ASN A 1 321 ? 15.919 -16.276 -1.389 1.00 62.50 321 ASN A C 1
ATOM 2391 O O . ASN A 1 321 ? 16.026 -15.709 -0.303 1.00 62.50 321 ASN A O 1
ATOM 2395 N N . VAL A 1 322 ? 15.530 -15.633 -2.482 1.00 65.44 322 VAL A N 1
ATOM 2396 C CA . VAL A 1 322 ? 15.433 -14.205 -2.646 1.00 65.44 322 VAL A CA 1
ATOM 2397 C C . VAL A 1 322 ? 14.008 -13.743 -2.382 1.00 65.44 322 VAL A C 1
ATOM 2399 O O . VAL A 1 322 ? 13.015 -14.403 -2.696 1.00 65.44 322 VAL A O 1
ATOM 2402 N N . SER A 1 323 ? 13.919 -12.549 -1.807 1.00 79.44 323 SER A N 1
ATOM 2403 C CA . SER A 1 323 ? 12.669 -11.850 -1.541 1.00 79.44 323 SER A CA 1
ATOM 2404 C C . SER A 1 323 ? 11.760 -11.833 -2.773 1.00 79.44 323 SER A C 1
ATOM 2406 O O . SER A 1 323 ? 12.125 -11.315 -3.830 1.00 79.44 323 SER A O 1
ATOM 2408 N N . SER A 1 324 ? 10.520 -12.293 -2.602 1.00 85.62 324 SER A N 1
ATOM 2409 C CA . SER A 1 324 ? 9.462 -12.268 -3.623 1.00 85.62 324 SER A CA 1
ATOM 2410 C C . SER A 1 324 ? 9.231 -10.888 -4.257 1.00 85.62 324 SER A C 1
ATOM 2412 O O . SER A 1 324 ? 8.703 -10.759 -5.366 1.00 85.62 324 SER A O 1
ATOM 2414 N N . GLN A 1 325 ? 9.659 -9.834 -3.562 1.00 90.56 325 GLN A N 1
ATOM 2415 C CA . GLN A 1 325 ? 9.608 -8.452 -4.017 1.00 90.56 325 GLN A CA 1
ATOM 2416 C C . GLN A 1 325 ? 10.563 -8.184 -5.186 1.00 90.56 325 GLN A C 1
ATOM 2418 O O . GLN A 1 325 ? 10.255 -7.319 -5.997 1.00 90.56 325 GLN A O 1
ATOM 2423 N N . PHE A 1 326 ? 11.681 -8.910 -5.302 1.00 92.62 326 PHE A N 1
ATOM 2424 C CA . PHE A 1 326 ? 12.650 -8.729 -6.391 1.00 92.62 326 PHE A CA 1
ATOM 2425 C C . PHE A 1 326 ? 12.065 -9.283 -7.689 1.00 92.62 326 PHE A C 1
ATOM 2427 O O . PHE A 1 326 ? 11.990 -8.569 -8.685 1.00 92.62 326 PHE A O 1
ATOM 2434 N N . VAL A 1 327 ? 11.524 -10.505 -7.626 1.00 92.94 327 VAL A N 1
ATOM 2435 C CA . VAL A 1 327 ? 10.791 -11.134 -8.735 1.00 92.94 327 VAL A CA 1
ATOM 2436 C C . VAL A 1 327 ? 9.637 -10.237 -9.178 1.00 92.94 327 VAL A C 1
ATOM 2438 O O . VAL A 1 327 ? 9.517 -9.902 -10.352 1.00 92.94 327 VAL A O 1
ATOM 2441 N N . SER A 1 328 ? 8.829 -9.770 -8.221 1.00 95.19 328 SER A N 1
ATOM 2442 C CA . SER A 1 328 ? 7.698 -8.884 -8.511 1.00 95.19 328 SER A CA 1
ATOM 2443 C C . SER A 1 328 ? 8.149 -7.570 -9.159 1.00 95.19 328 SER A C 1
ATOM 2445 O O . SER A 1 328 ? 7.516 -7.108 -10.098 1.00 95.19 328 SER A O 1
ATOM 2447 N N . SER A 1 329 ? 9.248 -6.975 -8.687 1.00 96.56 329 SER A N 1
ATOM 2448 C CA . SER A 1 329 ? 9.814 -5.739 -9.245 1.00 96.56 329 SER A CA 1
ATOM 2449 C C . SER A 1 329 ? 10.156 -5.870 -10.730 1.00 96.56 329 SER A C 1
ATOM 2451 O O . SER A 1 329 ? 9.762 -5.029 -11.546 1.00 96.56 329 SER A O 1
ATOM 2453 N N . VAL A 1 330 ? 10.851 -6.959 -11.077 1.00 96.56 330 VAL A N 1
ATOM 2454 C CA . VAL A 1 330 ? 11.222 -7.283 -12.457 1.00 96.56 330 VAL A CA 1
ATOM 2455 C C . VAL A 1 330 ? 9.978 -7.525 -13.303 1.00 96.56 330 VAL A C 1
ATOM 2457 O O . VAL A 1 330 ? 9.823 -6.865 -14.327 1.00 96.56 330 VAL A O 1
ATOM 2460 N N . LEU A 1 331 ? 9.058 -8.389 -12.856 1.00 97.12 331 LEU A N 1
ATOM 2461 C CA . LEU A 1 331 ? 7.821 -8.691 -13.589 1.00 97.12 331 LEU A CA 1
ATOM 2462 C C . LEU A 1 331 ? 7.004 -7.431 -13.895 1.00 97.12 331 LEU A C 1
ATOM 2464 O O . LEU A 1 331 ? 6.521 -7.273 -15.010 1.00 97.12 331 LEU A O 1
ATOM 2468 N N . MET A 1 332 ? 6.884 -6.508 -12.938 1.00 98.31 332 MET A N 1
ATOM 2469 C CA . MET A 1 332 ? 6.086 -5.294 -13.124 1.00 98.31 332 MET A CA 1
ATOM 2470 C C . MET A 1 332 ? 6.679 -4.317 -14.140 1.00 98.31 332 MET A C 1
ATOM 2472 O O . MET A 1 332 ? 5.920 -3.603 -14.794 1.00 98.31 332 MET A O 1
ATOM 2476 N N . SER A 1 333 ? 8.007 -4.283 -14.271 1.00 98.00 333 SER A N 1
ATOM 2477 C CA . SER A 1 333 ? 8.721 -3.366 -15.176 1.00 98.00 333 SER A CA 1
ATOM 2478 C C . SER A 1 333 ? 9.075 -4.012 -16.522 1.00 98.00 333 SER A C 1
ATOM 2480 O O . SER A 1 333 ? 9.375 -3.316 -17.491 1.00 98.00 333 SER A O 1
ATOM 2482 N N . ALA A 1 334 ? 9.022 -5.343 -16.602 1.00 97.81 334 ALA A N 1
ATOM 2483 C CA . ALA A 1 334 ? 9.310 -6.128 -17.797 1.00 97.81 334 ALA A CA 1
ATOM 2484 C C . ALA A 1 334 ? 8.518 -5.720 -19.053 1.00 97.81 334 ALA A C 1
ATOM 2486 O O . ALA A 1 334 ? 9.132 -5.689 -20.118 1.00 97.81 334 ALA A O 1
ATOM 2487 N N . PRO A 1 335 ? 7.229 -5.323 -18.988 1.00 98.25 335 PRO A N 1
ATOM 2488 C CA . PRO A 1 335 ? 6.487 -4.994 -20.204 1.00 98.25 335 PRO A CA 1
ATOM 2489 C C . PRO A 1 335 ? 6.977 -3.737 -20.936 1.00 98.25 335 PRO A C 1
ATOM 2491 O O . PRO A 1 335 ? 6.570 -3.494 -22.070 1.00 98.25 335 PRO A O 1
ATOM 2494 N N . TYR A 1 336 ? 7.858 -2.957 -20.303 1.00 97.00 336 TYR A N 1
ATOM 2495 C CA . TYR A 1 336 ? 8.492 -1.759 -20.859 1.00 97.00 336 TYR A CA 1
ATOM 2496 C C . TYR A 1 336 ? 9.966 -1.976 -21.235 1.00 97.00 336 TYR A C 1
ATOM 2498 O O . TYR A 1 336 ? 10.664 -1.019 -21.563 1.00 97.00 336 TYR A O 1
ATOM 2506 N N . ALA A 1 337 ? 10.466 -3.212 -21.164 1.00 95.25 337 ALA A N 1
ATOM 2507 C CA . ALA A 1 337 ? 11.801 -3.550 -21.641 1.00 95.25 337 ALA A CA 1
ATOM 2508 C C . ALA A 1 337 ? 11.897 -3.481 -23.170 1.00 95.25 337 ALA A C 1
ATOM 2510 O O . ALA A 1 337 ? 10.910 -3.711 -23.871 1.00 95.25 337 ALA A O 1
ATOM 2511 N N . ALA A 1 338 ? 13.106 -3.243 -23.690 1.00 92.81 338 ALA A N 1
ATOM 2512 C CA . ALA A 1 338 ? 13.350 -3.250 -25.135 1.00 92.81 338 ALA A CA 1
ATOM 2513 C C . ALA A 1 338 ? 13.015 -4.602 -25.800 1.00 92.81 338 ALA A C 1
ATOM 2515 O O . ALA A 1 338 ? 12.594 -4.624 -26.953 1.00 92.81 338 ALA A O 1
ATOM 2516 N N . ASN A 1 339 ? 13.176 -5.712 -25.074 1.00 94.81 339 ASN A N 1
ATOM 2517 C CA . ASN A 1 339 ? 12.861 -7.068 -25.523 1.00 94.81 339 ASN A CA 1
ATOM 2518 C C . ASN A 1 339 ? 11.972 -7.787 -24.498 1.00 94.81 339 ASN A C 1
ATOM 2520 O O . ASN A 1 339 ? 12.071 -7.474 -23.304 1.00 94.81 339 ASN A O 1
ATOM 2524 N N . PRO A 1 340 ? 11.185 -8.798 -24.922 1.00 97.00 340 PRO A N 1
ATOM 2525 C CA . PRO A 1 340 ? 10.454 -9.660 -24.001 1.00 97.00 340 PRO A CA 1
ATOM 2526 C C . PRO A 1 340 ? 11.368 -10.221 -22.909 1.00 97.00 340 PRO A C 1
ATOM 2528 O O . PRO A 1 340 ? 12.544 -10.517 -23.146 1.00 97.00 340 PRO A O 1
ATOM 2531 N N . VAL A 1 341 ? 10.831 -10.346 -21.698 1.00 97.81 341 VAL A N 1
ATOM 2532 C CA . VAL A 1 341 ? 11.590 -10.816 -20.537 1.00 97.81 341 VAL A CA 1
ATOM 2533 C C . VAL A 1 341 ? 11.263 -12.274 -20.271 1.00 97.81 341 VAL A C 1
ATOM 2535 O O . VAL A 1 341 ? 10.101 -12.631 -20.099 1.00 97.81 341 VAL A O 1
ATOM 2538 N N . THR A 1 342 ? 12.301 -13.096 -20.159 1.00 97.00 342 THR A N 1
ATOM 2539 C CA . THR A 1 342 ? 12.212 -14.450 -19.610 1.00 97.00 342 THR A CA 1
ATOM 2540 C C . THR A 1 342 ? 12.877 -14.437 -18.242 1.00 97.00 342 THR A C 1
ATOM 2542 O O . THR A 1 342 ? 14.096 -14.299 -18.136 1.00 97.00 342 THR A O 1
ATOM 2545 N N . LEU A 1 343 ? 12.068 -14.530 -17.191 1.00 94.44 343 LEU A N 1
ATOM 2546 C CA . LEU A 1 343 ? 12.517 -14.528 -15.808 1.00 94.44 343 LEU A CA 1
ATOM 2547 C C . LEU A 1 343 ? 12.592 -15.959 -15.282 1.00 94.44 343 LEU A C 1
ATOM 2549 O O . LEU A 1 343 ? 11.561 -16.617 -15.144 1.00 94.44 343 LEU A O 1
ATOM 2553 N N . THR A 1 344 ? 13.796 -16.411 -14.946 1.00 92.31 344 THR A N 1
ATOM 2554 C CA . THR A 1 344 ? 14.052 -17.740 -14.381 1.00 92.31 344 THR A CA 1
ATOM 2555 C C . THR A 1 344 ? 14.426 -17.623 -12.904 1.00 92.31 344 THR A C 1
ATOM 2557 O O . THR A 1 344 ? 15.307 -16.844 -12.533 1.00 92.31 344 THR A O 1
ATOM 2560 N N . LEU A 1 345 ? 13.774 -18.418 -12.060 1.00 89.50 345 LEU A N 1
ATOM 2561 C CA . LEU A 1 345 ? 14.108 -18.594 -10.649 1.00 89.50 345 LEU A CA 1
ATOM 2562 C C . LEU A 1 345 ? 15.007 -19.825 -10.499 1.00 89.50 345 LEU A C 1
ATOM 2564 O O . LEU A 1 345 ? 14.655 -20.905 -10.965 1.00 89.50 345 LEU A O 1
ATOM 2568 N N . GLU A 1 346 ? 16.164 -19.685 -9.854 1.00 82.88 346 GLU A N 1
ATOM 2569 C CA . GLU A 1 346 ? 17.158 -20.774 -9.790 1.00 82.88 346 GLU A CA 1
ATOM 2570 C C . GLU A 1 346 ? 16.695 -21.989 -8.963 1.00 82.88 346 GLU A C 1
ATOM 2572 O O . GLU A 1 346 ? 17.198 -23.092 -9.150 1.00 82.88 346 GLU A O 1
ATOM 2577 N N . GLN A 1 347 ? 15.717 -21.815 -8.071 1.00 71.75 347 GLN A N 1
ATOM 2578 C CA . GLN A 1 347 ? 15.051 -22.874 -7.299 1.00 71.75 347 GLN A CA 1
ATOM 2579 C C . GLN A 1 347 ? 13.587 -22.485 -6.995 1.00 71.75 347 GLN A C 1
ATOM 2581 O O . GLN A 1 347 ? 13.139 -21.361 -7.239 1.00 71.75 347 GLN A O 1
ATOM 2586 N N . THR A 1 348 ? 12.819 -23.413 -6.432 1.00 59.97 348 THR A N 1
ATOM 2587 C CA . THR A 1 348 ? 11.390 -23.217 -6.155 1.00 59.97 348 THR A CA 1
ATOM 2588 C C . THR A 1 348 ? 11.184 -22.741 -4.712 1.00 59.97 348 THR A C 1
ATOM 2590 O O . THR A 1 348 ? 11.143 -23.555 -3.794 1.00 59.97 348 THR A O 1
ATOM 2593 N N . ALA A 1 349 ? 11.024 -21.437 -4.470 1.00 56.91 349 ALA A N 1
ATOM 2594 C CA . ALA A 1 349 ? 10.698 -20.937 -3.128 1.00 56.91 349 ALA A CA 1
ATOM 2595 C C . ALA A 1 349 ? 9.182 -20.792 -2.921 1.00 56.91 349 ALA A C 1
ATOM 2597 O O . ALA A 1 349 ? 8.529 -19.940 -3.532 1.00 56.91 349 ALA A O 1
ATOM 2598 N N . GLY A 1 350 ? 8.618 -21.602 -2.017 1.00 60.88 350 GLY A N 1
ATOM 2599 C CA . GLY A 1 350 ? 7.176 -21.646 -1.733 1.00 60.88 350 GLY A CA 1
ATOM 2600 C C . GLY A 1 350 ? 6.570 -20.293 -1.332 1.00 60.88 350 GLY A C 1
ATOM 2601 O O . GLY A 1 350 ? 5.527 -19.912 -1.861 1.00 60.88 350 GLY A O 1
ATOM 2602 N N . VAL A 1 351 ? 7.258 -19.518 -0.482 1.00 58.69 351 VAL A N 1
ATOM 2603 C CA . VAL A 1 351 ? 6.801 -18.185 -0.028 1.00 58.69 351 VAL A CA 1
ATOM 2604 C C . VAL A 1 351 ? 6.750 -17.175 -1.183 1.00 58.69 351 VAL A C 1
ATOM 2606 O O . VAL A 1 351 ? 5.867 -16.317 -1.236 1.00 58.69 351 VAL A O 1
ATOM 2609 N N . SER A 1 352 ? 7.655 -17.285 -2.159 1.00 68.31 352 SER A N 1
ATOM 2610 C CA . SER A 1 352 ? 7.697 -16.370 -3.303 1.00 68.31 352 SER A CA 1
ATOM 2611 C C . SER A 1 352 ? 6.545 -16.591 -4.281 1.00 68.31 352 SER A C 1
ATOM 2613 O O . SER A 1 352 ? 6.051 -15.622 -4.862 1.00 68.31 352 SER A O 1
ATOM 2615 N N . LYS A 1 353 ? 6.036 -17.825 -4.390 1.00 81.44 353 LYS A N 1
ATOM 2616 C CA . LYS A 1 353 ? 4.947 -18.190 -5.309 1.00 81.44 353 LYS A CA 1
ATOM 2617 C C . LYS A 1 353 ? 3.672 -17.377 -5.078 1.00 81.44 353 LYS A C 1
ATOM 2619 O O . LYS A 1 353 ? 3.054 -16.929 -6.040 1.00 81.44 353 LYS A O 1
ATOM 2624 N N . GLN A 1 354 ? 3.301 -17.137 -3.821 1.00 85.69 354 GLN A N 1
ATOM 2625 C CA . GLN A 1 354 ? 2.098 -16.372 -3.481 1.00 85.69 354 GLN A CA 1
ATOM 2626 C C . GLN A 1 354 ? 2.161 -14.933 -3.998 1.00 85.69 354 GLN A C 1
ATOM 2628 O O . GLN A 1 354 ? 1.244 -14.453 -4.659 1.00 85.69 354 GLN A O 1
ATOM 2633 N N . TYR A 1 355 ? 3.265 -14.241 -3.732 1.00 90.12 355 TYR A N 1
ATOM 2634 C CA . TYR A 1 355 ? 3.428 -12.848 -4.141 1.00 90.12 355 TYR A CA 1
ATOM 2635 C C . TYR A 1 355 ? 3.652 -12.694 -5.647 1.00 90.12 355 TYR A C 1
ATOM 2637 O O . TYR A 1 355 ? 3.256 -11.674 -6.217 1.00 90.12 355 TYR A O 1
ATOM 2645 N N . ILE A 1 356 ? 4.246 -13.695 -6.302 1.00 91.56 356 ILE A N 1
ATOM 2646 C CA . ILE A 1 356 ? 4.283 -13.768 -7.767 1.00 91.56 356 ILE A CA 1
ATOM 2647 C C . ILE A 1 356 ? 2.855 -13.889 -8.307 1.00 91.56 356 ILE A C 1
ATOM 2649 O O . ILE A 1 356 ? 2.487 -13.116 -9.185 1.00 91.56 356 ILE A O 1
ATOM 2653 N N . GLY A 1 357 ? 2.028 -14.763 -7.722 1.00 92.31 357 GLY A N 1
ATOM 2654 C CA . GLY A 1 357 ? 0.617 -14.923 -8.087 1.00 92.31 357 GLY A CA 1
ATOM 2655 C C . GLY A 1 357 ? -0.186 -13.624 -7.975 1.00 92.31 357 GLY A C 1
ATOM 2656 O O . GLY A 1 357 ? -0.876 -13.251 -8.925 1.00 92.31 357 GLY A O 1
ATOM 2657 N N . ILE A 1 358 ? -0.018 -12.878 -6.875 1.00 95.19 358 ILE A N 1
ATOM 2658 C CA . ILE A 1 358 ? -0.600 -11.531 -6.729 1.00 95.19 358 ILE A CA 1
ATOM 2659 C C . ILE A 1 358 ? -0.112 -10.623 -7.864 1.00 95.19 358 ILE A C 1
ATOM 2661 O O . ILE A 1 358 ? -0.911 -9.956 -8.510 1.00 95.19 358 ILE A O 1
ATOM 2665 N N . THR A 1 359 ? 1.195 -10.603 -8.139 1.00 96.56 359 THR A N 1
ATOM 2666 C CA . THR A 1 359 ? 1.770 -9.737 -9.182 1.00 96.56 359 THR A CA 1
ATOM 2667 C C . THR A 1 359 ? 1.185 -10.041 -10.557 1.00 96.56 359 THR A C 1
ATOM 2669 O O . THR A 1 359 ? 0.693 -9.126 -11.206 1.00 96.56 359 THR A O 1
ATOM 2672 N N . VAL A 1 360 ? 1.168 -11.311 -10.966 1.00 96.38 360 VAL A N 1
ATOM 2673 C CA . VAL A 1 360 ? 0.604 -11.756 -12.249 1.00 96.38 360 VAL A CA 1
ATOM 2674 C C . VAL A 1 360 ? -0.887 -11.425 -12.345 1.00 96.38 360 VAL A C 1
ATOM 2676 O O . VAL A 1 360 ? -1.345 -10.949 -13.383 1.00 96.38 360 VAL A O 1
ATOM 2679 N N . SER A 1 361 ? -1.637 -11.609 -11.256 1.00 96.62 361 SER A N 1
ATOM 2680 C CA . SER A 1 361 ? -3.066 -11.277 -11.210 1.00 96.62 361 SER A CA 1
ATOM 2681 C C . SER A 1 361 ? -3.300 -9.784 -11.430 1.00 96.62 361 SER A C 1
ATOM 2683 O O . SER A 1 361 ? -4.134 -9.412 -12.253 1.00 96.62 361 SER A O 1
ATOM 2685 N N . VAL A 1 362 ? -2.525 -8.918 -10.766 1.00 97.88 362 VAL A N 1
ATOM 2686 C CA . VAL A 1 362 ? -2.628 -7.468 -10.979 1.00 97.88 362 VAL A CA 1
ATOM 2687 C C . VAL A 1 362 ? -2.174 -7.098 -12.397 1.00 97.88 362 VAL A C 1
ATOM 2689 O O . VAL A 1 362 ? -2.878 -6.345 -13.056 1.00 97.88 362 VAL A O 1
ATOM 2692 N N . MET A 1 363 ? -1.092 -7.677 -12.935 1.00 98.44 363 MET A N 1
ATOM 2693 C CA . MET A 1 363 ? -0.670 -7.427 -14.329 1.00 98.44 363 MET A CA 1
ATOM 2694 C C . MET A 1 363 ? -1.790 -7.735 -15.329 1.00 98.44 363 MET A C 1
ATOM 2696 O O . MET A 1 363 ? -2.036 -6.944 -16.244 1.00 98.44 363 MET A O 1
ATOM 2700 N N . LYS A 1 364 ? -2.526 -8.830 -15.103 1.00 97.81 364 LYS A N 1
ATOM 2701 C CA . LYS A 1 364 ? -3.676 -9.217 -15.924 1.00 97.81 364 LYS A CA 1
ATOM 2702 C C . LYS A 1 364 ? -4.814 -8.197 -15.851 1.00 97.81 364 LYS A C 1
ATOM 2704 O O . LYS A 1 364 ? -5.396 -7.888 -16.888 1.00 97.81 364 LYS A O 1
ATOM 2709 N N . LEU A 1 365 ? -5.089 -7.614 -14.677 1.00 97.25 365 LEU A N 1
ATOM 2710 C CA . LEU A 1 365 ? -6.063 -6.515 -14.531 1.00 97.25 365 LEU A CA 1
ATOM 2711 C C . LEU A 1 365 ? -5.686 -5.279 -15.362 1.00 97.25 365 LEU A C 1
ATOM 2713 O O . LEU A 1 365 ? -6.567 -4.561 -15.825 1.00 97.25 365 LEU A O 1
ATOM 2717 N N . PHE A 1 366 ? -4.389 -5.054 -15.574 1.00 98.44 366 PHE A N 1
ATOM 2718 C CA . PHE A 1 366 ? -3.847 -3.979 -16.410 1.00 98.44 366 PHE A CA 1
ATOM 2719 C C . PHE A 1 366 ? -3.551 -4.425 -17.858 1.00 98.44 366 PHE A C 1
ATOM 2721 O O . PHE A 1 366 ? -2.824 -3.752 -18.594 1.00 98.44 366 PHE A O 1
ATOM 2728 N N . GLY A 1 367 ? -4.115 -5.557 -18.294 1.00 97.69 367 GLY A N 1
ATOM 2729 C CA . GLY A 1 367 ? -4.098 -6.006 -19.690 1.00 97.69 367 GLY A CA 1
ATOM 2730 C C . GLY A 1 367 ? -2.811 -6.693 -20.157 1.00 97.69 367 GLY A C 1
ATOM 2731 O O . GLY A 1 367 ? -2.627 -6.862 -21.364 1.00 97.69 367 GLY A O 1
ATOM 2732 N N . VAL A 1 368 ? -1.923 -7.094 -19.241 1.00 98.31 368 VAL A N 1
ATOM 2733 C CA . VAL A 1 368 ? -0.704 -7.851 -19.566 1.00 98.31 368 VAL A CA 1
ATOM 2734 C C . VAL A 1 368 ? -0.793 -9.252 -18.974 1.00 98.31 368 VAL A C 1
ATOM 2736 O O . VAL A 1 368 ? -0.870 -9.430 -17.761 1.00 98.31 368 VAL A O 1
ATOM 2739 N N . GLU A 1 369 ? -0.751 -10.260 -19.839 1.00 97.44 369 GLU A N 1
ATOM 2740 C CA . GLU A 1 369 ? -0.750 -11.662 -19.435 1.00 9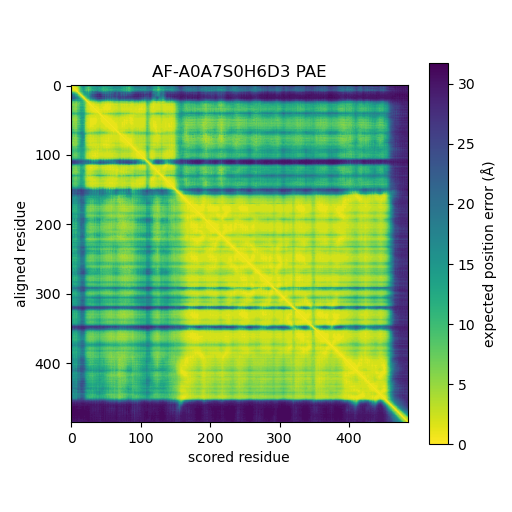7.44 369 GLU A CA 1
ATOM 2741 C C . GLU A 1 369 ? 0.683 -12.192 -19.359 1.00 97.44 369 GLU A C 1
ATOM 2743 O O . GLU A 1 369 ? 1.449 -12.094 -20.318 1.00 97.44 369 GLU A O 1
ATOM 2748 N N . VAL A 1 370 ? 1.046 -12.734 -18.195 1.00 97.31 370 VAL A N 1
ATOM 2749 C CA . VAL A 1 370 ? 2.334 -13.400 -17.975 1.00 97.31 370 VAL A CA 1
ATOM 2750 C C . VAL A 1 370 ? 2.161 -14.878 -18.277 1.00 97.31 370 VAL A C 1
ATOM 2752 O O . VAL A 1 370 ? 1.303 -15.536 -17.685 1.00 97.31 370 VAL A O 1
ATOM 2755 N N . LYS A 1 371 ? 2.993 -15.414 -19.167 1.00 96.50 371 LYS A N 1
ATOM 2756 C CA . LYS A 1 371 ? 2.982 -16.835 -19.501 1.00 96.50 371 LYS A CA 1
ATOM 2757 C C . LYS A 1 371 ? 3.963 -17.568 -18.595 1.00 96.50 371 LYS A C 1
ATOM 2759 O O . LYS A 1 371 ? 5.163 -17.320 -18.634 1.00 96.50 371 LYS A O 1
ATOM 2764 N N . GLN A 1 372 ? 3.461 -18.481 -17.772 1.00 92.81 372 GLN A N 1
ATOM 2765 C CA . GLN A 1 372 ? 4.314 -19.348 -16.964 1.00 92.81 372 GLN A CA 1
ATOM 2766 C C . GLN A 1 372 ? 4.740 -20.562 -17.801 1.00 92.81 372 GLN A C 1
ATOM 2768 O O . GLN A 1 372 ? 3.909 -21.406 -18.128 1.00 92.81 372 GLN A O 1
ATOM 2773 N N . ILE A 1 373 ? 6.019 -20.625 -18.178 1.00 92.38 373 ILE A N 1
ATOM 2774 C CA . ILE A 1 373 ? 6.585 -21.681 -19.038 1.00 92.38 373 ILE A CA 1
ATOM 2775 C C . ILE A 1 373 ? 6.852 -22.951 -18.231 1.00 92.38 373 ILE A C 1
ATOM 2777 O O . ILE A 1 373 ? 6.606 -24.062 -18.692 1.00 92.38 373 ILE A O 1
ATOM 2781 N N . SER A 1 374 ? 7.326 -22.778 -17.000 1.00 89.38 374 SER A N 1
ATOM 2782 C CA . SER A 1 374 ? 7.569 -23.851 -16.039 1.00 89.38 374 SER A CA 1
ATOM 2783 C C . SER A 1 374 ? 7.318 -23.329 -14.616 1.00 89.38 374 SER A C 1
ATOM 2785 O O . SER A 1 374 ? 7.104 -22.125 -14.434 1.00 89.38 374 SER A O 1
ATOM 2787 N N . PRO A 1 375 ? 7.350 -24.173 -13.566 1.00 85.38 375 PRO A N 1
ATOM 2788 C CA . PRO A 1 375 ? 7.165 -23.714 -12.187 1.00 85.38 375 PRO A CA 1
ATOM 2789 C C . PRO A 1 375 ? 8.057 -22.529 -11.780 1.00 85.38 375 PRO A C 1
ATOM 2791 O O . PRO A 1 375 ? 7.628 -21.715 -10.964 1.00 85.38 375 PRO A O 1
ATOM 2794 N N . ASN A 1 376 ? 9.241 -22.407 -12.390 1.00 87.81 376 ASN A N 1
ATOM 2795 C CA . ASN A 1 376 ? 10.259 -21.412 -12.060 1.00 87.81 376 ASN A CA 1
ATOM 2796 C C . ASN A 1 376 ? 10.563 -20.435 -13.206 1.00 87.81 376 ASN A C 1
ATOM 2798 O O . ASN A 1 376 ? 11.492 -19.643 -13.083 1.00 87.81 376 ASN A O 1
ATOM 2802 N N . GLU A 1 377 ? 9.822 -20.471 -14.314 1.00 91.56 377 GLU A N 1
ATOM 2803 C CA . GLU A 1 377 ? 10.112 -19.640 -15.484 1.00 91.56 377 GLU A CA 1
ATOM 2804 C C . GLU A 1 377 ? 8.872 -18.902 -15.983 1.00 91.56 377 GLU A C 1
ATOM 2806 O O . GLU A 1 377 ? 7.822 -19.501 -16.233 1.00 91.56 377 GLU A O 1
ATOM 2811 N N . PHE A 1 378 ? 9.015 -17.588 -16.140 1.00 94.94 378 PHE A N 1
ATOM 2812 C CA . PHE A 1 378 ? 7.946 -16.672 -16.516 1.00 94.94 378 PHE A CA 1
ATOM 2813 C C . PHE A 1 378 ? 8.365 -15.854 -17.733 1.00 94.94 378 PHE A C 1
ATOM 2815 O O . PHE A 1 378 ? 9.411 -15.210 -17.729 1.00 94.94 378 PHE A O 1
ATOM 2822 N N . GLU A 1 379 ? 7.527 -15.843 -18.757 1.00 97.50 379 GLU A N 1
ATOM 2823 C CA . GLU A 1 379 ? 7.688 -15.033 -19.954 1.00 97.50 379 GLU A CA 1
ATOM 2824 C C . GLU A 1 379 ? 6.722 -13.842 -19.894 1.00 97.50 379 GLU A C 1
ATOM 2826 O O . GLU A 1 379 ? 5.510 -14.004 -19.710 1.00 97.50 379 GLU A O 1
ATOM 2831 N N . VAL A 1 380 ? 7.268 -12.634 -20.029 1.00 98.12 380 VAL A N 1
ATOM 2832 C CA . VAL A 1 380 ? 6.518 -11.376 -20.030 1.00 98.12 380 VAL A CA 1
ATOM 2833 C C . VAL A 1 380 ? 6.725 -10.678 -21.376 1.00 98.12 380 VAL A C 1
ATOM 2835 O O . VAL A 1 380 ? 7.870 -10.384 -21.736 1.00 98.12 380 VAL A O 1
ATOM 2838 N N . PRO A 1 381 ? 5.651 -10.378 -22.126 1.00 97.75 381 PRO A N 1
ATOM 2839 C CA . PRO A 1 381 ? 5.768 -9.698 -23.410 1.00 97.75 381 PRO A CA 1
ATOM 2840 C C . PRO A 1 381 ? 6.115 -8.215 -23.232 1.00 97.75 381 PRO A C 1
ATOM 2842 O O . PRO A 1 381 ? 5.720 -7.590 -22.247 1.00 97.75 381 PRO A O 1
ATOM 2845 N N . THR A 1 382 ? 6.762 -7.618 -24.235 1.00 97.06 382 THR A N 1
ATOM 2846 C CA . THR A 1 382 ? 6.892 -6.156 -24.341 1.00 97.06 382 THR A CA 1
ATOM 2847 C C . THR A 1 382 ? 5.545 -5.560 -24.745 1.00 97.06 382 THR A C 1
ATOM 2849 O O . THR A 1 382 ? 5.196 -5.498 -25.925 1.00 97.06 382 THR A O 1
ATOM 2852 N N . ARG A 1 383 ? 4.745 -5.167 -23.753 1.00 96.12 383 ARG A N 1
ATOM 2853 C CA . ARG A 1 383 ? 3.408 -4.606 -23.952 1.00 96.12 383 ARG A CA 1
ATOM 2854 C C . ARG A 1 383 ? 3.067 -3.614 -22.839 1.00 96.12 383 ARG A C 1
ATOM 2856 O O . ARG A 1 383 ? 2.887 -4.041 -21.704 1.00 96.12 383 ARG A O 1
ATOM 2863 N N . PRO A 1 384 ? 2.893 -2.315 -23.136 1.00 95.62 384 PRO A N 1
ATOM 2864 C CA . PRO A 1 384 ? 2.459 -1.352 -22.132 1.00 95.62 384 PRO A CA 1
ATOM 2865 C C . PRO A 1 384 ? 1.142 -1.762 -21.460 1.00 95.62 384 PRO A C 1
ATOM 2867 O O . PRO A 1 384 ? 0.232 -2.284 -22.112 1.00 95.62 384 PRO A O 1
ATOM 2870 N N . TYR A 1 385 ? 1.024 -1.472 -20.166 1.00 98.62 385 TYR A N 1
ATOM 2871 C CA . TYR A 1 385 ? -0.218 -1.656 -19.420 1.00 98.62 385 TYR A CA 1
ATOM 2872 C C . TYR A 1 385 ? -1.329 -0.761 -19.980 1.00 98.62 385 TYR A C 1
ATOM 2874 O O . TYR A 1 385 ? -1.095 0.387 -20.366 1.00 98.62 385 TYR A O 1
ATOM 2882 N N . THR A 1 386 ? -2.560 -1.262 -19.958 1.00 98.44 386 THR A N 1
ATOM 2883 C CA . THR A 1 386 ? -3.769 -0.480 -20.228 1.00 98.44 386 THR A CA 1
ATOM 2884 C C . THR A 1 386 ? -4.509 -0.280 -18.917 1.00 98.44 386 THR A C 1
ATOM 2886 O O . THR A 1 386 ? -4.902 -1.254 -18.278 1.00 98.44 386 THR A O 1
ATOM 2889 N N . ASN A 1 387 ? -4.681 0.974 -18.499 1.00 98.50 387 ASN A N 1
ATOM 2890 C CA . ASN A 1 387 ? -5.378 1.259 -17.255 1.00 98.50 387 ASN A CA 1
ATOM 2891 C C . ASN A 1 387 ? -6.874 0.949 -17.407 1.00 98.50 387 ASN A C 1
ATOM 2893 O O . ASN A 1 387 ? -7.514 1.507 -18.303 1.00 98.50 387 ASN A O 1
ATOM 2897 N N . PRO A 1 388 ? -7.459 0.105 -16.539 1.00 98.00 388 PRO A N 1
ATOM 2898 C CA . PRO A 1 388 ? -8.907 0.058 -16.405 1.00 98.00 388 PRO A CA 1
ATOM 2899 C C . PRO A 1 388 ? -9.403 1.375 -15.787 1.00 98.00 388 PRO A C 1
ATOM 2901 O O . PRO A 1 388 ? -8.664 2.068 -15.085 1.00 98.00 388 PRO A O 1
ATOM 2904 N N . SER A 1 389 ? -10.672 1.713 -16.021 1.00 97.19 389 SER A N 1
ATOM 2905 C CA . SER A 1 389 ? -11.264 2.950 -15.493 1.00 97.19 389 SER A CA 1
ATOM 2906 C C . SER A 1 389 ? -11.257 2.993 -13.962 1.00 97.19 389 SER A C 1
ATOM 2908 O O . SER A 1 389 ? -11.015 4.046 -13.372 1.00 97.19 389 SER A O 1
ATOM 2910 N N . VAL A 1 390 ? -11.489 1.845 -13.318 1.00 98.06 390 VAL A N 1
ATOM 2911 C CA . VAL A 1 390 ? -11.495 1.689 -11.861 1.00 98.06 390 VAL A CA 1
ATOM 2912 C C . VAL A 1 390 ? -10.803 0.383 -11.469 1.00 98.06 390 VAL A C 1
ATOM 2914 O O . VAL A 1 390 ? -11.108 -0.672 -12.021 1.00 98.06 390 VAL A O 1
ATOM 2917 N N . VAL A 1 391 ? -9.934 0.437 -10.458 1.00 97.12 391 VAL A N 1
ATOM 2918 C CA . VAL A 1 391 ? -9.409 -0.737 -9.742 1.00 97.12 391 VAL A CA 1
ATOM 2919 C C . VAL A 1 391 ? -9.743 -0.605 -8.269 1.00 97.12 391 VAL A C 1
ATOM 2921 O O . VAL A 1 391 ? -9.460 0.418 -7.651 1.00 97.12 391 VAL A O 1
ATOM 2924 N N . THR A 1 392 ? -10.303 -1.661 -7.685 1.00 95.81 392 THR A N 1
ATOM 2925 C CA . THR A 1 392 ? -10.502 -1.743 -6.235 1.00 95.81 392 THR A CA 1
ATOM 2926 C C . THR A 1 392 ? -9.451 -2.671 -5.647 1.00 95.81 392 THR A C 1
ATOM 2928 O O . THR A 1 392 ? -9.342 -3.824 -6.056 1.00 95.81 392 THR A O 1
ATOM 2931 N N . VAL A 1 393 ? -8.669 -2.160 -4.702 1.00 96.25 393 VAL A N 1
ATOM 2932 C CA . VAL A 1 393 ? -7.743 -2.965 -3.909 1.00 96.25 393 VAL A CA 1
ATOM 2933 C C . VAL A 1 393 ? -8.564 -3.819 -2.946 1.00 96.25 393 VAL A C 1
ATOM 2935 O O . VAL A 1 393 ? -9.384 -3.296 -2.192 1.00 96.25 393 VAL A O 1
ATOM 2938 N N . GLU A 1 394 ? -8.369 -5.136 -2.996 1.00 94.25 394 GLU A N 1
ATOM 2939 C CA . GLU A 1 394 ? -9.052 -6.066 -2.094 1.00 94.25 394 GLU A CA 1
ATOM 2940 C C . GLU A 1 394 ? -8.619 -5.881 -0.633 1.00 94.25 394 GLU A C 1
ATOM 2942 O O . GLU A 1 394 ? -7.543 -5.339 -0.348 1.00 94.25 394 GLU A O 1
ATOM 2947 N N . GLY A 1 395 ? -9.469 -6.336 0.293 1.00 95.31 395 GLY A N 1
ATOM 2948 C CA . GLY A 1 395 ? -9.150 -6.342 1.717 1.00 95.31 395 GLY A CA 1
ATOM 2949 C C . GLY A 1 395 ? -7.884 -7.148 2.006 1.00 95.31 395 GLY A C 1
ATOM 2950 O O . GLY A 1 395 ? -7.560 -8.096 1.295 1.00 95.31 395 GLY A O 1
ATOM 2951 N N . ASP A 1 396 ? -7.134 -6.762 3.030 1.00 95.19 396 ASP A N 1
ATOM 2952 C CA . ASP A 1 396 ? -5.923 -7.458 3.451 1.00 95.19 396 ASP A CA 1
ATOM 2953 C C . ASP A 1 396 ? -6.288 -8.833 4.028 1.00 95.19 396 ASP A C 1
ATOM 2955 O O . ASP A 1 396 ? -6.852 -8.942 5.119 1.00 95.19 396 ASP A O 1
ATOM 2959 N N . ALA A 1 397 ? -6.000 -9.891 3.268 1.00 94.81 397 ALA A N 1
ATOM 2960 C CA . ALA A 1 397 ? -6.370 -11.245 3.654 1.00 94.81 397 ALA A CA 1
ATOM 2961 C C . ALA A 1 397 ? -5.584 -11.721 4.885 1.00 94.81 397 ALA A C 1
ATOM 2963 O O . ALA A 1 397 ? -6.136 -12.442 5.711 1.00 94.81 397 ALA A O 1
ATOM 2964 N N . THR A 1 398 ? -4.346 -11.251 5.070 1.00 92.81 398 THR A N 1
ATOM 2965 C CA . THR A 1 398 ? -3.572 -11.511 6.289 1.00 92.81 398 THR A CA 1
ATOM 2966 C C . THR A 1 398 ? -4.244 -10.859 7.500 1.00 92.81 398 THR A C 1
ATOM 2968 O O . THR A 1 398 ? -4.379 -11.491 8.545 1.00 92.81 398 THR A O 1
ATOM 2971 N N . ALA A 1 399 ? -4.726 -9.617 7.367 1.00 92.75 399 ALA A N 1
ATOM 2972 C CA . ALA A 1 399 ? -5.480 -8.955 8.433 1.00 92.75 399 ALA A CA 1
ATOM 2973 C C . ALA A 1 399 ? -6.807 -9.674 8.738 1.00 92.75 399 ALA A C 1
ATOM 2975 O O . ALA A 1 399 ? -7.193 -9.802 9.901 1.00 92.75 399 ALA A O 1
ATOM 2976 N N . ALA A 1 400 ? -7.487 -10.185 7.706 1.00 95.31 400 ALA A N 1
ATOM 2977 C CA . ALA A 1 400 ? -8.718 -10.955 7.860 1.00 95.31 400 ALA A CA 1
ATOM 2978 C C . ALA A 1 400 ? -8.518 -12.207 8.726 1.00 95.31 400 ALA A C 1
ATOM 2980 O O . ALA A 1 400 ? -9.381 -12.505 9.553 1.00 95.31 400 ALA A O 1
ATOM 2981 N N . CYS A 1 401 ? -7.373 -12.891 8.613 1.00 94.94 401 CYS A N 1
ATOM 2982 C CA . CYS A 1 401 ? -7.072 -14.088 9.402 1.00 94.94 401 CYS A CA 1
ATOM 2983 C C . CYS A 1 401 ? -7.224 -13.863 10.912 1.00 94.94 401 CYS A C 1
ATOM 2985 O O . CYS A 1 401 ? -7.765 -14.735 11.590 1.00 94.94 401 CYS A O 1
ATOM 2987 N N . TYR A 1 402 ? -6.817 -12.707 11.450 1.00 93.25 402 TYR A N 1
ATOM 2988 C CA . TYR A 1 402 ? -6.955 -12.419 12.884 1.00 93.25 402 TYR A CA 1
ATOM 2989 C C . TYR A 1 402 ? -8.422 -12.382 13.326 1.00 93.25 402 TYR A C 1
ATOM 2991 O O . TYR A 1 402 ? -8.788 -12.991 14.330 1.00 93.25 402 TYR A O 1
ATOM 2999 N N . HIS A 1 403 ? -9.279 -11.721 12.546 1.00 93.62 403 HIS A N 1
ATOM 3000 C CA . HIS A 1 403 ? -10.707 -11.607 12.846 1.00 93.62 403 HIS A CA 1
ATOM 3001 C C . HIS A 1 403 ? -11.442 -12.940 12.679 1.00 93.62 403 HIS A C 1
ATOM 3003 O O . HIS A 1 403 ? -12.259 -13.304 13.521 1.00 93.62 403 HIS A O 1
ATOM 3009 N N . LEU A 1 404 ? -11.116 -13.706 11.635 1.00 95.06 404 LEU A N 1
ATOM 3010 C CA . LEU A 1 404 ? -11.688 -15.038 11.432 1.00 95.06 404 LEU A CA 1
ATOM 3011 C C . LEU A 1 404 ? -11.239 -16.024 12.525 1.00 95.06 404 LEU A C 1
ATOM 3013 O O . LEU A 1 404 ? -12.038 -16.829 13.001 1.00 95.06 404 LEU A O 1
ATOM 3017 N N . THR A 1 405 ? -9.985 -15.922 12.979 1.00 93.12 405 THR A N 1
ATOM 3018 C CA . THR A 1 405 ? -9.469 -16.724 14.102 1.00 93.12 405 THR A CA 1
ATOM 3019 C C . THR A 1 405 ? -10.179 -16.383 15.407 1.00 93.12 405 THR A C 1
ATOM 3021 O O . THR A 1 405 ? -10.395 -17.268 16.225 1.00 93.12 405 THR A O 1
ATOM 3024 N N . LEU A 1 406 ? -10.595 -15.130 15.608 1.00 90.44 406 LEU A N 1
ATOM 3025 C CA . LEU A 1 406 ? -11.336 -14.735 16.806 1.00 90.44 406 LEU A CA 1
ATOM 3026 C C . LEU A 1 406 ? -12.689 -15.459 16.914 1.00 90.44 406 LEU A C 1
ATOM 3028 O O . LEU A 1 406 ? -13.053 -15.903 18.003 1.00 90.44 406 LEU A O 1
ATOM 3032 N N . ALA A 1 407 ? -13.405 -15.649 15.799 1.00 92.62 407 ALA A N 1
ATOM 3033 C CA . ALA A 1 407 ? -14.610 -16.484 15.784 1.00 92.62 407 ALA A CA 1
ATOM 3034 C C . ALA A 1 407 ? -14.289 -17.935 16.155 1.00 92.62 407 ALA A C 1
ATOM 3036 O O . ALA A 1 407 ? -14.943 -18.506 17.027 1.00 92.62 407 ALA A O 1
ATOM 3037 N N . ALA A 1 408 ? -13.245 -18.498 15.538 1.00 91.50 408 ALA A N 1
ATOM 3038 C CA . ALA A 1 408 ? -12.789 -19.861 15.796 1.00 91.50 408 ALA A CA 1
ATOM 3039 C C . ALA A 1 408 ? -12.414 -20.086 17.270 1.00 91.50 408 ALA A C 1
ATOM 3041 O O . ALA A 1 408 ? -12.859 -21.054 17.879 1.00 91.50 408 ALA A O 1
ATOM 3042 N N . ALA A 1 409 ? -11.645 -19.167 17.856 1.00 89.56 409 ALA A N 1
ATOM 3043 C CA . ALA A 1 409 ? -11.149 -19.258 19.226 1.00 89.56 409 ALA A CA 1
ATOM 3044 C C . ALA A 1 409 ? -12.249 -19.081 20.282 1.00 89.56 409 ALA A C 1
ATOM 3046 O O . ALA A 1 409 ? -12.141 -19.622 21.379 1.00 89.56 409 ALA A O 1
ATOM 3047 N N . THR A 1 410 ? -13.301 -18.320 19.970 1.00 89.50 410 THR A N 1
ATOM 3048 C CA . THR A 1 410 ? -14.361 -17.989 20.936 1.00 89.50 410 THR A CA 1
ATOM 3049 C C . THR A 1 410 ? -15.638 -18.807 20.756 1.00 89.50 410 THR A C 1
ATOM 3051 O O . THR A 1 410 ? -16.543 -18.699 21.580 1.00 89.50 410 THR A O 1
ATOM 3054 N N . GLY A 1 411 ? -15.746 -19.615 19.695 1.00 91.06 411 GLY A N 1
ATOM 3055 C CA . GLY A 1 411 ? -16.997 -20.293 19.334 1.00 91.06 411 GLY A CA 1
ATOM 3056 C C . GLY A 1 411 ? -18.116 -19.319 18.939 1.00 91.06 411 GLY A C 1
ATOM 3057 O O . GLY A 1 411 ? -19.298 -19.600 19.165 1.00 91.06 411 GLY A O 1
ATOM 3058 N N . GLY A 1 412 ? -17.732 -18.138 18.447 1.00 94.38 412 GLY A N 1
ATOM 3059 C CA . GLY A 1 412 ? -18.622 -17.089 17.948 1.00 94.38 412 GLY A CA 1
ATOM 3060 C C . GLY A 1 412 ? -18.759 -17.114 16.422 1.00 94.38 412 GLY A C 1
ATOM 3061 O O . GLY A 1 412 ? -18.444 -18.118 15.788 1.00 94.38 412 GLY A O 1
ATOM 3062 N N . GLU A 1 413 ? -19.204 -16.012 15.818 1.00 96.88 413 GLU A N 1
ATOM 3063 C CA . GLU A 1 413 ? -19.346 -15.869 14.363 1.00 96.88 413 GLU A CA 1
ATOM 3064 C C . GLU A 1 413 ? -18.839 -14.511 13.874 1.00 96.88 413 GLU A C 1
ATOM 3066 O O . GLU A 1 413 ? -19.338 -13.462 14.276 1.00 96.88 413 GLU A O 1
ATOM 3071 N N . VAL A 1 414 ? -17.865 -14.519 12.966 1.00 97.19 414 VAL A N 1
ATOM 3072 C CA . VAL A 1 414 ? -17.325 -13.292 12.370 1.00 97.19 414 VAL A CA 1
ATOM 3073 C C . VAL A 1 414 ? -17.435 -13.350 10.854 1.00 97.19 414 VAL A C 1
ATOM 3075 O O . VAL A 1 414 ? -17.007 -14.318 10.221 1.00 97.19 414 VAL A O 1
ATOM 3078 N N . LYS A 1 415 ? -17.966 -12.274 10.271 1.00 97.62 415 LYS A N 1
ATOM 3079 C CA . LYS A 1 415 ? -17.972 -12.014 8.831 1.00 97.62 415 LYS A CA 1
ATOM 3080 C C . LYS A 1 415 ? -16.895 -10.995 8.467 1.00 97.62 415 LYS A C 1
ATOM 3082 O O . LYS A 1 415 ? -16.882 -9.889 8.994 1.00 97.62 415 LYS A O 1
ATOM 3087 N N . VAL A 1 416 ? -16.034 -11.334 7.513 1.00 97.50 416 VAL A N 1
ATOM 3088 C CA . VAL A 1 416 ? -15.173 -10.374 6.811 1.00 97.50 416 VAL A CA 1
ATOM 3089 C C . VAL A 1 416 ? -15.811 -10.052 5.465 1.00 97.50 416 VAL A C 1
ATOM 3091 O O . VAL A 1 416 ? -15.973 -10.929 4.619 1.00 97.50 416 VAL A O 1
ATOM 3094 N N . GLU A 1 417 ? -16.199 -8.796 5.259 1.00 95.88 417 GLU A N 1
ATOM 3095 C CA . GLU A 1 417 ? -17.073 -8.400 4.143 1.00 95.88 417 GLU A CA 1
ATOM 3096 C C . GLU A 1 417 ? -16.372 -8.216 2.795 1.00 95.88 417 GLU A C 1
ATOM 3098 O O . GLU A 1 417 ? -17.041 -8.141 1.768 1.00 95.88 417 GLU A O 1
ATOM 3103 N N . ASN A 1 418 ? -15.049 -8.051 2.801 1.00 94.56 418 ASN A N 1
ATOM 3104 C CA . ASN A 1 418 ? -14.263 -7.640 1.635 1.00 94.56 418 ASN A CA 1
ATOM 3105 C C . ASN A 1 418 ? -13.052 -8.546 1.354 1.00 94.56 418 ASN A C 1
ATOM 3107 O O . ASN A 1 418 ? -12.094 -8.114 0.706 1.00 94.56 418 ASN A O 1
ATOM 3111 N N . VAL A 1 419 ? -13.108 -9.789 1.839 1.00 96.19 419 VAL A N 1
ATOM 3112 C CA . VAL A 1 419 ? -12.203 -10.889 1.489 1.00 96.19 419 VAL A CA 1
ATOM 3113 C C . VAL A 1 419 ? -13.060 -12.136 1.273 1.00 96.19 419 VAL A C 1
ATOM 3115 O O . VAL A 1 419 ? -13.732 -12.590 2.197 1.00 96.19 419 VAL A O 1
ATOM 3118 N N . GLY A 1 420 ? -13.045 -12.686 0.060 1.00 94.88 420 GLY A N 1
ATOM 3119 C CA . GLY A 1 420 ? -13.825 -13.868 -0.316 1.00 94.88 420 GLY A CA 1
ATOM 3120 C C . GLY A 1 420 ? -13.056 -14.807 -1.241 1.00 94.88 420 GLY A C 1
ATOM 3121 O O . GLY A 1 420 ? -11.851 -14.655 -1.450 1.00 94.88 420 GLY A O 1
ATOM 3122 N N . SER A 1 421 ? -13.769 -15.766 -1.826 1.00 94.25 421 SER A N 1
ATOM 3123 C CA . SER A 1 421 ? -13.190 -16.858 -2.625 1.00 94.25 421 SER A CA 1
ATOM 3124 C C . SER A 1 421 ? -12.504 -16.404 -3.918 1.00 94.25 421 SER A C 1
ATOM 3126 O O . SER A 1 421 ? -11.665 -17.132 -4.446 1.00 94.25 421 SER A O 1
ATOM 3128 N N . SER A 1 422 ? -12.816 -15.206 -4.435 1.00 93.44 422 SER A N 1
ATOM 3129 C CA . SER A 1 422 ? -12.148 -14.654 -5.622 1.00 93.44 422 SER A CA 1
ATOM 3130 C C . SER A 1 422 ? -10.907 -13.815 -5.305 1.00 93.44 422 SER A C 1
ATOM 3132 O O . SER A 1 422 ? -10.391 -13.154 -6.206 1.00 93.44 422 SER A O 1
ATOM 3134 N N . SER A 1 423 ? -10.451 -13.783 -4.048 1.00 94.44 423 SER A N 1
ATOM 3135 C CA . SER A 1 423 ? -9.254 -13.030 -3.659 1.00 94.44 423 SER A CA 1
ATOM 3136 C C . SER A 1 423 ? -8.006 -13.557 -4.369 1.00 94.44 423 SER A C 1
ATOM 3138 O O . SER A 1 423 ? -7.800 -14.766 -4.502 1.00 94.44 423 SER A O 1
ATOM 3140 N N . MET A 1 424 ? -7.141 -12.636 -4.801 1.00 93.62 424 MET A N 1
ATOM 3141 C CA . MET A 1 424 ? -5.836 -12.986 -5.377 1.00 93.62 424 MET A CA 1
ATOM 3142 C C . MET A 1 424 ? -4.773 -13.301 -4.311 1.00 93.62 424 MET A C 1
ATOM 3144 O O . MET A 1 424 ? -3.677 -13.756 -4.642 1.00 93.62 424 MET A O 1
ATOM 3148 N N . GLN A 1 425 ? -5.061 -13.032 -3.035 1.00 93.81 425 GLN A N 1
ATOM 3149 C CA . GLN A 1 425 ? -4.186 -13.341 -1.910 1.00 93.81 425 GLN A CA 1
ATOM 3150 C C . GLN A 1 425 ? -4.431 -14.772 -1.421 1.00 93.81 425 GLN A C 1
ATOM 3152 O O . GLN A 1 425 ? -5.534 -15.110 -1.002 1.00 93.81 425 GLN A O 1
ATOM 3157 N N . ASN A 1 426 ? -3.385 -15.608 -1.390 1.00 89.50 426 ASN A N 1
ATOM 3158 C CA . ASN A 1 426 ? -3.537 -16.989 -0.906 1.00 89.50 426 ASN A CA 1
ATOM 3159 C C . ASN A 1 426 ? -3.994 -17.070 0.558 1.00 89.50 426 ASN A C 1
ATOM 3161 O O . ASN A 1 426 ? -4.652 -18.043 0.911 1.00 89.50 426 ASN A O 1
ATOM 3165 N N . ASP A 1 427 ? -3.700 -16.060 1.383 1.00 91.69 427 ASP A N 1
ATOM 3166 C CA . ASP A 1 427 ? -4.151 -15.988 2.780 1.00 91.69 427 ASP A CA 1
ATOM 3167 C C . ASP A 1 427 ? -5.683 -16.016 2.904 1.00 91.69 427 ASP A C 1
ATOM 3169 O O . ASP A 1 427 ? -6.200 -16.449 3.927 1.00 91.69 427 ASP A O 1
ATOM 3173 N N . ALA A 1 428 ? -6.437 -15.664 1.853 1.00 92.25 428 ALA A N 1
ATOM 3174 C CA . ALA A 1 428 ? -7.895 -15.806 1.851 1.00 92.25 428 ALA A CA 1
ATOM 3175 C C . ALA A 1 428 ? -8.354 -17.272 1.977 1.00 92.25 428 ALA A C 1
ATOM 3177 O O . ALA A 1 428 ? -9.484 -17.529 2.384 1.00 92.25 428 ALA A O 1
ATOM 3178 N N . ARG A 1 429 ? -7.467 -18.235 1.681 1.00 91.62 429 ARG A N 1
ATOM 3179 C CA . ARG A 1 429 ? -7.684 -19.678 1.878 1.00 91.62 429 ARG A CA 1
ATOM 3180 C C . ARG A 1 429 ? -7.391 -20.145 3.302 1.00 91.62 429 ARG A C 1
ATOM 3182 O O . ARG A 1 429 ? -7.531 -21.326 3.599 1.00 91.62 429 ARG A O 1
ATOM 3189 N N . PHE A 1 430 ? -6.997 -19.251 4.210 1.00 92.81 430 PHE A N 1
ATOM 3190 C CA . PHE A 1 430 ? -6.810 -19.589 5.622 1.00 92.81 430 PHE A CA 1
ATOM 3191 C C . PHE A 1 430 ? -8.086 -20.173 6.255 1.00 92.81 430 PHE A C 1
ATOM 3193 O O . PHE A 1 430 ? -8.006 -21.018 7.146 1.00 92.81 430 PHE A O 1
ATOM 3200 N N . CYS A 1 431 ? -9.267 -19.812 5.743 1.00 90.56 431 CYS A N 1
ATOM 3201 C CA . CYS A 1 431 ? -10.531 -20.420 6.154 1.00 90.56 431 CYS A CA 1
ATOM 3202 C C . CYS A 1 431 ? -10.574 -21.946 5.951 1.00 90.56 431 CYS A C 1
ATOM 3204 O O . CYS A 1 431 ? -11.227 -22.631 6.734 1.00 90.56 431 CYS A O 1
ATOM 3206 N N . ASP A 1 432 ? -9.834 -22.499 4.984 1.00 92.06 432 ASP A N 1
ATOM 3207 C CA . ASP A 1 432 ? -9.743 -23.949 4.759 1.00 92.06 432 ASP A CA 1
ATOM 3208 C C . ASP A 1 432 ? -9.034 -24.654 5.926 1.00 92.06 432 ASP A C 1
ATOM 3210 O O . ASP A 1 432 ? -9.325 -25.808 6.244 1.00 92.06 432 ASP A O 1
ATOM 3214 N N . ILE A 1 433 ? -8.103 -23.959 6.588 1.00 93.88 433 ILE A N 1
ATOM 3215 C CA . ILE A 1 433 ? -7.444 -24.445 7.805 1.00 93.88 433 ILE A CA 1
ATOM 3216 C C . ILE A 1 433 ? -8.435 -24.399 8.968 1.00 93.88 433 ILE A C 1
ATOM 3218 O O . ILE A 1 433 ? -8.580 -25.389 9.681 1.00 93.88 433 ILE A O 1
ATOM 3222 N N . LEU A 1 434 ? -9.178 -23.299 9.119 1.00 93.44 434 LEU A N 1
ATOM 3223 C CA . LEU A 1 434 ? -10.199 -23.167 10.164 1.00 93.44 434 LEU A CA 1
ATOM 3224 C C . LEU A 1 434 ? -11.313 -24.218 10.026 1.00 93.44 434 LEU A C 1
ATOM 3226 O O . LEU A 1 434 ? -11.765 -24.762 11.034 1.00 93.44 434 LEU A O 1
ATOM 3230 N N . ALA A 1 435 ? -11.705 -24.571 8.797 1.00 94.50 435 ALA A N 1
ATOM 3231 C CA . ALA A 1 435 ? -12.638 -25.667 8.535 1.00 94.50 435 ALA A CA 1
ATOM 3232 C C . ALA A 1 435 ? -12.119 -27.003 9.090 1.00 94.50 435 ALA A C 1
ATOM 3234 O O . ALA A 1 435 ? -12.845 -27.721 9.775 1.00 94.50 435 ALA A O 1
ATOM 3235 N N . LYS A 1 436 ? -10.835 -27.317 8.859 1.00 93.69 436 LYS A N 1
ATOM 3236 C CA . LYS A 1 436 ? -10.183 -28.523 9.405 1.00 93.69 436 LYS A CA 1
ATOM 3237 C C . LYS A 1 436 ? -10.086 -28.507 10.931 1.00 93.69 436 LYS A C 1
ATOM 3239 O O . LYS A 1 436 ? -10.025 -29.568 11.540 1.00 93.69 436 LYS A O 1
ATOM 3244 N N . MET A 1 437 ? -10.097 -27.324 11.542 1.00 91.88 437 MET A N 1
ATOM 3245 C CA . MET A 1 437 ? -10.143 -27.141 12.997 1.00 91.88 437 MET A CA 1
ATOM 3246 C C . MET A 1 437 ? -11.570 -27.221 13.573 1.00 91.88 437 MET A C 1
ATOM 3248 O O . MET A 1 437 ? -11.757 -26.985 14.762 1.00 91.88 437 MET A O 1
ATOM 3252 N N . GLY A 1 438 ? -12.578 -27.549 12.757 1.00 93.81 438 GLY A N 1
ATOM 3253 C CA . GLY A 1 438 ? -13.963 -27.740 13.197 1.00 93.81 438 GLY A CA 1
ATOM 3254 C C . GLY A 1 438 ? -14.855 -26.501 13.082 1.00 93.81 438 GLY A C 1
ATOM 3255 O O . GLY A 1 438 ? -15.985 -26.525 13.564 1.00 93.81 438 GLY A O 1
ATOM 3256 N N . CYS A 1 439 ? -14.386 -25.424 12.447 1.00 95.81 439 CYS A N 1
ATOM 3257 C CA . CYS A 1 439 ? -15.225 -24.254 12.183 1.00 95.81 439 CYS A CA 1
ATOM 3258 C C . CYS A 1 439 ? -16.180 -24.506 11.008 1.00 95.81 439 CYS A C 1
ATOM 3260 O O . CYS A 1 439 ? -15.831 -25.175 10.033 1.00 95.81 439 CYS A O 1
ATOM 3262 N N . LYS A 1 440 ? -17.357 -23.878 11.039 1.00 97.44 440 LYS A N 1
ATOM 3263 C CA . LYS A 1 440 ? -18.245 -23.788 9.875 1.00 97.44 440 LYS A CA 1
ATOM 3264 C C . LYS A 1 440 ? -17.868 -22.556 9.054 1.00 97.44 440 LYS A C 1
ATOM 3266 O O . LYS A 1 440 ? -17.826 -21.449 9.585 1.00 97.44 440 LYS A O 1
ATOM 3271 N N . ILE A 1 441 ? -17.620 -22.743 7.760 1.00 97.38 441 ILE A N 1
ATOM 3272 C CA . ILE A 1 441 ? -17.224 -21.668 6.840 1.00 97.38 441 ILE A CA 1
ATOM 3273 C C . ILE A 1 441 ? -18.332 -21.441 5.814 1.00 97.38 441 ILE A C 1
ATOM 3275 O O . ILE A 1 441 ? -18.824 -22.394 5.214 1.00 97.38 441 ILE A O 1
ATOM 3279 N N . THR A 1 442 ? -18.704 -20.184 5.583 1.00 96.94 442 THR A N 1
ATOM 3280 C CA . THR A 1 442 ? -19.535 -19.776 4.439 1.00 96.94 442 THR A CA 1
ATOM 3281 C C . THR A 1 442 ? -18.807 -18.673 3.689 1.00 96.94 442 THR A C 1
ATOM 3283 O O . THR A 1 442 ? -18.540 -17.621 4.259 1.00 96.94 442 THR A O 1
ATOM 3286 N N . GLN A 1 443 ? -18.461 -18.898 2.424 1.00 96.00 443 GLN A N 1
ATOM 3287 C CA . GLN A 1 443 ? -17.685 -17.945 1.634 1.00 96.00 443 GLN A CA 1
ATOM 3288 C C . GLN A 1 443 ? -18.381 -17.678 0.297 1.00 96.00 443 GLN A C 1
ATOM 3290 O O . GLN A 1 443 ? -18.740 -18.613 -0.417 1.00 96.00 443 GLN A O 1
ATOM 3295 N N . ASP A 1 444 ? -18.567 -16.402 -0.041 1.00 95.19 444 ASP A N 1
ATOM 3296 C CA . ASP A 1 444 ? -18.979 -15.966 -1.378 1.00 95.19 444 ASP A CA 1
ATOM 3297 C C . ASP A 1 444 ? -17.766 -15.413 -2.155 1.00 95.19 444 ASP A C 1
ATOM 3299 O O . ASP A 1 444 ? -16.613 -15.628 -1.773 1.00 95.19 444 ASP A O 1
ATOM 3303 N N . LYS A 1 445 ? -17.971 -14.744 -3.296 1.00 95.06 445 LYS A N 1
ATOM 3304 C CA . LYS A 1 445 ? -16.854 -14.180 -4.081 1.00 95.06 445 LYS A CA 1
ATOM 3305 C C . LYS A 1 445 ? -16.085 -13.094 -3.316 1.00 95.06 445 LYS A C 1
ATOM 3307 O O . LYS A 1 445 ? -14.872 -12.989 -3.446 1.00 95.06 445 LYS A O 1
ATOM 3312 N N . THR A 1 446 ? -16.781 -12.316 -2.501 1.00 94.25 446 THR A N 1
ATOM 3313 C CA . THR A 1 446 ? -16.315 -11.076 -1.871 1.00 94.25 446 THR A CA 1
ATOM 3314 C C . THR A 1 446 ? -16.231 -11.123 -0.349 1.00 94.25 446 THR A C 1
ATOM 3316 O O . THR A 1 446 ? -15.520 -10.300 0.218 1.00 94.25 446 THR A O 1
ATOM 3319 N N . SER A 1 447 ? -16.911 -12.063 0.311 1.00 96.81 447 SER A N 1
ATOM 3320 C CA . SER A 1 447 ? -16.986 -12.149 1.769 1.00 96.81 447 SER A CA 1
ATOM 3321 C C . SER A 1 447 ? -16.758 -13.565 2.301 1.00 96.81 447 SER A C 1
ATOM 3323 O O . SER A 1 447 ? -16.998 -14.554 1.604 1.00 96.81 447 SER A O 1
ATOM 3325 N N . THR A 1 448 ? -16.293 -13.649 3.550 1.00 97.88 448 THR A N 1
ATOM 3326 C CA . THR A 1 448 ? -16.035 -14.899 4.278 1.00 97.88 448 THR A CA 1
ATOM 3327 C C . THR A 1 448 ? -16.643 -14.820 5.672 1.00 97.88 448 THR A C 1
ATOM 3329 O O . THR A 1 448 ? -16.355 -13.888 6.418 1.00 97.88 448 THR A O 1
ATOM 3332 N N . ILE A 1 449 ? -17.454 -15.806 6.037 1.00 98.06 449 ILE A N 1
ATOM 3333 C CA . ILE A 1 449 ? -18.054 -15.976 7.361 1.00 98.06 449 ILE A CA 1
ATOM 3334 C C . ILE A 1 449 ? -17.450 -17.221 8.001 1.00 98.06 449 ILE A C 1
ATOM 3336 O O . ILE A 1 449 ? -17.410 -18.285 7.375 1.00 98.06 449 ILE A O 1
ATOM 3340 N N . VAL A 1 450 ? -17.001 -17.088 9.246 1.00 97.75 450 VAL A N 1
ATOM 3341 C CA . VAL A 1 450 ? -16.509 -18.197 10.066 1.00 97.75 450 VAL A CA 1
ATOM 3342 C C . VAL A 1 450 ? -17.316 -18.256 11.350 1.00 97.75 450 VAL A C 1
ATOM 3344 O O . VAL A 1 450 ? -17.331 -17.291 12.110 1.00 97.75 450 VAL A O 1
ATOM 3347 N N . THR A 1 451 ? -17.936 -19.405 11.601 1.00 97.38 451 THR A N 1
ATOM 3348 C CA . THR A 1 451 ? -18.554 -19.751 12.882 1.00 97.38 451 THR A CA 1
ATOM 3349 C C . THR A 1 451 ? -17.639 -20.748 13.591 1.00 97.38 451 THR A C 1
ATOM 3351 O O . THR A 1 451 ? -17.355 -21.825 13.056 1.00 97.38 451 THR A O 1
ATOM 3354 N N . GLY A 1 452 ? -17.138 -20.388 14.771 1.00 94.31 452 GLY A N 1
ATOM 3355 C CA . GLY A 1 452 ? -16.263 -21.251 15.557 1.00 94.31 452 GLY A CA 1
ATOM 3356 C C . GLY A 1 452 ? -16.989 -22.486 16.099 1.00 94.31 452 GLY A C 1
ATOM 3357 O O . GLY A 1 452 ? -18.212 -22.453 16.275 1.00 94.31 452 GLY A O 1
ATOM 3358 N N . PRO A 1 453 ? -16.261 -23.581 16.375 1.00 89.25 453 PRO A N 1
ATOM 3359 C CA . PRO A 1 453 ? -16.840 -24.759 17.006 1.00 89.25 453 PRO A CA 1
ATOM 3360 C C . PRO A 1 453 ? -17.404 -24.406 18.386 1.00 89.25 453 PRO A C 1
ATOM 3362 O O . PRO A 1 453 ? -16.980 -23.440 19.025 1.00 89.25 453 PRO A O 1
ATOM 3365 N N . ALA A 1 454 ? -18.351 -25.210 18.876 1.00 77.25 454 ALA A N 1
ATOM 3366 C CA . ALA A 1 454 ? -18.740 -25.114 20.277 1.00 77.25 454 ALA A CA 1
ATOM 3367 C C . ALA A 1 454 ? -17.474 -25.259 21.141 1.00 77.25 454 ALA A C 1
ATOM 3369 O O . ALA A 1 454 ? -16.672 -26.159 20.869 1.00 77.25 454 ALA A O 1
ATOM 3370 N N . PRO A 1 455 ? -17.261 -24.385 22.143 1.00 64.75 455 PRO A N 1
ATOM 3371 C CA . PRO A 1 455 ? -16.112 -24.532 23.018 1.00 64.75 455 PRO A CA 1
ATOM 3372 C C . PRO A 1 455 ? -16.150 -25.939 23.625 1.00 64.75 455 PRO A C 1
ATOM 3374 O O . PRO A 1 455 ? -17.246 -26.413 23.957 1.00 64.75 455 PRO A O 1
ATOM 3377 N N . PRO A 1 456 ? -15.000 -26.625 23.761 1.00 56.66 456 PRO A N 1
ATOM 3378 C CA . PRO A 1 456 ? -14.973 -27.877 24.497 1.00 56.66 456 PRO A CA 1
ATOM 3379 C C . PRO A 1 456 ? -15.608 -27.635 25.875 1.00 56.66 456 PRO A C 1
ATOM 3381 O O . PRO A 1 456 ? -15.452 -26.533 26.422 1.00 56.66 456 PRO A O 1
ATOM 3384 N N . PRO A 1 457 ? -16.357 -28.606 26.434 1.00 49.41 457 PRO A N 1
ATOM 3385 C CA . PRO A 1 457 ? -16.864 -28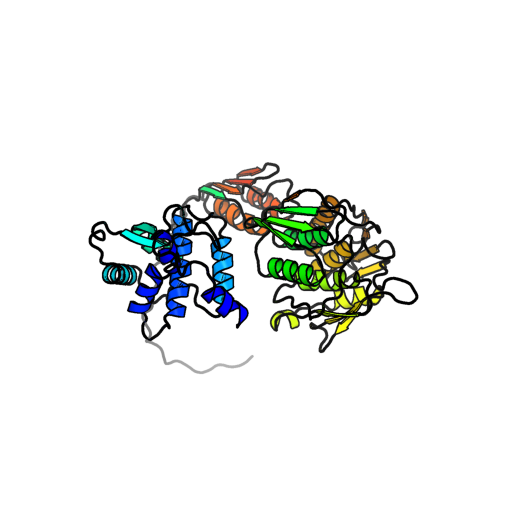.469 27.792 1.00 49.41 457 PRO A CA 1
ATOM 3386 C C . PRO A 1 457 ? -15.681 -28.085 28.676 1.00 49.41 457 PRO A C 1
ATOM 3388 O O . PRO A 1 457 ? -14.631 -28.727 28.588 1.00 49.41 457 PRO A O 1
ATOM 3391 N N . ARG A 1 458 ? -15.817 -26.990 29.443 1.00 46.69 458 ARG A N 1
ATOM 3392 C CA . ARG A 1 458 ? -14.775 -26.552 30.377 1.00 46.69 458 ARG A CA 1
ATOM 3393 C C . ARG A 1 458 ? -14.325 -27.795 31.135 1.00 46.69 458 ARG A C 1
ATOM 3395 O O . ARG A 1 458 ? -15.137 -28.385 31.849 1.00 46.69 458 ARG A O 1
ATOM 3402 N N . ARG A 1 459 ? -13.059 -28.198 30.987 1.00 40.41 459 ARG A N 1
ATOM 3403 C CA . ARG A 1 459 ? -12.460 -28.985 32.056 1.00 40.41 459 ARG A CA 1
ATOM 3404 C C . ARG A 1 459 ? -12.562 -28.091 33.278 1.00 40.41 459 ARG A C 1
ATOM 3406 O O . ARG A 1 459 ? -12.112 -26.946 33.258 1.00 40.41 459 ARG A O 1
ATOM 3413 N N . VAL A 1 460 ? -13.288 -28.575 34.275 1.00 39.06 460 VAL A N 1
ATOM 3414 C CA . VAL A 1 460 ? -13.184 -28.055 35.627 1.00 39.06 460 VAL A CA 1
ATOM 3415 C C . VAL A 1 460 ? -11.776 -28.448 36.052 1.00 39.06 460 VAL A C 1
ATOM 3417 O O . VAL A 1 460 ? -11.572 -29.532 36.586 1.00 39.06 460 VAL A O 1
ATOM 3420 N N . ASP A 1 461 ? -10.789 -27.641 35.672 1.00 38.66 461 ASP A N 1
ATOM 3421 C CA . ASP A 1 461 ? -9.463 -27.756 36.248 1.00 38.66 461 ASP A CA 1
ATOM 3422 C C . ASP A 1 461 ? -9.640 -27.296 37.695 1.00 38.66 461 ASP A C 1
ATOM 3424 O O . ASP A 1 461 ? -9.892 -26.123 37.980 1.00 38.66 461 ASP A O 1
ATOM 3428 N N . SER A 1 462 ? -9.665 -28.285 38.585 1.00 39.06 462 SER A N 1
ATOM 3429 C CA . SER A 1 462 ? -9.529 -28.126 40.024 1.00 39.06 462 SER A CA 1
ATOM 3430 C C . SER A 1 462 ? -8.391 -27.152 40.312 1.00 39.06 462 SER A C 1
ATOM 3432 O O . SER A 1 462 ? -7.286 -27.368 39.819 1.00 39.06 462 SER A O 1
ATOM 3434 N N . GLU A 1 463 ? -8.707 -26.099 41.067 1.00 37.38 463 GLU A N 1
ATOM 3435 C CA . GLU A 1 463 ? -7.801 -25.300 41.899 1.00 37.38 463 GLU A CA 1
ATOM 3436 C C . GLU A 1 463 ? -6.321 -25.376 41.497 1.00 37.38 463 GLU A C 1
ATOM 3438 O O . GLU A 1 463 ? -5.551 -26.190 42.002 1.00 37.38 463 GLU A O 1
ATOM 3443 N N . ILE A 1 464 ? -5.900 -24.481 40.602 1.00 34.44 464 ILE A N 1
ATOM 3444 C CA . ILE A 1 464 ? -4.511 -24.027 40.636 1.00 34.44 464 ILE A CA 1
ATOM 3445 C C . ILE A 1 464 ? -4.472 -22.984 41.746 1.00 34.44 464 ILE A C 1
ATOM 3447 O O . ILE A 1 464 ? -4.803 -21.817 41.523 1.00 34.44 464 ILE A O 1
ATOM 3451 N N . ASP A 1 465 ? -4.144 -23.447 42.950 1.00 32.34 465 ASP A N 1
ATOM 3452 C CA . ASP A 1 465 ? -3.805 -22.592 44.078 1.00 32.34 465 ASP A CA 1
ATOM 3453 C C . ASP A 1 465 ? -2.719 -21.610 43.630 1.00 32.34 465 ASP A C 1
ATOM 3455 O O . ASP A 1 465 ? -1.636 -21.984 43.167 1.00 32.34 465 ASP A O 1
ATOM 3459 N N . ALA A 1 466 ? -3.045 -20.326 43.726 1.00 32.59 466 ALA A N 1
ATOM 3460 C CA . ALA A 1 466 ? -2.094 -19.254 43.540 1.00 32.59 466 ALA A CA 1
ATOM 3461 C C . ALA A 1 466 ? -1.081 -19.326 44.689 1.00 32.59 466 ALA A C 1
ATOM 3463 O O . ALA A 1 466 ? -1.365 -18.895 45.804 1.00 32.59 466 ALA A O 1
ATOM 3464 N N . ALA A 1 467 ? 0.104 -19.875 44.427 1.00 31.75 467 ALA A N 1
ATOM 3465 C CA . ALA A 1 467 ? 1.222 -19.742 45.348 1.00 31.75 467 ALA A CA 1
ATOM 3466 C C . ALA A 1 467 ? 1.600 -18.253 45.453 1.00 31.75 467 ALA A C 1
ATOM 3468 O O . ALA A 1 467 ? 2.110 -17.658 44.499 1.00 31.75 467 ALA A O 1
ATOM 3469 N N . SER A 1 468 ? 1.299 -17.656 46.609 1.00 29.06 468 SER A N 1
ATOM 3470 C CA . SER A 1 468 ? 1.779 -16.337 47.026 1.00 29.06 468 SER A CA 1
ATOM 3471 C C . SER A 1 468 ? 3.312 -16.272 47.007 1.00 29.06 468 SER A C 1
ATOM 3473 O O . SER A 1 468 ? 3.968 -17.257 47.351 1.00 29.06 468 SER A O 1
ATOM 3475 N N . PRO A 1 469 ? 3.905 -15.115 46.670 1.00 38.19 469 PRO A N 1
ATOM 3476 C CA . PRO A 1 469 ? 5.334 -14.894 46.797 1.00 38.19 469 PRO A CA 1
ATOM 3477 C C . PRO A 1 469 ? 5.641 -14.386 48.209 1.00 38.19 469 PRO A C 1
ATOM 3479 O O . PRO A 1 469 ? 5.597 -13.186 48.436 1.00 38.19 469 PRO A O 1
ATOM 3482 N N . ASP A 1 470 ? 5.925 -15.285 49.149 1.00 33.22 470 ASP A N 1
ATOM 3483 C CA . ASP A 1 470 ? 6.593 -14.950 50.414 1.00 33.22 470 ASP A CA 1
ATOM 3484 C C . ASP A 1 470 ? 7.105 -16.236 51.077 1.00 33.22 470 ASP A C 1
ATOM 3486 O O . ASP A 1 470 ? 6.325 -17.000 51.632 1.00 33.22 470 ASP A O 1
ATOM 3490 N N . GLU A 1 471 ? 8.410 -16.496 50.968 1.00 30.67 471 GLU A N 1
ATOM 3491 C CA . GLU A 1 471 ? 9.277 -16.930 52.078 1.00 30.67 471 GLU A CA 1
ATOM 3492 C C . GLU A 1 471 ? 10.711 -17.130 51.562 1.00 30.67 471 GLU A C 1
ATOM 3494 O O . GLU A 1 471 ? 11.177 -18.219 51.233 1.00 30.67 471 GLU A O 1
ATOM 3499 N N . ASP A 1 472 ? 11.434 -16.014 51.509 1.00 35.25 472 ASP A N 1
ATOM 3500 C CA . ASP A 1 472 ? 12.880 -16.000 51.677 1.00 35.25 472 ASP A CA 1
ATOM 3501 C C . ASP A 1 472 ? 13.170 -16.253 53.167 1.00 35.25 472 ASP A C 1
ATOM 3503 O O . ASP A 1 472 ? 12.802 -15.422 54.004 1.00 35.25 472 ASP A O 1
ATOM 3507 N N . LYS A 1 473 ? 13.734 -17.429 53.492 1.00 34.72 473 LYS A N 1
ATOM 3508 C CA . LYS A 1 473 ? 14.580 -17.766 54.664 1.00 34.72 473 LYS A CA 1
ATOM 3509 C C . LYS A 1 473 ? 14.489 -19.257 55.000 1.00 34.72 473 LYS A C 1
ATOM 3511 O O . LYS A 1 473 ? 13.645 -19.661 55.804 1.00 34.72 473 LYS A O 1
ATOM 3516 N N . ARG A 1 474 ? 15.454 -20.031 54.494 1.00 30.09 474 ARG A N 1
ATOM 3517 C CA . ARG A 1 474 ? 16.280 -20.995 55.254 1.00 30.09 474 ARG A CA 1
ATOM 3518 C C . ARG A 1 474 ? 17.024 -21.926 54.297 1.00 30.09 474 ARG A C 1
ATOM 3520 O O . ARG A 1 474 ? 16.402 -22.640 53.526 1.00 30.09 474 ARG A O 1
ATOM 3527 N N . ASP A 1 475 ? 18.350 -21.842 54.373 1.00 31.58 475 ASP A N 1
ATOM 3528 C CA . ASP A 1 475 ? 19.327 -22.945 54.306 1.00 31.58 475 ASP A CA 1
ATOM 3529 C C . ASP A 1 475 ? 20.593 -22.565 53.532 1.00 31.58 475 ASP A C 1
ATOM 3531 O O . ASP A 1 475 ? 20.975 -23.127 52.511 1.00 31.58 475 ASP A O 1
ATOM 3535 N N . THR A 1 476 ? 21.320 -21.609 54.110 1.00 30.92 476 THR A N 1
ATOM 3536 C CA . THR A 1 476 ? 22.773 -21.738 54.220 1.00 30.92 476 THR A CA 1
ATOM 3537 C C . THR A 1 476 ? 23.109 -22.915 55.134 1.00 30.92 476 THR A C 1
ATOM 3539 O O . THR A 1 476 ? 22.696 -22.896 56.290 1.00 30.92 476 THR A O 1
ATOM 3542 N N . GLN A 1 477 ? 23.945 -23.823 54.621 1.00 29.12 477 GLN A N 1
ATOM 3543 C CA . GLN A 1 477 ? 24.790 -24.833 55.288 1.00 29.12 477 GLN A CA 1
ATOM 3544 C C . GLN A 1 477 ? 24.485 -26.274 54.862 1.00 29.12 477 GLN A C 1
ATOM 3546 O O . GLN A 1 477 ? 23.555 -26.891 55.372 1.00 29.12 477 GLN A O 1
ATOM 3551 N N . LYS A 1 478 ? 25.362 -26.782 53.981 1.00 30.91 478 LYS A N 1
ATOM 3552 C CA . LYS A 1 478 ? 25.892 -28.158 53.827 1.00 30.91 478 LYS A CA 1
ATOM 3553 C C . LYS A 1 478 ? 26.063 -28.471 52.341 1.00 30.91 478 LYS A C 1
ATOM 3555 O O . LYS A 1 478 ? 25.166 -28.209 51.559 1.00 30.91 478 LYS A O 1
ATOM 3560 N N . GLU A 1 479 ? 27.129 -29.069 51.852 1.00 29.78 479 GLU A N 1
ATOM 3561 C CA . GLU A 1 479 ? 28.461 -29.364 52.363 1.00 29.78 479 GLU A CA 1
ATOM 3562 C C . GLU A 1 479 ? 29.293 -29.673 51.108 1.00 29.78 479 GLU A C 1
ATOM 3564 O O . GLU A 1 479 ? 28.767 -30.112 50.084 1.00 29.78 479 GLU A O 1
ATOM 3569 N N . GLU A 1 480 ? 30.582 -29.376 51.181 1.00 32.22 480 GLU A N 1
ATOM 3570 C CA . GLU A 1 480 ? 31.596 -29.694 50.181 1.00 32.22 480 GLU A CA 1
ATOM 3571 C C . GLU A 1 480 ? 31.685 -31.198 49.833 1.00 32.22 480 GLU A C 1
ATOM 3573 O O . GLU A 1 480 ? 31.414 -32.058 50.669 1.00 32.22 480 GLU A O 1
ATOM 3578 N N . LYS A 1 481 ? 32.271 -31.451 48.648 1.00 29.66 481 LYS A N 1
ATOM 3579 C CA . LYS A 1 481 ? 32.892 -32.694 48.128 1.00 29.66 481 LYS A CA 1
ATOM 3580 C C . LYS A 1 481 ? 31.958 -33.729 47.475 1.00 29.66 481 LYS A C 1
ATOM 3582 O O . LYS A 1 481 ? 31.118 -34.328 48.131 1.00 29.66 481 LYS A O 1
ATOM 3587 N N . ILE A 1 482 ? 32.212 -34.046 46.199 1.00 31.95 482 ILE A N 1
ATOM 3588 C CA . ILE A 1 482 ? 33.060 -35.180 45.751 1.00 31.95 482 ILE A CA 1
ATOM 3589 C C . ILE A 1 482 ? 33.144 -35.186 44.201 1.00 31.95 482 ILE A C 1
ATOM 3591 O O . ILE A 1 482 ? 32.128 -35.228 43.516 1.00 31.95 482 ILE A O 1
ATOM 3595 N N . ASP A 1 483 ? 34.388 -35.096 43.723 1.00 31.12 483 ASP A N 1
ATOM 3596 C CA . ASP A 1 483 ? 35.083 -35.651 42.542 1.00 31.12 483 ASP A CA 1
ATOM 3597 C C . ASP A 1 483 ? 34.414 -36.049 41.204 1.00 31.12 483 ASP A C 1
ATOM 3599 O O . ASP A 1 483 ? 33.469 -36.826 41.122 1.00 31.12 483 ASP A O 1
ATOM 3603 N N . GLU A 1 484 ? 35.109 -35.584 40.151 1.00 34.44 484 GLU A N 1
ATOM 3604 C CA . GLU A 1 484 ? 35.571 -36.269 38.924 1.00 34.44 484 GLU A CA 1
ATOM 3605 C C . GLU A 1 484 ? 34.672 -37.303 38.212 1.00 34.44 484 GLU A C 1
ATOM 3607 O O . GLU A 1 484 ? 34.623 -38.479 38.579 1.00 34.44 484 GLU A O 1
ATOM 3612 N N . LYS A 1 485 ? 34.173 -36.916 37.026 1.00 34.25 485 LYS A N 1
ATOM 3613 C CA . LYS A 1 485 ? 34.613 -37.485 35.733 1.00 34.25 485 LYS A CA 1
ATOM 3614 C C . LYS A 1 485 ? 34.127 -36.688 34.528 1.00 34.25 485 LYS A C 1
ATOM 3616 O O . LYS A 1 485 ? 32.946 -36.279 34.533 1.00 34.25 485 LYS A O 1
#

pLDDT: mean 84.99, std 18.03, range [29.06, 98.62]

Secondary structure (DSSP, 8-state):
-HHHHHHHHT-TTSS-TT-HHHHHGGGTTHHHHHHHHHHHTTTS-HHHHHHHHHHHHHHHHHHTTSS-TTSHHHHHHHHHHHHTT---S--TT--HHHHHHHHHHHS--TTGGGSEEEEE-EEETTEE-SS-SEEEEEHHHHHHHHHHHSS---------EEEEPPPBPHHHHHHHHHHHHHSBSEEEEES---SHHHHHHHHHHHHTT-EEEE-SSS-EEEE--TT-PPPPSS-EE-TT-HHHHHHHHHHGGG--S-EEEEEE--TTGGGS--HHHHHHHHHTT-EEEESSSSSSPEEEEESEETTEES--EEEEEE-TTS-HHHHHHHHHHGGGSSEEEEEEESS--HHHHHHHHHHHHHHHHTT-PPEEEETTEEEE-S---B--SEEEPPB-HHHHHHHHHHHHHHT-EEEETT--TT-SSGGGGHHHHHHHTT-EEEE-SS-EEEEPPPPPPPP---------S----------------

InterPro domains:
  IPR001986 Enolpyruvate transferase domain [PF00275] (157-454)
  IPR013792 RNA 3'-terminal phosphate cyclase/enolpyruvate transferase, alpha/beta [SSF55205] (152-462)
  IPR036968 Enolpyruvate transferase domain superfamily [G3DSA:3.65.10.10] (168-378)
  IPR036968 Enolpyruvate transferase domain superfamily [G3DSA:3.65.10.10] (383-472)

Radius of gyration: 28.13 Å; Cα contacts (8 Å, |Δi|>4): 938; chains: 1; bounding box: 61×76×83 Å

Foldseek 3Di:
DVVVVVVVVVVPLPPDPPQPQSVVLVCQLVLLLVLLCVVCPPVDDSQLSSLQSNLLQAVLLVVVPLEDPLCLQSVVSVVVCVVVVHDHFRDPPDQLVSSLVSSCVVQDDPPCVPQWHWHFHASGVPGADPPHRTDTHHSVSSNVSNVVRDPDDDDDQAFDADEDAFQFAPLLQLLLLLQQQQFAAKEKEARHHDDLQNVLSVVLSVQQVWDWADPDSGIIMTGHPNLATHDGPDASERAQHPLSQLLCVLSVQSHADWDKHWYAYPPVQQPDDDQQLVVQLVVQQWDWDAPDPNGDGIITGHHADPVGRSQAAAETEGEQVDDLSSVLSCQSNQLSHVFKHKYFYPDQHPVSVLSVLSSQVSQVQQPWHWDDPDNGIIITGNHHGHHDHYDYRFHHLVRVLVQLVSQQVSQHKYKHQAQFDLDSGPSSCVVVVSVVVVWDWDGDNGMIMTGHDDPDDDPPPPDPDDDDPDDDDDDDDDDDDDDDD

Mean predicted aligned error: 10.69 Å

Nearest PDB structures (foldseek):
  7tm6-assembly1_A  TM=9.123E-01  e=2.157E-29  Klebsiella pneumoniae subsp. pneumoniae HS11286
  3fk1-assembly1_A  TM=9.093E-01  e=1.029E-28  Escherichia coli K-12
  3fjz-assembly1_A  TM=9.087E-01  e=1.799E-28  Escherichia coli K-12
  1q36-assembly1_A  TM=9.093E-01  e=5.807E-28  Escherichia coli
  3nvs-assembly1_A  TM=9.176E-01  e=1.773E-27  Vibrio cholerae

Organism: NCBI:txid1561963